Protein AF-0000000076750046 (afdb_homodimer)

pLDDT: mean 88.17, std 16.5, range [24.02, 98.94]

Structure (mmCIF, N/CA/C/O backbone):
data_AF-0000000076750046-model_v1
#
loop_
_entity.id
_entity.type
_entity.pdbx_description
1 polymer 'Transcriptional regulator'
#
loop_
_atom_site.group_PDB
_atom_site.id
_atom_site.type_symbol
_atom_site.label_atom_id
_atom_site.label_alt_id
_atom_site.label_comp_id
_atom_site.label_asym_id
_atom_site.label_entity_id
_atom_site.label_seq_id
_atom_site.pdbx_PDB_ins_code
_atom_site.Cartn_x
_atom_site.Cartn_y
_atom_site.Cartn_z
_atom_site.occupancy
_atom_site.B_iso_or_equiv
_atom_site.auth_seq_id
_atom_site.auth_comp_id
_atom_site.auth_asym_id
_atom_site.auth_atom_id
_atom_site.pdbx_PDB_model_num
ATOM 1 N N . MET A 1 1 ? 12.555 21.469 -29.281 1 24.23 1 MET A N 1
ATOM 2 C CA . MET A 1 1 ? 12.656 22.234 -28.047 1 24.23 1 MET A CA 1
ATOM 3 C C . MET A 1 1 ? 12.914 21.312 -26.844 1 24.23 1 MET A C 1
ATOM 5 O O . MET A 1 1 ? 12.109 20.438 -26.547 1 24.23 1 MET A O 1
ATOM 9 N N . VAL A 1 2 ? 14.195 21.156 -26.438 1 26.05 2 VAL A N 1
ATOM 10 C CA . VAL A 1 2 ? 14.781 20.219 -25.484 1 26.05 2 VAL A CA 1
ATOM 11 C C . VAL A 1 2 ? 14.281 20.531 -24.078 1 26.05 2 VAL A C 1
ATOM 13 O O . VAL A 1 2 ? 14.375 21.672 -23.625 1 26.05 2 VAL A O 1
ATOM 16 N N . ALA A 1 3 ? 13.273 19.812 -23.578 1 32.81 3 ALA A N 1
ATOM 17 C CA . ALA A 1 3 ? 12.82 20.016 -22.203 1 32.81 3 ALA A CA 1
ATOM 18 C C . ALA A 1 3 ? 14.008 20.094 -21.234 1 32.81 3 ALA A C 1
ATOM 20 O O . ALA A 1 3 ? 14.922 19.266 -21.297 1 32.81 3 ALA A O 1
ATOM 21 N N . ARG A 1 4 ? 14.273 21.344 -20.75 1 31.62 4 ARG A N 1
ATOM 22 C CA . ARG A 1 4 ? 15.422 21.594 -19.875 1 31.62 4 ARG A CA 1
ATOM 23 C C . ARG A 1 4 ? 15.398 20.672 -18.656 1 31.62 4 ARG A C 1
ATOM 25 O O . ARG A 1 4 ? 14.352 20.484 -18.031 1 31.62 4 ARG A O 1
ATOM 32 N N . PRO A 1 5 ? 16.312 19.859 -18.422 1 34.69 5 PRO A N 1
ATOM 33 C CA . PRO A 1 5 ? 16.469 18.859 -17.359 1 34.69 5 PRO A CA 1
ATOM 34 C C . PRO A 1 5 ? 16.156 19.438 -15.977 1 34.69 5 PRO A C 1
ATOM 36 O O . PRO A 1 5 ? 15.852 18.672 -15.055 1 34.69 5 PRO A O 1
ATOM 39 N N . ASP A 1 6 ? 16.438 20.734 -15.781 1 31.69 6 ASP A N 1
ATOM 40 C CA . ASP A 1 6 ? 16.641 21.391 -14.492 1 31.69 6 ASP A CA 1
ATOM 41 C C . ASP A 1 6 ? 15.305 21.766 -13.852 1 31.69 6 ASP A C 1
ATOM 43 O O . ASP A 1 6 ? 15.273 22.422 -12.805 1 31.69 6 ASP A O 1
ATOM 47 N N . ALA A 1 7 ? 14.266 21.906 -14.664 1 33.31 7 ALA A N 1
ATOM 48 C CA . ALA A 1 7 ? 13.023 22.562 -14.281 1 33.31 7 ALA A CA 1
ATOM 49 C C . ALA A 1 7 ? 12.383 21.875 -13.078 1 33.31 7 ALA A C 1
ATOM 51 O O . ALA A 1 7 ? 11.391 22.359 -12.523 1 33.31 7 ALA A O 1
ATOM 52 N N . PHE A 1 8 ? 12.562 20.609 -13.031 1 32.09 8 PHE A N 1
ATOM 53 C CA . PHE A 1 8 ? 11.781 19.875 -12.047 1 32.09 8 PHE A CA 1
ATOM 54 C C . PHE A 1 8 ? 12.461 19.891 -10.688 1 32.09 8 PHE A C 1
ATOM 56 O O . PHE A 1 8 ? 12.211 19.031 -9.844 1 32.09 8 PHE A O 1
ATOM 63 N N . ALA A 1 9 ? 13.617 20.625 -10.57 1 35.31 9 ALA A N 1
ATOM 64 C CA . ALA A 1 9 ? 14.258 20.688 -9.266 1 35.31 9 ALA A CA 1
ATOM 65 C C . ALA A 1 9 ? 13.352 21.375 -8.242 1 35.31 9 ALA A C 1
ATOM 67 O O . ALA A 1 9 ? 12.992 22.547 -8.406 1 35.31 9 ALA A O 1
ATOM 68 N N . LEU A 1 10 ? 12.469 20.609 -7.559 1 41.09 10 LEU A N 1
ATOM 69 C CA . LEU A 1 10 ? 11.68 21.172 -6.469 1 41.09 10 LEU A CA 1
ATOM 70 C C . LEU A 1 10 ? 12.508 22.172 -5.66 1 41.09 10 LEU A C 1
ATOM 72 O O . LEU A 1 10 ? 13.703 21.953 -5.449 1 41.09 10 LEU A O 1
ATOM 76 N N . PRO A 1 11 ? 12.141 23.359 -5.602 1 42.78 11 PRO A N 1
ATOM 77 C CA . PRO A 1 11 ? 12.93 24.297 -4.793 1 42.78 11 PRO A CA 1
ATOM 78 C C . PRO A 1 11 ? 13.281 23.734 -3.418 1 42.78 11 PRO A C 1
ATOM 80 O O . PRO A 1 11 ? 12.555 22.891 -2.889 1 42.78 11 PRO A O 1
ATOM 83 N N . PRO A 1 12 ? 14.477 24.016 -2.932 1 48.53 12 PRO A N 1
ATOM 84 C CA . PRO A 1 12 ? 14.945 23.531 -1.63 1 48.53 12 PRO A CA 1
ATOM 85 C C . PRO A 1 12 ? 14.016 23.922 -0.485 1 48.53 12 PRO A C 1
ATOM 87 O O . PRO A 1 12 ? 13.383 24.984 -0.535 1 48.53 12 PRO A O 1
ATOM 90 N N . ARG A 1 13 ? 13.453 22.953 0.246 1 55.06 13 ARG A N 1
ATOM 91 C CA . ARG A 1 13 ? 12.664 23.188 1.457 1 55.06 13 ARG A CA 1
ATOM 92 C C . ARG A 1 13 ? 13.273 24.312 2.295 1 55.06 13 ARG A C 1
ATOM 94 O O . ARG A 1 13 ? 14.492 24.406 2.418 1 55.06 13 ARG A O 1
ATOM 101 N N . GLY A 1 14 ? 12.383 25.25 2.605 1 54.91 14 GLY A N 1
ATOM 102 C CA . GLY A 1 14 ? 12.859 26.266 3.531 1 54.91 14 GLY A CA 1
ATOM 103 C C . GLY A 1 14 ? 13.453 25.688 4.801 1 54.91 14 GLY A C 1
ATOM 104 O O . GLY A 1 14 ? 13.312 24.5 5.07 1 54.91 14 GLY A O 1
ATOM 105 N N . ARG A 1 15 ? 14.219 26.406 5.414 1 58.12 15 ARG A N 1
ATOM 106 C CA . ARG A 1 15 ? 14.969 25.953 6.586 1 58.12 15 ARG A CA 1
ATOM 107 C C . ARG A 1 15 ? 14.039 25.297 7.609 1 58.12 15 ARG A C 1
ATOM 109 O O . ARG A 1 15 ? 14.344 24.234 8.133 1 58.12 15 ARG A O 1
ATOM 116 N N . ALA A 1 16 ? 12.859 25.984 7.82 1 57.03 16 ALA A N 1
ATOM 117 C CA . ALA A 1 16 ? 11.922 25.453 8.805 1 57.03 16 ALA A CA 1
ATOM 118 C C . ALA A 1 16 ? 11.344 24.125 8.352 1 57.03 16 ALA A C 1
ATOM 120 O O . ALA A 1 16 ? 11.172 23.203 9.164 1 57.03 16 ALA A O 1
ATOM 121 N N . GLU A 1 17 ? 11.07 24.062 7.09 1 66.06 17 GLU A N 1
ATOM 122 C CA . GLU A 1 17 ? 10.539 22.828 6.539 1 66.06 17 GLU A CA 1
ATOM 123 C C . GLU A 1 17 ? 11.57 21.703 6.609 1 66.06 17 GLU A C 1
ATOM 125 O O . GLU A 1 17 ? 11.234 20.562 6.934 1 66.06 17 GLU A O 1
ATOM 130 N N . ARG A 1 18 ? 12.734 22.141 6.43 1 72.5 18 ARG A N 1
ATOM 131 C CA . ARG A 1 18 ? 13.812 21.156 6.508 1 72.5 18 ARG A CA 1
ATOM 132 C C . ARG A 1 18 ? 14 20.656 7.938 1 72.5 18 ARG A C 1
ATOM 134 O O . ARG A 1 18 ? 14.234 19.469 8.164 1 72.5 18 ARG A O 1
ATOM 141 N N . LEU A 1 19 ? 13.781 21.625 8.883 1 78.06 19 LEU A N 1
ATOM 142 C CA . LEU A 1 19 ? 13.906 21.266 10.289 1 78.06 19 LEU A CA 1
ATOM 143 C C . LEU A 1 19 ? 12.773 20.344 10.719 1 78.06 19 LEU A C 1
ATOM 145 O O . LEU A 1 19 ? 12.992 19.375 11.445 1 78.06 19 LEU A O 1
ATOM 149 N N . GLY A 1 20 ? 11.578 20.609 10.188 1 86.75 20 GLY A N 1
ATOM 150 C CA . GLY A 1 20 ? 10.422 19.781 10.492 1 86.75 20 GLY A CA 1
ATOM 151 C C . GLY A 1 20 ? 10.578 18.344 10.008 1 86.75 20 GLY A C 1
ATOM 152 O O . GLY A 1 20 ? 10.234 17.406 10.719 1 86.75 20 GLY A O 1
ATOM 153 N N . VAL A 1 21 ? 11.148 18.281 8.883 1 86.62 21 VAL A N 1
ATOM 154 C CA . VAL A 1 21 ? 11.359 16.953 8.297 1 86.62 21 VAL A CA 1
ATOM 155 C C . VAL A 1 21 ? 12.383 16.188 9.117 1 86.62 21 VAL A C 1
ATOM 157 O O . VAL A 1 21 ? 12.188 15 9.398 1 86.62 21 VAL A O 1
ATOM 160 N N . ALA A 1 22 ? 13.43 16.906 9.516 1 92.38 22 ALA A N 1
ATOM 161 C CA . ALA A 1 22 ? 14.484 16.266 10.305 1 92.38 22 ALA A CA 1
ATOM 162 C C . ALA A 1 22 ? 13.953 15.812 11.664 1 92.38 22 ALA A C 1
ATOM 164 O O . ALA A 1 22 ? 14.219 14.688 12.102 1 92.38 22 ALA A O 1
ATOM 165 N N . VAL A 1 23 ? 13.219 16.656 12.297 1 94.88 23 VAL A N 1
ATOM 166 C CA . VAL A 1 23 ? 12.648 16.344 13.602 1 94.88 23 VAL A CA 1
ATOM 167 C C . VAL A 1 23 ? 11.672 15.172 13.477 1 94.88 23 VAL A C 1
ATOM 169 O O . VAL A 1 23 ? 11.711 14.234 14.273 1 94.88 23 VAL A O 1
ATOM 172 N N . THR A 1 24 ? 10.836 15.219 12.477 1 95.19 24 THR A N 1
ATOM 173 C CA . THR A 1 24 ? 9.883 14.141 12.25 1 95.19 24 THR A CA 1
ATOM 174 C C . THR A 1 24 ? 10.602 12.812 12.047 1 95.19 24 THR A C 1
ATOM 176 O O . THR A 1 24 ? 10.219 11.797 12.633 1 95.19 24 THR A O 1
ATOM 179 N N . SER A 1 25 ? 11.609 12.852 11.258 1 95.81 25 SER A N 1
ATOM 180 C CA . SER A 1 25 ? 12.367 11.641 10.984 1 95.81 25 SER A CA 1
ATOM 181 C C . SER A 1 25 ? 12.977 11.062 12.258 1 95.81 25 SER A C 1
ATOM 183 O O . SER A 1 25 ? 12.93 9.852 12.484 1 95.81 25 SER A O 1
ATOM 185 N N . GLU A 1 26 ? 13.531 11.922 13.055 1 95.31 26 GLU A N 1
ATOM 186 C CA . GLU A 1 26 ? 14.141 11.461 14.297 1 95.31 26 GLU A CA 1
ATOM 187 C C . GLU A 1 26 ? 13.094 10.906 15.258 1 95.31 26 GLU A C 1
ATOM 189 O O . GLU A 1 26 ? 13.328 9.898 15.922 1 95.31 26 GLU A O 1
ATOM 194 N N . LEU A 1 27 ? 12.008 11.555 15.32 1 97 27 LEU A N 1
ATOM 195 C CA . LEU A 1 27 ? 10.93 11.07 16.172 1 97 27 LEU A CA 1
ATOM 196 C C . LEU A 1 27 ? 10.414 9.719 15.695 1 97 27 LEU A C 1
ATOM 198 O O . LEU A 1 27 ? 10.125 8.836 16.5 1 97 27 LEU A O 1
ATOM 202 N N . VAL A 1 28 ? 10.281 9.547 14.406 1 97.44 28 VAL A N 1
ATOM 203 C CA . VAL A 1 28 ? 9.883 8.266 13.836 1 97.44 28 VAL A CA 1
ATOM 204 C C . VAL A 1 28 ? 10.875 7.184 14.258 1 97.44 28 VAL A C 1
ATOM 206 O O . VAL A 1 28 ? 10.469 6.098 14.688 1 97.44 28 VAL A O 1
ATOM 209 N N . GLU A 1 29 ? 12.125 7.523 14.211 1 96.31 29 GLU A N 1
ATOM 210 C CA . GLU A 1 29 ? 13.164 6.57 14.594 1 96.31 29 GLU A CA 1
ATOM 211 C C . GLU A 1 29 ? 13.031 6.16 16.062 1 96.31 29 GLU A C 1
ATOM 213 O O . GLU A 1 29 ? 13.125 4.977 16.391 1 96.31 29 GLU A O 1
ATOM 218 N N . MET A 1 30 ? 12.758 7.129 16.906 1 95.94 30 MET A N 1
ATOM 219 C CA . MET A 1 30 ? 12.609 6.855 18.328 1 95.94 30 MET A CA 1
ATOM 220 C C . MET A 1 30 ? 11.445 5.902 18.578 1 95.94 30 MET A C 1
ATOM 222 O O . MET A 1 30 ? 11.547 5.008 19.422 1 95.94 30 MET A O 1
ATOM 226 N N . ILE A 1 31 ? 10.438 6.035 17.828 1 97.5 31 ILE A N 1
ATOM 227 C CA . ILE A 1 31 ? 9.234 5.23 18.016 1 97.5 31 ILE A CA 1
ATOM 228 C C . ILE A 1 31 ? 9.445 3.84 17.422 1 97.5 31 ILE A C 1
ATOM 230 O O . ILE A 1 31 ? 9.172 2.832 18.078 1 97.5 31 ILE A O 1
ATOM 234 N N . VAL A 1 32 ? 10.023 3.768 16.25 1 96.44 32 VAL A N 1
ATOM 235 C CA . VAL A 1 32 ? 10.188 2.52 15.516 1 96.44 32 VAL A CA 1
ATOM 236 C C . VAL A 1 32 ? 11.188 1.617 16.234 1 96.44 32 VAL A C 1
ATOM 238 O O . VAL A 1 32 ? 11.031 0.394 16.25 1 96.44 32 VAL A O 1
ATOM 241 N N . THR A 1 33 ? 12.188 2.213 16.859 1 95.44 33 THR A N 1
ATOM 242 C CA . THR A 1 33 ? 13.227 1.437 17.547 1 95.44 33 THR A CA 1
ATOM 243 C C . THR A 1 33 ? 12.773 1.043 18.953 1 95.44 33 THR A C 1
ATOM 245 O O . THR A 1 33 ? 13.406 0.209 19.594 1 95.44 33 THR A O 1
ATOM 248 N N . GLY A 1 34 ? 11.727 1.709 19.422 1 95.81 34 GLY A N 1
ATOM 249 C CA . GLY A 1 34 ? 11.211 1.406 20.75 1 95.81 34 GLY A CA 1
ATOM 250 C C . GLY A 1 34 ? 11.836 2.256 21.844 1 95.81 34 GLY A C 1
ATOM 251 O O . GLY A 1 34 ? 11.602 2.023 23.031 1 95.81 34 GLY A O 1
ATOM 252 N N . GLU A 1 35 ? 12.688 3.152 21.438 1 95.75 35 GLU A N 1
ATOM 253 C CA . GLU A 1 35 ? 13.156 4.098 22.438 1 95.75 35 GLU A CA 1
ATOM 254 C C . GLU A 1 35 ? 11.984 4.727 23.188 1 95.75 35 GLU A C 1
ATOM 256 O O . GLU A 1 35 ? 12.062 4.949 24.406 1 95.75 35 GLU A O 1
ATOM 261 N N . VAL A 1 36 ? 10.914 5.074 22.469 1 96.56 36 VAL A N 1
ATOM 262 C CA . VAL A 1 36 ? 9.609 5.316 23.078 1 96.56 36 VAL A CA 1
ATOM 263 C C . VAL A 1 36 ? 8.648 4.188 22.703 1 96.56 36 VAL A C 1
ATOM 265 O O . VAL A 1 36 ? 8.266 4.055 21.531 1 96.56 36 VAL A O 1
ATOM 268 N N . ALA A 1 37 ? 8.273 3.422 23.641 1 96.75 37 ALA A N 1
ATOM 269 C CA . ALA A 1 37 ? 7.527 2.189 23.391 1 96.75 37 ALA A CA 1
ATOM 270 C C . ALA A 1 37 ? 6.074 2.486 23.031 1 96.75 37 ALA A C 1
ATOM 272 O O . ALA A 1 37 ? 5.559 3.562 23.344 1 96.75 37 ALA A O 1
ATOM 273 N N . GLU A 1 38 ? 5.469 1.524 22.344 1 96.44 38 GLU A N 1
ATOM 274 C CA . GLU A 1 38 ? 4.031 1.596 22.125 1 96.44 38 GLU A CA 1
ATOM 275 C C . GLU A 1 38 ? 3.275 1.833 23.422 1 96.44 38 GLU A C 1
ATOM 277 O O . GLU A 1 38 ? 3.604 1.24 24.453 1 96.44 38 GLU A O 1
ATOM 282 N N . GLY A 1 39 ? 2.363 2.744 23.375 1 95.81 39 GLY A N 1
ATOM 283 C CA . GLY A 1 39 ? 1.555 3.018 24.547 1 95.81 39 GLY A CA 1
ATOM 284 C C . GLY A 1 39 ? 2.146 4.09 25.438 1 95.81 39 GLY A C 1
ATOM 285 O O . GLY A 1 39 ? 1.445 4.664 26.281 1 95.81 39 GLY A O 1
ATOM 286 N N . ASP A 1 40 ? 3.445 4.398 25.312 1 96.5 40 ASP A N 1
ATOM 287 C CA . ASP A 1 40 ? 4.105 5.406 26.141 1 96.5 40 ASP A CA 1
ATOM 288 C C . ASP A 1 40 ? 3.82 6.812 25.609 1 96.5 40 ASP A C 1
ATOM 290 O O . ASP A 1 40 ? 3.393 6.98 24.469 1 96.5 40 ASP A O 1
ATOM 294 N N . LEU A 1 41 ? 4.098 7.734 26.484 1 96.38 41 LEU A N 1
ATOM 295 C CA . LEU A 1 41 ? 3.959 9.133 26.094 1 96.38 41 LEU A CA 1
ATOM 296 C C . LEU A 1 41 ? 5.277 9.688 25.562 1 96.38 41 LEU A C 1
ATOM 298 O O . LEU A 1 41 ? 6.344 9.383 26.094 1 96.38 41 LEU A O 1
ATOM 302 N N . LEU A 1 42 ? 5.168 10.438 24.516 1 96.25 42 LEU A N 1
ATOM 303 C CA . LEU A 1 42 ? 6.32 11.234 24.125 1 96.25 42 LEU A CA 1
ATOM 304 C C . LEU A 1 42 ? 6.633 12.297 25.172 1 96.25 42 LEU A C 1
ATOM 306 O O . LEU A 1 42 ? 5.73 12.766 25.875 1 96.25 42 LEU A O 1
ATOM 310 N N . PRO A 1 43 ? 7.926 12.734 25.219 1 93.38 43 PRO A N 1
ATOM 311 C CA . PRO A 1 43 ? 8.219 13.898 26.062 1 93.38 43 PRO A CA 1
ATOM 312 C C . PRO A 1 43 ? 7.398 15.125 25.688 1 93.38 43 PRO A C 1
ATOM 314 O O . PRO A 1 43 ? 6.98 15.258 24.531 1 93.38 43 PRO A O 1
ATOM 317 N N . PRO A 1 44 ? 7.203 16 26.688 1 93.06 44 PRO A N 1
ATOM 318 C CA . PRO A 1 44 ? 6.449 17.219 26.391 1 93.06 44 PRO A CA 1
ATOM 319 C C . PRO A 1 44 ? 7.148 18.109 25.359 1 93.06 44 PRO A C 1
ATOM 321 O O . PRO A 1 44 ? 8.32 17.891 25.047 1 93.06 44 PRO A O 1
ATOM 324 N N . GLU A 1 45 ? 6.391 19 24.828 1 93.12 45 GLU A N 1
ATOM 325 C CA . GLU A 1 45 ? 6.855 19.859 23.75 1 93.12 45 GLU A CA 1
ATOM 326 C C . GLU A 1 45 ? 8.094 20.656 24.156 1 93.12 45 GLU A C 1
ATOM 328 O O . GLU A 1 45 ? 9.023 20.812 23.375 1 93.12 45 GLU A O 1
ATOM 333 N N . ALA A 1 46 ? 8.125 21.094 25.422 1 91.56 46 ALA A N 1
ATOM 334 C CA . ALA A 1 46 ? 9.227 21.953 25.875 1 91.56 46 ALA A CA 1
ATOM 335 C C . ALA A 1 46 ? 10.547 21.188 25.891 1 91.56 46 ALA A C 1
ATOM 337 O O . ALA A 1 46 ? 11.516 21.609 25.25 1 91.56 46 ALA A O 1
ATOM 338 N N . PRO A 1 47 ? 10.664 20.062 26.578 1 94.12 47 PRO A N 1
ATOM 339 C CA . PRO A 1 47 ? 11.891 19.266 26.531 1 94.12 47 PRO A CA 1
ATOM 340 C C . PRO A 1 47 ? 12.281 18.859 25.109 1 94.12 47 PRO A C 1
ATOM 342 O O . PRO A 1 47 ? 13.469 18.812 24.781 1 94.12 47 PRO A O 1
ATOM 345 N N . LEU A 1 48 ? 11.344 18.531 24.234 1 94.06 48 LEU A N 1
ATOM 346 C CA . LEU A 1 48 ? 11.641 18.172 22.844 1 94.06 48 LEU A CA 1
ATOM 347 C C . LEU A 1 48 ? 12.234 19.359 22.094 1 94.06 48 LEU A C 1
ATOM 349 O O . LEU A 1 48 ? 13.18 19.219 21.312 1 94.06 48 LEU A O 1
ATOM 353 N N . SER A 1 49 ? 11.57 20.484 22.281 1 94.19 49 SER A N 1
ATOM 354 C CA . SER A 1 49 ? 12.078 21.703 21.688 1 94.19 49 SER A CA 1
ATOM 355 C C . SER A 1 49 ? 13.531 21.953 22.062 1 94.19 49 SER A C 1
ATOM 357 O O . SER A 1 49 ? 14.359 22.266 21.203 1 94.19 49 SER A O 1
ATOM 359 N N . GLU A 1 50 ? 13.859 21.766 23.312 1 92.62 50 GLU A N 1
ATOM 360 C CA . GLU A 1 50 ? 15.227 21.938 23.812 1 92.62 50 GLU A CA 1
ATOM 361 C C . GLU A 1 50 ? 16.156 20.891 23.219 1 92.62 50 GLU A C 1
ATOM 363 O O . GLU A 1 50 ? 17.25 21.234 22.75 1 92.62 50 GLU A O 1
ATOM 368 N N . HIS A 1 51 ? 15.758 19.766 23.141 1 91.19 51 HIS A N 1
ATOM 369 C CA . HIS A 1 51 ? 16.578 18.656 22.641 1 91.19 51 HIS A CA 1
ATOM 370 C C . HIS A 1 51 ? 16.938 18.844 21.172 1 91.19 51 HIS A C 1
ATOM 372 O O . HIS A 1 51 ? 18.094 18.625 20.797 1 91.19 51 HIS A O 1
ATOM 378 N N . PHE A 1 52 ? 15.992 19.281 20.375 1 93.19 52 PHE A N 1
ATOM 379 C CA . PHE A 1 52 ? 16.203 19.375 18.938 1 93.19 52 PHE A CA 1
ATOM 380 C C . PHE A 1 52 ? 16.688 20.766 18.547 1 93.19 52 PHE A C 1
ATOM 382 O O . PHE A 1 52 ? 17.109 20.984 17.406 1 93.19 52 PHE A O 1
ATOM 389 N N . GLY A 1 53 ? 16.578 21.719 19.438 1 93.25 53 GLY A N 1
ATOM 390 C CA . GLY A 1 53 ? 17 23.078 19.141 1 93.25 53 GLY A CA 1
ATOM 391 C C . GLY A 1 53 ? 16.078 23.781 18.172 1 93.25 53 GLY A C 1
ATOM 392 O O . GLY A 1 53 ? 16.547 24.484 17.266 1 93.25 53 GLY A O 1
ATOM 393 N N . VAL A 1 54 ? 14.781 23.469 18.281 1 94.19 54 VAL A N 1
ATOM 394 C CA . VAL A 1 54 ? 13.805 24.078 17.391 1 94.19 54 VAL A CA 1
ATOM 395 C C . VAL A 1 54 ? 12.664 24.688 18.203 1 94.19 54 VAL A C 1
ATOM 397 O O . VAL A 1 54 ? 12.57 24.469 19.422 1 94.19 54 VAL A O 1
ATOM 400 N N . SER A 1 55 ? 11.859 25.453 17.562 1 93.19 55 SER A N 1
ATOM 401 C CA . SER A 1 55 ? 10.734 26.109 18.234 1 93.19 55 SER A CA 1
ATOM 402 C C . SER A 1 55 ? 9.633 25.109 18.562 1 93.19 55 SER A C 1
ATOM 404 O O . SER A 1 55 ? 9.586 24.016 17.984 1 93.19 55 SER A O 1
ATOM 406 N N . ARG A 1 56 ? 8.766 25.531 19.438 1 91.81 56 ARG A N 1
ATOM 407 C CA . ARG A 1 56 ? 7.613 24.703 19.766 1 91.81 56 ARG A CA 1
ATOM 408 C C . ARG A 1 56 ? 6.695 24.531 18.562 1 91.81 56 ARG A C 1
ATOM 410 O O . ARG A 1 56 ? 6.027 23.5 18.422 1 91.81 56 ARG A O 1
ATOM 417 N N . THR A 1 57 ? 6.625 25.516 17.781 1 89.06 57 THR A N 1
ATOM 418 C CA . THR A 1 57 ? 5.82 25.438 16.578 1 89.06 57 THR A CA 1
ATOM 419 C C . THR A 1 57 ? 6.297 24.297 15.68 1 89.06 57 THR A C 1
ATOM 421 O O . THR A 1 57 ? 5.484 23.531 15.164 1 89.06 57 THR A O 1
ATOM 424 N N . VAL A 1 58 ? 7.578 24.156 15.539 1 91.62 58 VAL A N 1
ATOM 425 C CA . VAL A 1 58 ? 8.164 23.094 14.734 1 91.62 58 VAL A CA 1
ATOM 426 C C . VAL A 1 58 ? 7.836 21.734 15.344 1 91.62 58 VAL A C 1
ATOM 428 O O . VAL A 1 58 ? 7.488 20.797 14.633 1 91.62 58 VAL A O 1
ATOM 431 N N . ILE A 1 59 ? 7.922 21.656 16.656 1 93.12 59 ILE A N 1
ATOM 432 C CA . ILE A 1 59 ? 7.613 20.406 17.359 1 93.12 59 ILE A CA 1
ATOM 433 C C . ILE A 1 59 ? 6.148 20.047 17.125 1 93.12 59 ILE A C 1
ATOM 435 O O . ILE A 1 59 ? 5.832 18.891 16.781 1 93.12 59 ILE A O 1
ATOM 439 N N . ARG A 1 60 ? 5.266 20.969 17.266 1 88.75 60 ARG A N 1
ATOM 440 C CA . ARG A 1 60 ? 3.838 20.719 17.094 1 88.75 60 ARG A CA 1
ATOM 441 C C . ARG A 1 60 ? 3.541 20.25 15.672 1 88.75 60 ARG A C 1
ATOM 443 O O . ARG A 1 60 ? 2.738 19.344 15.469 1 88.75 60 ARG A O 1
ATOM 450 N N . GLU A 1 61 ? 4.172 20.859 14.742 1 88.06 61 GLU A N 1
ATOM 451 C CA . GLU A 1 61 ? 3.996 20.469 13.352 1 88.06 61 GLU A CA 1
ATOM 452 C C . GLU A 1 61 ? 4.5 19.047 13.117 1 88.06 61 GLU A C 1
ATOM 454 O O . GLU A 1 61 ? 3.867 18.266 12.398 1 88.06 61 GLU A O 1
ATOM 459 N N . SER A 1 62 ? 5.594 18.75 13.719 1 93.88 62 SER A N 1
ATOM 460 C CA . SER A 1 62 ? 6.168 17.422 13.586 1 93.88 62 SER A CA 1
ATOM 461 C C . SER A 1 62 ? 5.27 16.359 14.227 1 93.88 62 SER A C 1
ATOM 463 O O . SER A 1 62 ? 5.082 15.273 13.672 1 93.88 62 SER A O 1
ATOM 465 N N . ILE A 1 63 ? 4.723 16.719 15.312 1 93.25 63 ILE A N 1
ATOM 466 C CA . ILE A 1 63 ? 3.826 15.797 16.016 1 93.25 63 ILE A CA 1
ATOM 467 C C . ILE A 1 63 ? 2.561 15.586 15.18 1 93.25 63 ILE A C 1
ATOM 469 O O . ILE A 1 63 ? 2.049 14.469 15.102 1 93.25 63 ILE A O 1
ATOM 473 N N . LYS A 1 64 ? 2.078 16.578 14.57 1 88.19 64 LYS A N 1
ATOM 474 C CA . LYS A 1 64 ? 0.925 16.453 13.688 1 88.19 64 LYS A CA 1
ATOM 475 C C . LYS A 1 64 ? 1.227 15.508 12.531 1 88.19 64 LYS A C 1
ATOM 477 O O . LYS A 1 64 ? 0.372 14.711 12.133 1 88.19 64 LYS A O 1
ATOM 482 N N . ARG A 1 65 ? 2.379 15.602 12 1 91.25 65 ARG A N 1
ATOM 483 C CA . ARG A 1 65 ? 2.791 14.688 10.938 1 91.25 65 ARG A CA 1
ATOM 484 C C . ARG A 1 65 ? 2.826 13.25 11.438 1 91.25 65 ARG A C 1
ATOM 486 O O . ARG A 1 65 ? 2.4 12.328 10.727 1 91.25 65 ARG A O 1
ATOM 493 N N . LEU A 1 66 ? 3.334 13.07 12.664 1 95.5 66 LEU A N 1
ATOM 494 C CA . LEU A 1 66 ? 3.352 11.742 13.258 1 95.5 66 LEU A CA 1
ATOM 495 C C . LEU A 1 66 ? 1.936 11.195 13.414 1 95.5 66 LEU A C 1
ATOM 497 O O . LEU A 1 66 ? 1.693 10.008 13.188 1 95.5 66 LEU A O 1
ATOM 501 N N . GLU A 1 67 ? 1.08 12.086 13.789 1 93.31 67 GLU A N 1
ATOM 502 C CA . GLU A 1 67 ? -0.314 11.688 13.961 1 93.31 67 GLU A CA 1
ATOM 503 C C . GLU A 1 67 ? -0.937 11.258 12.641 1 93.31 67 GLU A C 1
ATOM 505 O O . GLU A 1 67 ? -1.632 10.242 12.57 1 93.31 67 GLU A O 1
ATOM 510 N N . GLU A 1 68 ? -0.671 11.969 11.594 1 87.62 68 GLU A N 1
ATOM 511 C CA . GLU A 1 68 ? -1.188 11.656 10.266 1 87.62 68 GLU A CA 1
ATOM 512 C C . GLU A 1 68 ? -0.656 10.312 9.766 1 87.62 68 GLU A C 1
ATOM 514 O O . GLU A 1 68 ? -1.334 9.609 9.016 1 87.62 68 GLU A O 1
ATOM 519 N N . LYS A 1 69 ? 0.485 9.977 10.273 1 93.38 69 LYS A N 1
ATOM 520 C CA . LYS A 1 69 ? 1.116 8.727 9.859 1 93.38 69 LYS A CA 1
ATOM 521 C C . LYS A 1 69 ? 0.667 7.562 10.742 1 93.38 69 LYS A C 1
ATOM 523 O O . LYS A 1 69 ? 1.065 6.418 10.523 1 93.38 69 LYS A O 1
ATOM 528 N N . GLY A 1 70 ? -0.098 7.887 11.844 1 94.69 70 GLY A N 1
ATOM 529 C CA . GLY A 1 70 ? -0.679 6.867 12.703 1 94.69 70 GLY A CA 1
ATOM 530 C C . GLY A 1 70 ? 0.224 6.473 13.859 1 94.69 70 GLY A C 1
ATOM 531 O O . GLY A 1 70 ? -0.078 5.535 14.594 1 94.69 70 GLY A O 1
ATOM 532 N N . LEU A 1 71 ? 1.336 7.156 14.039 1 97.38 71 LEU A N 1
ATOM 533 C CA . LEU A 1 71 ? 2.33 6.754 15.031 1 97.38 71 LEU A CA 1
ATOM 534 C C . LEU A 1 71 ? 1.9 7.172 16.438 1 97.38 71 LEU A C 1
ATOM 536 O O . LEU A 1 71 ? 2.285 6.539 17.422 1 97.38 71 LEU A O 1
ATOM 540 N N . VAL A 1 72 ? 1.147 8.32 16.469 1 97.5 72 VAL A N 1
ATOM 541 C CA . VAL A 1 72 ? 0.8 8.844 17.781 1 97.5 72 VAL A CA 1
ATOM 542 C C . VAL A 1 72 ? -0.647 9.328 17.781 1 97.5 72 VAL A C 1
ATOM 544 O O . VAL A 1 72 ? -1.26 9.469 16.719 1 97.5 72 VAL A O 1
ATOM 547 N N . VAL A 1 73 ? -1.18 9.469 18.891 1 95.81 73 VAL A N 1
ATOM 548 C CA . VAL A 1 73 ? -2.455 10.141 19.109 1 95.81 73 VAL A CA 1
ATOM 549 C C . VAL A 1 73 ? -2.289 11.25 20.156 1 95.81 73 VAL A C 1
ATOM 551 O O . VAL A 1 73 ? -1.649 11.039 21.188 1 95.81 73 VAL A O 1
ATOM 554 N N . VAL A 1 74 ? -2.701 12.43 19.781 1 92.06 74 VAL A N 1
ATOM 555 C CA . VAL A 1 74 ? -2.605 13.57 20.688 1 92.06 74 VAL A CA 1
ATOM 556 C C . VAL A 1 74 ? -3.896 13.703 21.484 1 92.06 74 VAL A C 1
ATOM 558 O O . VAL A 1 74 ? -4.988 13.742 20.922 1 92.06 74 VAL A O 1
ATOM 561 N N . ALA A 1 75 ? -3.811 13.578 22.75 1 84.56 75 ALA A N 1
ATOM 562 C CA . ALA A 1 75 ? -4.945 13.859 23.625 1 84.56 75 ALA A CA 1
ATOM 563 C C . ALA A 1 75 ? -4.746 15.172 24.375 1 84.56 75 ALA A C 1
ATOM 565 O O . ALA A 1 75 ? -3.771 15.328 25.125 1 84.56 75 ALA A O 1
ATOM 566 N N . GLN A 1 76 ? -5.629 16.062 24.141 1 79.62 76 GLN A N 1
ATOM 567 C CA . GLN A 1 76 ? -5.543 17.359 24.797 1 79.62 76 GLN A CA 1
ATOM 568 C C . GLN A 1 76 ? -5.414 17.203 26.297 1 79.62 76 GLN A C 1
ATOM 570 O O . GLN A 1 76 ? -6.227 16.531 26.938 1 79.62 76 GLN A O 1
ATOM 575 N N . GLY A 1 77 ? -4.414 17.781 26.75 1 81 77 GLY A N 1
ATOM 576 C CA . GLY A 1 77 ? -4.195 17.797 28.188 1 81 77 GLY A CA 1
ATOM 577 C C . GLY A 1 77 ? -3.6 16.5 28.719 1 81 77 GLY A C 1
ATOM 578 O O . GLY A 1 77 ? -3.203 16.422 29.875 1 81 77 GLY A O 1
ATOM 579 N N . ARG A 1 78 ? -3.607 15.422 27.953 1 87.69 78 ARG A N 1
ATOM 580 C CA . ARG A 1 78 ? -3.141 14.125 28.422 1 87.69 78 ARG A CA 1
ATOM 581 C C . ARG A 1 78 ? -1.82 13.742 27.766 1 87.69 78 ARG A C 1
ATOM 583 O O . ARG A 1 78 ? -1.198 12.742 28.141 1 87.69 78 ARG A O 1
ATOM 590 N N . GLY A 1 79 ? -1.405 14.531 26.797 1 92.44 79 GLY A N 1
ATOM 591 C CA . GLY A 1 79 ? -0.122 14.273 26.156 1 92.44 79 GLY A CA 1
ATOM 592 C C . GLY A 1 79 ? -0.248 13.555 24.828 1 92.44 79 GLY A C 1
ATOM 593 O O . GLY A 1 79 ? -1.348 13.43 24.281 1 92.44 79 GLY A O 1
ATOM 594 N N . THR A 1 80 ? 0.917 13.219 24.219 1 95.81 80 THR A N 1
ATOM 595 C CA . THR A 1 80 ? 1.015 12.523 22.953 1 95.81 80 THR A CA 1
ATOM 596 C C . THR A 1 80 ? 1.447 11.07 23.156 1 95.81 80 THR A C 1
ATOM 598 O O . THR A 1 80 ? 2.57 10.812 23.594 1 95.81 80 THR A O 1
ATOM 601 N N . GLN A 1 81 ? 0.57 10.133 22.844 1 97.25 81 GLN A N 1
ATOM 602 C CA . GLN A 1 81 ? 0.826 8.719 23.094 1 97.25 81 GLN A CA 1
ATOM 603 C C . GLN A 1 81 ? 1.214 7.996 21.812 1 97.25 81 GLN A C 1
ATOM 605 O O . GLN A 1 81 ? 0.619 8.227 20.75 1 97.25 81 GLN A O 1
ATOM 610 N N . VAL A 1 82 ? 2.193 7.125 21.922 1 97.75 82 VAL A N 1
ATOM 611 C CA . VAL A 1 82 ? 2.602 6.305 20.797 1 97.75 82 VAL A CA 1
ATOM 612 C C . VAL A 1 82 ? 1.58 5.195 20.562 1 97.75 82 VAL A C 1
ATOM 614 O O . VAL A 1 82 ? 1.213 4.477 21.5 1 97.75 82 VAL A O 1
ATOM 617 N N . ASN A 1 83 ? 1.117 5.074 19.312 1 97.12 83 ASN A N 1
ATOM 618 C CA . ASN A 1 83 ? 0.146 4.051 18.938 1 97.12 83 ASN A CA 1
ATOM 619 C C . ASN A 1 83 ? 0.805 2.682 18.797 1 97.12 83 ASN A C 1
ATOM 621 O O . ASN A 1 83 ? 2.027 2.588 18.672 1 97.12 83 ASN A O 1
ATOM 625 N N . ARG A 1 84 ? -0.091 1.691 18.875 1 94.69 84 ARG A N 1
ATOM 626 C CA . ARG A 1 84 ? 0.379 0.358 18.516 1 94.69 84 ARG A CA 1
ATOM 627 C C . ARG A 1 84 ? 0.8 0.303 17.062 1 94.69 84 ARG A C 1
ATOM 629 O O . ARG A 1 84 ? 0.244 1.016 16.219 1 94.69 84 ARG A O 1
ATOM 636 N N . SER A 1 85 ? 1.709 -0.594 16.734 1 92.94 85 SER A N 1
ATOM 637 C CA . SER A 1 85 ? 2.307 -0.652 15.398 1 92.94 85 SER A CA 1
ATOM 638 C C . SER A 1 85 ? 1.262 -0.986 14.344 1 92.94 85 SER A C 1
ATOM 640 O O . SER A 1 85 ? 1.409 -0.61 13.18 1 92.94 85 SER A O 1
ATOM 642 N N . GLY A 1 86 ? 0.215 -1.633 14.781 1 89.75 86 GLY A N 1
ATOM 643 C CA . GLY A 1 86 ? -0.855 -1.956 13.852 1 89.75 86 GLY A CA 1
ATOM 644 C C . GLY A 1 86 ? -1.511 -0.73 13.25 1 89.75 86 GLY A C 1
ATOM 645 O O . GLY A 1 86 ? -2.148 -0.816 12.195 1 89.75 86 GLY A O 1
ATOM 646 N N . SER A 1 87 ? -1.312 0.416 13.844 1 92.25 87 SER A N 1
ATOM 647 C CA . SER A 1 87 ? -1.934 1.657 13.398 1 92.25 87 SER A CA 1
ATOM 648 C C . SER A 1 87 ? -0.992 2.453 12.5 1 92.25 87 SER A C 1
ATOM 650 O O . SER A 1 87 ? -1.404 3.43 11.867 1 92.25 87 SER A O 1
ATOM 652 N N . TRP A 1 88 ? 0.238 2.064 12.406 1 95.81 88 TRP A N 1
ATOM 653 C CA . TRP A 1 88 ? 1.227 2.818 11.648 1 95.81 88 TRP A CA 1
ATOM 654 C C . TRP A 1 88 ? 0.968 2.697 10.148 1 95.81 88 TRP A C 1
ATOM 656 O O . TRP A 1 88 ? 0.606 1.624 9.656 1 95.81 88 TRP A O 1
ATOM 666 N N . ASN A 1 89 ? 1.157 3.746 9.461 1 93.56 89 ASN A N 1
ATOM 667 C CA . ASN A 1 89 ? 1.199 3.676 8.008 1 93.56 89 ASN A CA 1
ATOM 668 C C . ASN A 1 89 ? 2.535 3.133 7.512 1 93.56 89 ASN A C 1
ATOM 670 O O . ASN A 1 89 ? 3.438 3.902 7.176 1 93.56 89 ASN A O 1
ATOM 674 N N . MET A 1 90 ? 2.604 1.92 7.309 1 92.5 90 MET A N 1
ATOM 675 C CA . MET A 1 90 ? 3.871 1.246 7.039 1 92.5 90 MET A CA 1
ATOM 676 C C . MET A 1 90 ? 4.383 1.59 5.645 1 92.5 90 MET A C 1
ATOM 678 O O . MET A 1 90 ? 5.562 1.38 5.344 1 92.5 90 MET A O 1
ATOM 682 N N . LEU A 1 91 ? 3.539 2.111 4.801 1 92.56 91 LEU A N 1
ATOM 683 C CA . LEU A 1 91 ? 3.975 2.449 3.453 1 92.56 91 LEU A CA 1
ATOM 684 C C . LEU A 1 91 ? 4.535 3.867 3.402 1 92.56 91 LEU A C 1
ATOM 686 O O . LEU A 1 91 ? 5.078 4.289 2.379 1 92.56 91 LEU A O 1
ATOM 690 N N . ASP A 1 92 ? 4.348 4.617 4.512 1 93.06 92 ASP A N 1
ATOM 691 C CA . ASP A 1 92 ? 5.016 5.91 4.574 1 93.06 92 ASP A CA 1
ATOM 692 C C . ASP A 1 92 ? 6.523 5.758 4.391 1 93.06 92 ASP A C 1
ATOM 694 O O . ASP A 1 92 ? 7.156 4.926 5.047 1 93.06 92 ASP A O 1
ATOM 698 N N . PRO A 1 93 ? 7.102 6.566 3.574 1 92.25 93 PRO A N 1
ATOM 699 C CA . PRO A 1 93 ? 8.516 6.355 3.244 1 92.25 93 PRO A CA 1
ATOM 700 C C . PRO A 1 93 ? 9.43 6.504 4.457 1 92.25 93 PRO A C 1
ATOM 702 O O . PRO A 1 93 ? 10.422 5.773 4.578 1 92.25 93 PRO A O 1
ATOM 705 N N . ILE A 1 94 ? 9.148 7.445 5.316 1 93.44 94 ILE A N 1
ATOM 706 C CA . ILE A 1 94 ? 10 7.664 6.48 1 93.44 94 ILE A CA 1
ATOM 707 C C . ILE A 1 94 ? 9.891 6.477 7.434 1 93.44 94 ILE A C 1
ATOM 709 O O . ILE A 1 94 ? 10.898 5.984 7.945 1 93.44 94 ILE A O 1
ATOM 713 N N . ILE A 1 95 ? 8.672 6.012 7.629 1 95.62 95 ILE A N 1
ATOM 714 C CA . ILE A 1 95 ? 8.43 4.883 8.523 1 95.62 95 ILE A CA 1
ATOM 715 C C . ILE A 1 95 ? 9.07 3.623 7.949 1 95.62 95 ILE A C 1
ATOM 717 O O . ILE A 1 95 ? 9.805 2.916 8.648 1 95.62 95 ILE A O 1
ATOM 721 N N . LEU A 1 96 ? 8.797 3.334 6.699 1 95.62 96 LEU A N 1
ATOM 722 C CA . LEU A 1 96 ? 9.312 2.125 6.062 1 95.62 96 LEU A CA 1
ATOM 723 C C . LEU A 1 96 ? 10.836 2.113 6.066 1 95.62 96 LEU A C 1
ATOM 725 O O . LEU A 1 96 ? 11.453 1.082 6.348 1 95.62 96 LEU A O 1
ATOM 729 N N . SER A 1 97 ? 11.477 3.277 5.793 1 94.94 97 SER A N 1
ATOM 730 C CA . SER A 1 97 ? 12.93 3.369 5.832 1 94.94 97 SER A CA 1
ATOM 731 C C . SER A 1 97 ? 13.461 3.09 7.234 1 94.94 97 SER A C 1
ATOM 733 O O . SER A 1 97 ? 14.438 2.352 7.398 1 94.94 97 SER A O 1
ATOM 735 N N . ALA A 1 98 ? 12.836 3.689 8.188 1 95.06 98 ALA A N 1
ATOM 736 C CA . ALA A 1 98 ? 13.258 3.48 9.57 1 95.06 98 ALA A CA 1
ATOM 737 C C . ALA A 1 98 ? 13.141 2.012 9.961 1 95.06 98 ALA A C 1
ATOM 739 O O . ALA A 1 98 ? 14.016 1.47 10.641 1 95.06 98 ALA A O 1
ATOM 740 N N . LEU A 1 99 ? 12.055 1.393 9.555 1 95.75 99 LEU A N 1
ATOM 741 C CA . LEU A 1 99 ? 11.836 -0.02 9.852 1 95.75 99 LEU A CA 1
ATOM 742 C C . LEU A 1 99 ? 12.914 -0.882 9.211 1 95.75 99 LEU A C 1
ATOM 744 O O . LEU A 1 99 ? 13.477 -1.767 9.859 1 95.75 99 LEU A O 1
ATOM 748 N N . ILE A 1 100 ? 13.18 -0.611 7.957 1 95 100 ILE A N 1
ATOM 749 C CA . ILE A 1 100 ? 14.18 -1.379 7.227 1 95 100 ILE A CA 1
ATOM 750 C C . ILE A 1 100 ? 15.555 -1.188 7.875 1 95 100 ILE A C 1
ATOM 752 O O . ILE A 1 100 ? 16.266 -2.162 8.141 1 95 100 ILE A O 1
ATOM 756 N N . ASP A 1 101 ? 15.891 0.025 8.156 1 93.25 101 ASP A N 1
ATOM 757 C CA . ASP A 1 101 ? 17.219 0.377 8.641 1 93.25 101 ASP A CA 1
ATOM 758 C C . ASP A 1 101 ? 17.484 -0.2 10.031 1 93.25 101 ASP A C 1
ATOM 760 O O . ASP A 1 101 ? 18.625 -0.478 10.391 1 93.25 101 ASP A O 1
ATOM 764 N N . ASN A 1 102 ? 16.469 -0.429 10.766 1 92.75 102 ASN A N 1
ATOM 765 C CA . ASN A 1 102 ? 16.656 -0.852 12.148 1 92.75 102 ASN A CA 1
ATOM 766 C C . ASN A 1 102 ? 16.25 -2.312 12.344 1 92.75 102 ASN A C 1
ATOM 768 O O . ASN A 1 102 ? 16.047 -2.756 13.477 1 92.75 102 ASN A O 1
ATOM 772 N N . ASP A 1 103 ? 16.141 -3.043 11.266 1 92.69 103 ASP A N 1
ATOM 773 C CA . ASP A 1 103 ? 15.781 -4.461 11.32 1 92.69 103 ASP A CA 1
ATOM 774 C C . ASP A 1 103 ? 16.984 -5.336 11 1 92.69 103 ASP A C 1
ATOM 776 O O . ASP A 1 103 ? 17.25 -5.637 9.828 1 92.69 103 ASP A O 1
ATOM 780 N N . GLU A 1 104 ? 17.609 -5.828 12.016 1 88.56 104 GLU A N 1
ATOM 781 C CA . GLU A 1 104 ? 18.812 -6.629 11.852 1 88.56 104 GLU A CA 1
ATOM 782 C C . GLU A 1 104 ? 18.5 -7.977 11.211 1 88.56 104 GLU A C 1
ATOM 784 O O . GLU A 1 104 ? 19.359 -8.586 10.57 1 88.56 104 GLU A O 1
ATOM 789 N N . SER A 1 105 ? 17.328 -8.445 11.336 1 90.5 105 SER A N 1
ATOM 790 C CA . SER A 1 105 ? 16.938 -9.758 10.844 1 90.5 105 SER A CA 1
ATOM 791 C C . SER A 1 105 ? 16.609 -9.727 9.359 1 90.5 105 SER A C 1
ATOM 793 O O . SER A 1 105 ? 16.469 -10.773 8.727 1 90.5 105 SER A O 1
ATOM 795 N N . LEU A 1 106 ? 16.406 -8.578 8.766 1 92.44 106 LEU A N 1
ATOM 796 C CA . LEU A 1 106 ? 15.992 -8.359 7.383 1 92.44 106 LEU A CA 1
ATOM 797 C C . LEU A 1 106 ? 14.539 -8.773 7.172 1 92.44 106 LEU A C 1
ATOM 799 O O . LEU A 1 106 ? 14.125 -9.031 6.043 1 92.44 106 LEU A O 1
ATOM 803 N N . GLY A 1 107 ? 13.82 -8.836 8.273 1 95 107 GLY A N 1
ATOM 804 C CA . GLY A 1 107 ? 12.438 -9.273 8.219 1 95 107 GLY A CA 1
ATOM 805 C C . GLY A 1 107 ? 11.555 -8.344 7.41 1 95 107 GLY A C 1
ATOM 806 O O . GLY A 1 107 ? 10.672 -8.797 6.68 1 95 107 GLY A O 1
ATOM 807 N N . ILE A 1 108 ? 11.734 -7.031 7.523 1 96.19 108 ILE A N 1
ATOM 808 C CA . ILE A 1 108 ? 10.938 -6.066 6.777 1 96.19 108 ILE A CA 1
ATOM 809 C C . ILE A 1 108 ? 11.203 -6.223 5.281 1 96.19 108 ILE A C 1
ATOM 811 O O . ILE A 1 108 ? 10.281 -6.141 4.469 1 96.19 108 ILE A O 1
ATOM 815 N N . LEU A 1 109 ? 12.43 -6.461 4.914 1 96.19 109 LEU A N 1
ATOM 816 C CA . LEU A 1 109 ? 12.766 -6.676 3.512 1 96.19 109 LEU A CA 1
ATOM 817 C C . LEU A 1 109 ? 12.18 -7.992 3.008 1 96.19 109 LEU A C 1
ATOM 819 O O . LEU A 1 109 ? 11.789 -8.094 1.843 1 96.19 109 LEU A O 1
ATOM 823 N N . ASP A 1 110 ? 12.148 -9.031 3.871 1 97 110 ASP A N 1
ATOM 824 C CA . ASP A 1 110 ? 11.453 -10.266 3.523 1 97 110 ASP A CA 1
ATOM 825 C C . ASP A 1 110 ? 9.984 -10 3.205 1 97 110 ASP A C 1
ATOM 827 O O . ASP A 1 110 ? 9.477 -10.453 2.176 1 97 110 ASP A O 1
ATOM 831 N N . GLU A 1 111 ? 9.344 -9.289 4.094 1 97.81 111 GLU A N 1
ATOM 832 C CA . GLU A 1 111 ? 7.926 -8.969 3.93 1 97.81 111 GLU A CA 1
ATOM 833 C C . GLU A 1 111 ? 7.688 -8.164 2.658 1 97.81 111 GLU A C 1
ATOM 835 O O . GLU A 1 111 ? 6.766 -8.453 1.893 1 97.81 111 GLU A O 1
ATOM 840 N N . LEU A 1 112 ? 8.492 -7.152 2.498 1 98 112 LEU A N 1
ATOM 841 C CA . LEU A 1 112 ? 8.414 -6.27 1.337 1 98 112 LEU A CA 1
ATOM 842 C C . LEU A 1 112 ? 8.547 -7.066 0.042 1 98 112 LEU A C 1
ATOM 844 O O . LEU A 1 112 ? 7.805 -6.832 -0.913 1 98 112 LEU A O 1
ATOM 848 N N . THR A 1 113 ? 9.43 -8.039 -0.009 1 97.56 113 THR A N 1
ATOM 849 C CA . THR A 1 113 ? 9.68 -8.844 -1.2 1 97.56 113 THR A CA 1
ATOM 850 C C . THR A 1 113 ? 8.484 -9.75 -1.506 1 97.56 113 THR A C 1
ATOM 852 O O . THR A 1 113 ? 8.117 -9.922 -2.668 1 97.56 113 THR A O 1
ATOM 855 N N . VAL A 1 114 ? 7.902 -10.273 -0.482 1 98.25 114 VAL A N 1
ATOM 856 C CA . VAL A 1 114 ? 6.699 -11.078 -0.666 1 98.25 114 VAL A CA 1
ATOM 857 C C . VAL A 1 114 ? 5.59 -10.219 -1.275 1 98.25 114 VAL A C 1
ATOM 859 O O . VAL A 1 114 ? 4.922 -10.641 -2.223 1 98.25 114 VAL A O 1
ATOM 862 N N . VAL A 1 115 ? 5.391 -9.016 -0.799 1 98.69 115 VAL A N 1
ATOM 863 C CA . VAL A 1 115 ? 4.367 -8.109 -1.309 1 98.69 115 VAL A CA 1
ATOM 864 C C . VAL A 1 115 ? 4.656 -7.766 -2.768 1 98.69 115 VAL A C 1
ATOM 866 O O . VAL A 1 115 ? 3.779 -7.879 -3.625 1 98.69 115 VAL A O 1
ATOM 869 N N . ARG A 1 116 ? 5.883 -7.371 -3.098 1 98.62 116 ARG A N 1
ATOM 870 C CA . ARG A 1 116 ? 6.258 -7.086 -4.477 1 98.62 116 ARG A CA 1
ATOM 871 C C . ARG A 1 116 ? 5.996 -8.289 -5.379 1 98.62 116 ARG A C 1
ATOM 873 O O . ARG A 1 116 ? 5.395 -8.156 -6.445 1 98.62 116 ARG A O 1
ATOM 880 N N . GLY A 1 117 ? 6.516 -9.469 -4.898 1 98.56 117 GLY A N 1
ATOM 881 C CA . GLY A 1 117 ? 6.367 -10.672 -5.703 1 98.56 117 GLY A CA 1
ATOM 882 C C . GLY A 1 117 ? 4.93 -10.953 -6.098 1 98.56 117 GLY A C 1
ATOM 883 O O . GLY A 1 117 ? 4.648 -11.289 -7.25 1 98.56 117 GLY A O 1
ATOM 884 N N . HIS A 1 118 ? 4.059 -10.758 -5.188 1 98.56 118 HIS A N 1
ATOM 885 C CA . HIS A 1 118 ? 2.662 -11.086 -5.449 1 98.56 118 HIS A CA 1
ATOM 886 C C . HIS A 1 118 ? 1.99 -10.008 -6.289 1 98.56 118 HIS A C 1
ATOM 888 O O . HIS A 1 118 ? 1.24 -10.312 -7.219 1 98.56 118 HIS A O 1
ATOM 894 N N . LEU A 1 119 ? 2.242 -8.766 -6.004 1 98.75 119 LEU A N 1
ATOM 895 C CA . LEU A 1 119 ? 1.606 -7.695 -6.766 1 98.75 119 LEU A CA 1
ATOM 896 C C . LEU A 1 119 ? 2.16 -7.633 -8.188 1 98.75 119 LEU A C 1
ATOM 898 O O . LEU A 1 119 ? 1.403 -7.457 -9.141 1 98.75 119 LEU A O 1
ATOM 902 N N . GLU A 1 120 ? 3.488 -7.742 -8.312 1 98.88 120 GLU A N 1
ATOM 903 C CA . GLU A 1 120 ? 4.066 -7.691 -9.656 1 98.88 120 GLU A CA 1
ATOM 904 C C . GLU A 1 120 ? 3.725 -8.945 -10.453 1 98.88 120 GLU A C 1
ATOM 906 O O . GLU A 1 120 ? 3.635 -8.898 -11.68 1 98.88 120 GLU A O 1
ATOM 911 N N . SER A 1 121 ? 3.559 -10.078 -9.758 1 98.75 121 SER A N 1
ATOM 912 C CA . SER A 1 121 ? 3.02 -11.273 -10.398 1 98.75 121 SER A CA 1
ATOM 913 C C . SER A 1 121 ? 1.646 -11 -11.008 1 98.75 121 SER A C 1
ATOM 915 O O . SER A 1 121 ? 1.402 -11.32 -12.172 1 98.75 121 SER A O 1
ATOM 917 N N . ALA A 1 122 ? 0.763 -10.422 -10.234 1 98.62 122 ALA A N 1
ATOM 918 C CA . ALA A 1 122 ? -0.572 -10.07 -10.711 1 98.62 122 ALA A CA 1
ATOM 919 C C . ALA A 1 122 ? -0.495 -9.18 -11.945 1 98.62 122 ALA A C 1
ATOM 921 O O . ALA A 1 122 ? -1.231 -9.383 -12.914 1 98.62 122 ALA A O 1
ATOM 922 N N . MET A 1 123 ? 0.372 -8.234 -11.898 1 98.88 123 MET A N 1
ATOM 923 C CA . MET A 1 123 ? 0.498 -7.273 -12.992 1 98.88 123 MET A CA 1
ATOM 924 C C . MET A 1 123 ? 1.08 -7.93 -14.234 1 98.88 123 MET A C 1
ATOM 926 O O . MET A 1 123 ? 0.641 -7.652 -15.352 1 98.88 123 MET A O 1
ATOM 930 N N . ALA A 1 124 ? 2.061 -8.805 -14.047 1 98.94 124 ALA A N 1
ATOM 931 C CA . ALA A 1 124 ? 2.594 -9.555 -15.18 1 98.94 124 ALA A CA 1
ATOM 932 C C . ALA A 1 124 ? 1.51 -10.414 -15.828 1 98.94 124 ALA A C 1
ATOM 934 O O . ALA A 1 124 ? 1.44 -10.508 -17.062 1 98.94 124 ALA A O 1
ATOM 935 N N . GLY A 1 125 ? 0.712 -11.039 -15.008 1 98.75 125 GLY A N 1
ATOM 936 C CA . GLY A 1 125 ? -0.413 -11.797 -15.523 1 98.75 125 GLY A CA 1
ATOM 937 C C . GLY A 1 125 ? -1.386 -10.953 -16.328 1 98.75 125 GLY A C 1
ATOM 938 O O . GLY A 1 125 ? -1.855 -11.375 -17.391 1 98.75 125 GLY A O 1
ATOM 939 N N . ALA A 1 126 ? -1.699 -9.812 -15.82 1 98.69 126 ALA A N 1
ATOM 940 C CA . ALA A 1 126 ? -2.594 -8.906 -16.531 1 98.69 126 ALA A CA 1
ATOM 941 C C . ALA A 1 126 ? -2.021 -8.531 -17.891 1 98.69 126 ALA A C 1
ATOM 943 O O . ALA A 1 126 ? -2.76 -8.445 -18.875 1 98.69 126 ALA A O 1
ATOM 944 N N . VAL A 1 127 ? -0.741 -8.258 -17.953 1 98.88 127 VAL A N 1
ATOM 945 C CA . VAL A 1 127 ? -0.082 -7.914 -19.219 1 98.88 127 VAL A CA 1
ATOM 946 C C . VAL A 1 127 ? -0.156 -9.102 -20.172 1 98.88 127 VAL A C 1
ATOM 948 O O . VAL A 1 127 ? -0.407 -8.922 -21.375 1 98.88 127 VAL A O 1
ATOM 951 N N . ALA A 1 128 ? 0.088 -10.289 -19.641 1 98.88 128 ALA A N 1
ATOM 952 C CA . ALA A 1 128 ? -0.01 -11.484 -20.484 1 98.88 128 ALA A CA 1
ATOM 953 C C . ALA A 1 128 ? -1.42 -11.648 -21.047 1 98.88 128 ALA A C 1
ATOM 955 O O . ALA A 1 128 ? -1.594 -12.047 -22.203 1 98.88 128 ALA A O 1
ATOM 956 N N . ALA A 1 129 ? -2.369 -11.359 -20.219 1 98.38 129 ALA A N 1
ATOM 957 C CA . ALA A 1 129 ? -3.766 -11.508 -20.625 1 98.38 129 ALA A CA 1
ATOM 958 C C . ALA A 1 129 ? -4.125 -10.516 -21.734 1 98.38 129 ALA A C 1
ATOM 960 O O . ALA A 1 129 ? -4.914 -10.836 -22.625 1 98.38 129 ALA A O 1
ATOM 961 N N . ARG A 1 130 ? -3.629 -9.359 -21.594 1 97.38 130 ARG A N 1
ATOM 962 C CA . ARG A 1 130 ? -3.955 -8.305 -22.562 1 97.38 130 ARG A CA 1
ATOM 963 C C . ARG A 1 130 ? -2.762 -7.387 -22.781 1 97.38 130 ARG A C 1
ATOM 965 O O . ARG A 1 130 ? -2.326 -6.684 -21.875 1 97.38 130 ARG A O 1
ATOM 972 N N . ASN A 1 131 ? -2.184 -7.367 -23.922 1 97.56 131 ASN A N 1
ATOM 973 C CA . ASN A 1 131 ? -1.16 -6.434 -24.375 1 97.56 131 ASN A CA 1
ATOM 974 C C . ASN A 1 131 ? -1.247 -6.199 -25.891 1 97.56 131 ASN A C 1
ATOM 976 O O . ASN A 1 131 ? -1.739 -7.055 -26.625 1 97.56 131 ASN A O 1
ATOM 980 N N . THR A 1 132 ? -0.867 -5.027 -26.344 1 98.19 132 THR A N 1
ATOM 981 C CA . THR A 1 132 ? -0.759 -4.734 -27.766 1 98.19 132 THR A CA 1
ATOM 982 C C . THR A 1 132 ? 0.62 -5.117 -28.297 1 98.19 132 THR A C 1
ATOM 984 O O . THR A 1 132 ? 1.571 -5.254 -27.531 1 98.19 132 THR A O 1
ATOM 987 N N . PRO A 1 133 ? 0.656 -5.258 -29.578 1 98 133 PRO A N 1
ATOM 988 C CA . PRO A 1 133 ? 1.967 -5.543 -30.172 1 98 133 PRO A CA 1
ATOM 989 C C . PRO A 1 133 ? 3.014 -4.488 -29.812 1 98 133 PRO A C 1
ATOM 991 O O . PRO A 1 133 ? 4.168 -4.824 -29.547 1 98 133 PRO A O 1
ATOM 994 N N . ASP A 1 134 ? 2.592 -3.295 -29.75 1 98.5 134 ASP A N 1
ATOM 995 C CA . ASP A 1 134 ? 3.508 -2.215 -29.391 1 98.5 134 ASP A CA 1
ATOM 996 C C . ASP A 1 134 ? 3.969 -2.34 -27.938 1 98.5 134 ASP A C 1
ATOM 998 O O . ASP A 1 134 ? 5.137 -2.096 -27.641 1 98.5 134 ASP A O 1
ATOM 1002 N N . GLU A 1 135 ? 3.074 -2.711 -27.094 1 98.5 135 GLU A N 1
ATOM 1003 C CA . GLU A 1 135 ? 3.402 -2.883 -25.672 1 98.5 135 GLU A CA 1
ATOM 1004 C C . GLU A 1 135 ? 4.348 -4.062 -25.469 1 98.5 135 GLU A C 1
ATOM 1006 O O . GLU A 1 135 ? 5.312 -3.963 -24.703 1 98.5 135 GLU A O 1
ATOM 1011 N N . LEU A 1 136 ? 4.07 -5.141 -26.141 1 98.5 136 LEU A N 1
ATOM 1012 C CA . LEU A 1 136 ? 4.957 -6.297 -26.062 1 98.5 136 LEU A CA 1
ATOM 1013 C C . LEU A 1 136 ? 6.348 -5.949 -26.594 1 98.5 136 LEU A C 1
ATOM 1015 O O . LEU A 1 136 ? 7.355 -6.355 -26.016 1 98.5 136 LEU A O 1
ATOM 1019 N N . GLU A 1 137 ? 6.375 -5.184 -27.672 1 98.38 137 GLU A N 1
ATOM 1020 C CA . GLU A 1 137 ? 7.652 -4.777 -28.234 1 98.38 137 GLU A CA 1
ATOM 1021 C C . GLU A 1 137 ? 8.438 -3.896 -27.266 1 98.38 137 GLU A C 1
ATOM 1023 O O . GLU A 1 137 ? 9.656 -4.016 -27.156 1 98.38 137 GLU A O 1
ATOM 1028 N N . ARG A 1 138 ? 7.781 -3.014 -26.562 1 98.19 138 ARG A N 1
ATOM 1029 C CA . ARG A 1 138 ? 8.422 -2.188 -25.531 1 98.19 138 ARG A CA 1
ATOM 1030 C C . ARG A 1 138 ? 9.078 -3.049 -24.469 1 98.19 138 ARG A C 1
ATOM 1032 O O . ARG A 1 138 ? 10.211 -2.793 -24.062 1 98.19 138 ARG A O 1
ATOM 1039 N N . ILE A 1 139 ? 8.398 -4.09 -24.062 1 98.38 139 ILE A N 1
ATOM 1040 C CA . ILE A 1 139 ? 8.906 -4.992 -23.031 1 98.38 139 ILE A CA 1
ATOM 1041 C C . ILE A 1 139 ? 10.133 -5.742 -23.562 1 98.38 139 ILE A C 1
ATOM 1043 O O . ILE A 1 139 ? 11.148 -5.852 -22.875 1 98.38 139 ILE A O 1
ATOM 1047 N N . ARG A 1 140 ? 10.047 -6.191 -24.766 1 97.88 140 ARG A N 1
ATOM 1048 C CA . ARG A 1 140 ? 11.148 -6.922 -25.391 1 97.88 140 ARG A CA 1
ATOM 1049 C C . ARG A 1 140 ? 12.383 -6.039 -25.516 1 97.88 140 ARG A C 1
ATOM 1051 O O . ARG A 1 140 ? 13.508 -6.496 -25.297 1 97.88 140 ARG A O 1
ATOM 1058 N N . GLN A 1 141 ? 12.156 -4.82 -25.906 1 97.44 141 GLN A N 1
ATOM 1059 C CA . GLN A 1 141 ? 13.258 -3.889 -26.078 1 97.44 141 GLN A CA 1
ATOM 1060 C C . GLN A 1 141 ? 14.008 -3.66 -24.781 1 97.44 141 GLN A C 1
ATOM 1062 O O . GLN A 1 141 ? 15.242 -3.627 -24.75 1 97.44 141 GLN A O 1
ATOM 1067 N N . VAL A 1 142 ? 13.289 -3.504 -23.688 1 96.31 142 VAL A N 1
ATOM 1068 C CA . VAL A 1 142 ? 13.922 -3.311 -22.391 1 96.31 142 VAL A CA 1
ATOM 1069 C C . VAL A 1 142 ? 14.734 -4.547 -22.016 1 96.31 142 VAL A C 1
ATOM 1071 O O . VAL A 1 142 ? 15.875 -4.438 -21.562 1 96.31 142 VAL A O 1
ATOM 1074 N N . HIS A 1 143 ? 14.148 -5.738 -22.266 1 95.69 143 HIS A N 1
ATOM 1075 C CA . HIS A 1 143 ? 14.836 -6.988 -21.969 1 95.69 143 HIS A CA 1
ATOM 1076 C C . HIS A 1 143 ? 16.078 -7.156 -22.844 1 95.69 143 HIS A C 1
ATOM 1078 O O . HIS A 1 143 ? 17.125 -7.605 -22.359 1 95.69 143 HIS A O 1
ATOM 1084 N N . ASP A 1 144 ? 15.984 -6.777 -24.109 1 94.88 144 ASP A N 1
ATOM 1085 C CA . ASP A 1 144 ? 17.109 -6.867 -25.047 1 94.88 144 ASP A CA 1
ATOM 1086 C C . ASP A 1 144 ? 18.25 -5.961 -24.609 1 94.88 144 ASP A C 1
ATOM 1088 O O . ASP A 1 144 ? 19.422 -6.332 -24.719 1 94.88 144 ASP A O 1
ATOM 1092 N N . THR A 1 145 ? 17.891 -4.785 -24.125 1 94.06 145 THR A N 1
ATOM 1093 C CA . THR A 1 145 ? 18.891 -3.865 -23.609 1 94.06 145 THR A CA 1
ATOM 1094 C C . THR A 1 145 ? 19.641 -4.488 -22.422 1 94.06 145 THR A C 1
ATOM 1096 O O . THR A 1 145 ? 20.875 -4.383 -22.344 1 94.06 145 THR A O 1
ATOM 1099 N N . MET A 1 146 ? 19 -5.191 -21.609 1 91.19 146 MET A N 1
ATOM 1100 C CA . MET A 1 146 ? 19.609 -5.863 -20.469 1 91.19 146 MET A CA 1
ATOM 1101 C C . MET A 1 146 ? 20.516 -6.996 -20.922 1 91.19 146 MET A C 1
ATOM 1103 O O . MET A 1 146 ? 21.625 -7.156 -20.391 1 91.19 146 MET A O 1
ATOM 1107 N N . ARG A 1 147 ? 20.047 -7.73 -21.844 1 90.62 147 ARG A N 1
ATOM 1108 C CA . ARG A 1 147 ? 20.812 -8.867 -22.375 1 90.62 147 ARG A CA 1
ATOM 1109 C C . ARG A 1 147 ? 22.125 -8.406 -23 1 90.62 147 ARG A C 1
ATOM 1111 O O . ARG A 1 147 ? 23.109 -9.148 -22.984 1 90.62 147 ARG A O 1
ATOM 1118 N N . GLY A 1 148 ? 22.062 -7.266 -23.5 1 89.94 148 GLY A N 1
ATOM 1119 C CA . GLY A 1 148 ? 23.25 -6.738 -24.156 1 89.94 148 GLY A CA 1
ATOM 1120 C C . GLY A 1 148 ? 24.312 -6.277 -23.172 1 89.94 148 GLY A C 1
ATOM 1121 O O . GLY A 1 148 ? 25.469 -6.062 -23.562 1 89.94 148 GLY A O 1
ATOM 1122 N N . MET A 1 149 ? 23.891 -6.289 -21.938 1 85.62 149 MET A N 1
ATOM 1123 C CA . MET A 1 149 ? 24.828 -5.84 -20.906 1 85.62 149 MET A CA 1
ATOM 1124 C C . MET A 1 149 ? 25.688 -7.004 -20.406 1 85.62 149 MET A C 1
ATOM 1126 O O . MET A 1 149 ? 25.203 -8.133 -20.312 1 85.62 149 MET A O 1
ATOM 1130 N N . GLN A 1 150 ? 26.938 -6.805 -20.203 1 75.25 150 GLN A N 1
ATOM 1131 C CA . GLN A 1 150 ? 27.906 -7.859 -19.953 1 75.25 150 GLN A CA 1
ATOM 1132 C C . GLN A 1 150 ? 28.031 -8.172 -18.469 1 75.25 150 GLN A C 1
ATOM 1134 O O . GLN A 1 150 ? 28.406 -9.289 -18.094 1 75.25 150 GLN A O 1
ATOM 1139 N N . GLN A 1 151 ? 27.859 -7.133 -17.656 1 77.5 151 GLN A N 1
ATOM 1140 C CA . GLN A 1 151 ? 28.047 -7.328 -16.219 1 77.5 151 GLN A CA 1
ATOM 1141 C C . GLN A 1 151 ? 27.109 -6.426 -15.422 1 77.5 151 GLN A C 1
ATOM 1143 O O . GLN A 1 151 ? 26.5 -5.504 -15.969 1 77.5 151 GLN A O 1
ATOM 1148 N N . GLU A 1 152 ? 27.078 -6.84 -14.109 1 78.06 152 GLU A N 1
ATOM 1149 C CA . GLU A 1 152 ? 26.297 -6 -13.203 1 78.06 152 GLU A CA 1
ATOM 1150 C C . GLU A 1 152 ? 26.922 -4.613 -13.062 1 78.06 152 GLU A C 1
ATOM 1152 O O . GLU A 1 152 ? 28.141 -4.484 -12.953 1 78.06 152 GLU A O 1
ATOM 1157 N N . SER A 1 153 ? 26.156 -3.666 -13.273 1 82.12 153 SER A N 1
ATOM 1158 C CA . SER A 1 153 ? 26.547 -2.262 -13.188 1 82.12 153 SER A CA 1
ATOM 1159 C C . SER A 1 153 ? 25.359 -1.392 -12.758 1 82.12 153 SER A C 1
ATOM 1161 O O . SER A 1 153 ? 24.25 -1.892 -12.562 1 82.12 153 SER A O 1
ATOM 1163 N N . ASP A 1 154 ? 25.703 -0.164 -12.516 1 82.94 154 ASP A N 1
ATOM 1164 C CA . ASP A 1 154 ? 24.641 0.787 -12.234 1 82.94 154 ASP A CA 1
ATOM 1165 C C . ASP A 1 154 ? 23.625 0.834 -13.383 1 82.94 154 ASP A C 1
ATOM 1167 O O . ASP A 1 154 ? 22.422 0.944 -13.148 1 82.94 154 ASP A O 1
ATOM 1171 N N . ALA A 1 155 ? 24.188 0.735 -14.539 1 84.38 155 ALA A N 1
ATOM 1172 C CA . ALA A 1 155 ? 23.344 0.762 -15.719 1 84.38 155 ALA A CA 1
ATOM 1173 C C . ALA A 1 155 ? 22.406 -0.452 -15.758 1 84.38 155 ALA A C 1
ATOM 1175 O O . ALA A 1 155 ? 21.234 -0.331 -16.094 1 84.38 155 ALA A O 1
ATOM 1176 N N . SER A 1 156 ? 22.938 -1.613 -15.5 1 85.19 156 SER A N 1
ATOM 1177 C CA . SER A 1 156 ? 22.109 -2.816 -15.508 1 85.19 156 SER A CA 1
ATOM 1178 C C . SER A 1 156 ? 21.047 -2.766 -14.414 1 85.19 156 SER A C 1
ATOM 1180 O O . SER A 1 156 ? 19.938 -3.26 -14.602 1 85.19 156 SER A O 1
ATOM 1182 N N . ARG A 1 157 ? 21.406 -2.17 -13.305 1 86 157 ARG A N 1
ATOM 1183 C CA . ARG A 1 157 ? 20.438 -2.01 -12.219 1 86 157 ARG A CA 1
ATOM 1184 C C . ARG A 1 157 ? 19.297 -1.082 -12.625 1 86 1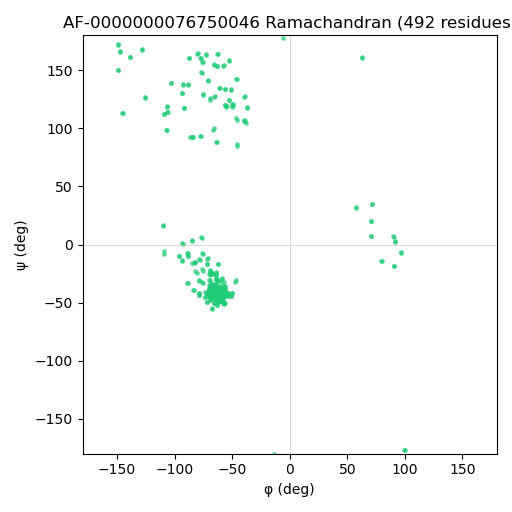57 ARG A C 1
ATOM 1186 O O . ARG A 1 157 ? 18.141 -1.33 -12.297 1 86 157 ARG A O 1
ATOM 1193 N N . GLN A 1 158 ? 19.625 -0.06 -13.305 1 90.31 158 GLN A N 1
ATOM 1194 C CA . GLN A 1 158 ? 18.609 0.864 -13.797 1 90.31 158 GLN A CA 1
ATOM 1195 C C . GLN A 1 158 ? 17.688 0.187 -14.805 1 90.31 158 GLN A C 1
ATOM 1197 O O . GLN A 1 158 ? 16.484 0.422 -14.812 1 90.31 158 GLN A O 1
ATOM 1202 N N . GLU A 1 159 ? 18.281 -0.659 -15.648 1 91.12 159 GLU A N 1
ATOM 1203 C CA . GLU A 1 159 ? 17.469 -1.367 -16.625 1 91.12 159 GLU A CA 1
ATOM 1204 C C . GLU A 1 159 ? 16.531 -2.367 -15.961 1 91.12 159 GLU A C 1
ATOM 1206 O O . GLU A 1 159 ? 15.422 -2.6 -16.438 1 91.12 159 GLU A O 1
ATOM 1211 N N . ASP A 1 160 ? 17.031 -2.945 -14.914 1 92.88 160 ASP A N 1
ATOM 1212 C CA . ASP A 1 160 ? 16.172 -3.816 -14.125 1 92.88 160 ASP A CA 1
ATOM 1213 C C . ASP A 1 160 ? 14.938 -3.062 -13.609 1 92.88 160 ASP A C 1
ATOM 1215 O O . ASP A 1 160 ? 13.812 -3.557 -13.703 1 92.88 160 ASP A O 1
ATOM 1219 N N . VAL A 1 161 ? 15.172 -1.863 -13.148 1 94.62 161 VAL A N 1
ATOM 1220 C CA . VAL A 1 161 ? 14.094 -1.012 -12.664 1 94.62 161 VAL A CA 1
ATOM 1221 C C . VAL A 1 161 ? 13.133 -0.685 -13.812 1 94.62 161 VAL A C 1
ATOM 1223 O O . VAL A 1 161 ? 11.914 -0.808 -13.664 1 94.62 161 VAL A O 1
ATOM 1226 N N . VAL A 1 162 ? 13.68 -0.32 -14.953 1 96.31 162 VAL A N 1
ATOM 1227 C CA . VAL A 1 162 ? 12.867 0.05 -16.109 1 96.31 162 VAL A CA 1
ATOM 1228 C C . VAL A 1 162 ? 12.008 -1.134 -16.531 1 96.31 162 VAL A C 1
ATOM 1230 O O . VAL A 1 162 ? 10.844 -0.96 -16.906 1 96.31 162 VAL A O 1
ATOM 1233 N N . PHE A 1 163 ? 12.57 -2.389 -16.5 1 97.75 163 PHE A N 1
ATOM 1234 C CA . PHE A 1 163 ? 11.844 -3.598 -16.859 1 97.75 163 PHE A CA 1
ATOM 1235 C C . PHE A 1 163 ? 10.594 -3.758 -16 1 97.75 163 PHE A C 1
ATOM 1237 O O . PHE A 1 163 ? 9.484 -3.898 -16.531 1 97.75 163 PHE A O 1
ATOM 1244 N N . HIS A 1 164 ? 10.734 -3.67 -14.719 1 98.12 164 HIS A N 1
ATOM 1245 C CA . HIS A 1 164 ? 9.617 -3.84 -13.797 1 98.12 164 HIS A CA 1
ATOM 1246 C C . HIS A 1 164 ? 8.602 -2.717 -13.953 1 98.12 164 HIS A C 1
ATOM 1248 O O . HIS A 1 164 ? 7.398 -2.969 -14.023 1 98.12 164 HIS A O 1
ATOM 1254 N N . LEU A 1 165 ? 9.086 -1.492 -14.094 1 97.19 165 LEU A N 1
ATOM 1255 C CA . LEU A 1 165 ? 8.195 -0.343 -14.211 1 97.19 165 LEU A CA 1
ATOM 1256 C C . LEU A 1 165 ? 7.387 -0.411 -15.5 1 97.19 165 LEU A C 1
ATOM 1258 O O . LEU A 1 165 ? 6.219 -0.016 -15.523 1 97.19 165 LEU A O 1
ATOM 1262 N N . THR A 1 166 ? 7.992 -0.911 -16.547 1 98.25 166 THR A N 1
ATOM 1263 C CA . THR A 1 166 ? 7.305 -1.047 -17.828 1 98.25 166 THR A CA 1
ATOM 1264 C C . THR A 1 166 ? 6.141 -2.023 -17.719 1 98.25 166 THR A C 1
ATOM 1266 O O . THR A 1 166 ? 5.027 -1.724 -18.156 1 98.25 166 THR A O 1
ATOM 1269 N N . ILE A 1 167 ? 6.371 -3.125 -17.094 1 98.75 167 ILE A N 1
ATOM 1270 C CA . ILE A 1 167 ? 5.328 -4.129 -16.922 1 98.75 167 ILE A CA 1
ATOM 1271 C C . ILE A 1 167 ? 4.23 -3.574 -16.016 1 98.75 167 ILE A C 1
ATOM 1273 O O . ILE A 1 167 ? 3.041 -3.752 -16.281 1 98.75 167 ILE A O 1
ATOM 1277 N N . MET A 1 168 ? 4.613 -2.873 -14.953 1 98.25 168 MET A N 1
ATOM 1278 C CA . MET A 1 168 ? 3.641 -2.273 -14.047 1 98.25 168 MET A CA 1
ATOM 1279 C C . MET A 1 168 ? 2.736 -1.294 -14.789 1 98.25 168 MET A C 1
ATOM 1281 O O . MET A 1 168 ? 1.513 -1.341 -14.641 1 98.25 168 MET A O 1
ATOM 1285 N N . GLU A 1 169 ? 3.307 -0.486 -15.57 1 97.19 169 GLU A N 1
ATOM 1286 C CA . GLU A 1 169 ? 2.561 0.53 -16.312 1 97.19 169 GLU A CA 1
ATOM 1287 C C . GLU A 1 169 ? 1.588 -0.108 -17.297 1 97.19 169 GLU A C 1
ATOM 1289 O O . GLU A 1 169 ? 0.418 0.276 -17.359 1 97.19 169 GLU A O 1
ATOM 1294 N N . ILE A 1 170 ? 2.035 -1.105 -18.031 1 98.31 170 ILE A N 1
ATOM 1295 C CA . ILE A 1 170 ? 1.24 -1.742 -19.078 1 98.31 170 ILE A CA 1
ATOM 1296 C C . ILE A 1 170 ? 0.108 -2.549 -18.453 1 98.31 170 ILE A C 1
ATOM 1298 O O . ILE A 1 170 ? -0.935 -2.76 -19.078 1 98.31 170 ILE A O 1
ATOM 1302 N N . SER A 1 171 ? 0.275 -2.994 -17.188 1 98.31 171 SER A N 1
ATOM 1303 C CA . SER A 1 171 ? -0.709 -3.83 -16.5 1 98.31 171 SER A CA 1
ATOM 1304 C C . SER A 1 171 ? -2.021 -3.082 -16.297 1 98.31 171 SER A C 1
ATOM 1306 O O . SER A 1 171 ? -3.07 -3.699 -16.109 1 98.31 171 SER A O 1
ATOM 1308 N N . ARG A 1 172 ? -1.936 -1.745 -16.141 1 96 172 ARG A N 1
ATOM 1309 C CA . ARG A 1 172 ? -3.064 -0.834 -15.977 1 96 172 ARG A CA 1
ATOM 1310 C C . ARG A 1 172 ? -3.729 -1.018 -14.617 1 96 172 ARG A C 1
ATOM 1312 O O . ARG A 1 172 ? -4.867 -0.594 -14.414 1 96 172 ARG A O 1
ATOM 1319 N N . ASN A 1 173 ? -3.18 -1.789 -13.766 1 96.94 173 ASN A N 1
ATOM 1320 C CA . ASN A 1 173 ? -3.59 -1.764 -12.367 1 96.94 173 ASN A CA 1
ATOM 1321 C C . ASN A 1 173 ? -2.861 -0.672 -11.594 1 96.94 173 ASN A C 1
ATOM 1323 O O . ASN A 1 173 ? -1.811 -0.923 -11 1 96.94 173 ASN A O 1
ATOM 1327 N N . ARG A 1 174 ? -3.479 0.476 -11.523 1 95.75 174 ARG A N 1
ATOM 1328 C CA . ARG A 1 174 ? -2.828 1.674 -11 1 95.75 174 ARG A CA 1
ATOM 1329 C C . ARG A 1 174 ? -2.553 1.54 -9.508 1 95.75 174 ARG A C 1
ATOM 1331 O O . ARG A 1 174 ? -1.551 2.057 -9.008 1 95.75 174 ARG A O 1
ATOM 1338 N N . LEU A 1 175 ? -3.463 0.875 -8.836 1 96.94 175 LEU A N 1
ATOM 1339 C CA . LEU A 1 175 ? -3.297 0.716 -7.395 1 96.94 175 LEU A CA 1
ATOM 1340 C C . LEU A 1 175 ? -2.125 -0.209 -7.082 1 96.94 175 LEU A C 1
ATOM 1342 O O . LEU A 1 175 ? -1.265 0.125 -6.266 1 96.94 175 LEU A O 1
ATOM 1346 N N . ALA A 1 176 ? -2.043 -1.366 -7.734 1 98.25 176 ALA A N 1
ATOM 1347 C CA . ALA A 1 176 ? -0.925 -2.289 -7.555 1 98.25 176 ALA A CA 1
ATOM 1348 C C . ALA A 1 176 ? 0.398 -1.631 -7.934 1 98.25 176 ALA A C 1
ATOM 1350 O O . ALA A 1 176 ? 1.402 -1.793 -7.234 1 98.25 176 ALA A O 1
ATOM 1351 N N . GLU A 1 177 ? 0.352 -0.887 -9.031 1 97.94 177 GLU A N 1
ATOM 1352 C CA . GLU A 1 177 ? 1.535 -0.164 -9.484 1 97.94 177 GLU A CA 1
ATOM 1353 C C . GLU A 1 177 ? 2.012 0.833 -8.43 1 97.94 177 GLU A C 1
ATOM 1355 O O . GLU A 1 177 ? 3.201 0.889 -8.117 1 97.94 177 GLU A O 1
ATOM 1360 N N . ASN A 1 178 ? 1.085 1.568 -7.914 1 96.5 178 ASN A N 1
ATOM 1361 C CA . ASN A 1 178 ? 1.378 2.578 -6.902 1 96.5 178 ASN A CA 1
ATOM 1362 C C . ASN A 1 178 ? 2.068 1.968 -5.684 1 96.5 178 ASN A C 1
ATOM 1364 O O . ASN A 1 178 ? 3.078 2.492 -5.211 1 96.5 178 ASN A O 1
ATOM 1368 N N . ILE A 1 179 ? 1.606 0.847 -5.223 1 96.94 179 ILE A N 1
ATOM 1369 C CA . ILE A 1 179 ? 2.133 0.173 -4.039 1 96.94 179 ILE A CA 1
ATOM 1370 C C . ILE A 1 179 ? 3.498 -0.433 -4.355 1 96.94 179 ILE A C 1
ATOM 1372 O O . ILE A 1 179 ? 4.473 -0.187 -3.643 1 96.94 179 ILE A O 1
ATOM 1376 N N . ALA A 1 180 ? 3.592 -1.153 -5.445 1 97.94 180 ALA A N 1
ATOM 1377 C CA . ALA A 1 180 ? 4.809 -1.88 -5.797 1 97.94 180 ALA A CA 1
ATOM 1378 C C . ALA A 1 180 ? 5.961 -0.917 -6.082 1 97.94 180 ALA A C 1
ATOM 1380 O O . ALA A 1 180 ? 7.098 -1.164 -5.676 1 97.94 180 ALA A O 1
ATOM 1381 N N . LYS A 1 181 ? 5.695 0.18 -6.75 1 96 181 LYS A N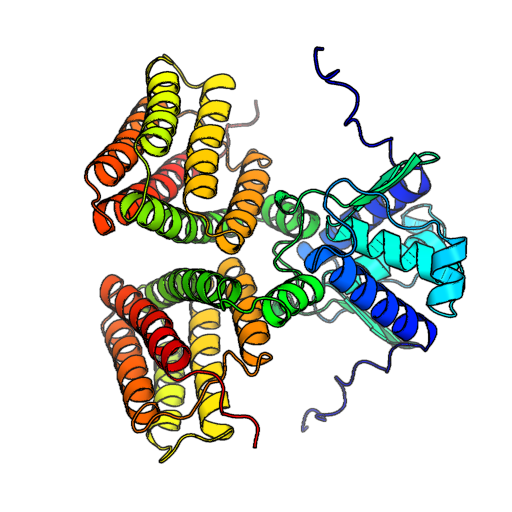 1
ATOM 1382 C CA . LYS A 1 181 ? 6.719 1.173 -7.062 1 96 181 LYS A CA 1
ATOM 1383 C C . LYS A 1 181 ? 7.305 1.775 -5.789 1 96 181 LYS A C 1
ATOM 1385 O O . LYS A 1 181 ? 8.523 1.948 -5.684 1 96 181 LYS A O 1
ATOM 1390 N N . ARG A 1 182 ? 6.48 2.053 -4.91 1 93.75 182 ARG A N 1
ATOM 1391 C CA . ARG A 1 182 ? 6.934 2.66 -3.662 1 93.75 182 ARG A CA 1
ATOM 1392 C C . ARG A 1 182 ? 7.781 1.684 -2.855 1 93.75 182 ARG A C 1
ATOM 1394 O O . ARG A 1 182 ? 8.828 2.059 -2.32 1 93.75 182 ARG A O 1
ATOM 1401 N N . LEU A 1 183 ? 7.355 0.474 -2.799 1 96.62 183 LEU A N 1
ATOM 1402 C CA . LEU A 1 183 ? 8.117 -0.551 -2.094 1 96.62 183 LEU A CA 1
ATOM 1403 C C . LEU A 1 183 ? 9.461 -0.794 -2.771 1 96.62 183 LEU A C 1
ATOM 1405 O O . LEU A 1 183 ? 10.492 -0.869 -2.104 1 96.62 183 LEU A O 1
ATOM 1409 N N . TYR A 1 184 ? 9.406 -0.863 -4.121 1 95.81 184 TYR A N 1
ATOM 1410 C CA . TYR A 1 184 ? 10.625 -1.135 -4.883 1 95.81 184 TYR A CA 1
ATOM 1411 C C . TYR A 1 184 ? 11.641 -0.015 -4.703 1 95.81 184 TYR A C 1
ATOM 1413 O O . TYR A 1 184 ? 12.82 -0.274 -4.457 1 95.81 184 TYR A O 1
ATOM 1421 N N . ARG A 1 185 ? 11.219 1.201 -4.703 1 91.75 185 ARG A N 1
ATOM 1422 C CA . ARG A 1 185 ? 12.102 2.35 -4.523 1 91.75 185 ARG A CA 1
ATOM 1423 C C . ARG A 1 185 ? 12.742 2.338 -3.139 1 91.75 185 ARG A C 1
ATOM 1425 O O . ARG A 1 185 ? 13.938 2.588 -3 1 91.75 185 ARG A O 1
ATOM 1432 N N . ARG A 1 186 ? 11.961 2 -2.18 1 93.12 186 ARG A N 1
ATOM 1433 C CA . ARG A 1 186 ? 12.5 1.974 -0.823 1 93.12 186 ARG A CA 1
ATOM 1434 C C . ARG A 1 186 ? 13.523 0.851 -0.658 1 93.12 186 ARG A C 1
ATOM 1436 O O . ARG A 1 186 ? 14.555 1.032 -0.008 1 93.12 186 ARG A O 1
ATOM 1443 N N . ALA A 1 187 ? 13.18 -0.256 -1.197 1 93.25 187 ALA A N 1
ATOM 1444 C CA . ALA A 1 187 ? 14.117 -1.374 -1.156 1 93.25 187 ALA A CA 1
ATOM 1445 C C . ALA A 1 187 ? 15.453 -0.993 -1.789 1 93.25 187 ALA A C 1
ATOM 1447 O O . ALA A 1 187 ? 16.516 -1.27 -1.227 1 93.25 187 ALA A O 1
ATOM 1448 N N . LEU A 1 188 ? 15.391 -0.326 -2.898 1 91.44 188 LEU A N 1
ATOM 1449 C CA . LEU A 1 188 ? 16.578 0.026 -3.654 1 91.44 188 LEU A CA 1
ATOM 1450 C C . LEU A 1 188 ? 17.422 1.048 -2.895 1 91.44 188 LEU A C 1
ATOM 1452 O O . LEU A 1 188 ? 18.625 1.172 -3.137 1 91.44 188 LEU A O 1
ATOM 1456 N N . GLU A 1 189 ? 16.828 1.781 -2.027 1 91.06 189 GLU A N 1
ATOM 1457 C CA . GLU A 1 189 ? 17.547 2.783 -1.239 1 91.06 189 GLU A CA 1
ATOM 1458 C C . GLU A 1 189 ? 18.312 2.135 -0.094 1 91.06 189 GLU A C 1
ATOM 1460 O O . GLU A 1 189 ? 19.188 2.77 0.517 1 91.06 189 GLU A O 1
ATOM 1465 N N . SER A 1 190 ? 18.016 0.92 0.139 1 88.81 190 SER A N 1
ATOM 1466 C CA . SER A 1 190 ? 18.688 0.207 1.215 1 88.81 190 SER A CA 1
ATOM 1467 C C . SER A 1 190 ? 19.906 -0.561 0.692 1 88.81 190 SER A C 1
ATOM 1469 O O . SER A 1 190 ? 19.781 -1.362 -0.237 1 88.81 190 SER A O 1
ATOM 1471 N N . THR A 1 191 ? 21.016 -0.433 1.28 1 84.19 191 THR A N 1
ATOM 1472 C CA . THR A 1 191 ? 22.219 -1.159 0.895 1 84.19 191 THR A CA 1
ATOM 1473 C C . THR A 1 191 ? 22.094 -2.645 1.218 1 84.19 191 THR A C 1
ATOM 1475 O O . THR A 1 191 ? 22.75 -3.482 0.607 1 84.19 191 THR A O 1
ATOM 1478 N N . ARG A 1 192 ? 21.266 -2.949 2.105 1 84.25 192 ARG A N 1
ATOM 1479 C CA . ARG A 1 192 ? 21.062 -4.336 2.514 1 84.25 192 ARG A CA 1
ATOM 1480 C C . ARG A 1 192 ? 20.234 -5.098 1.476 1 84.25 192 ARG A C 1
ATOM 1482 O O . ARG A 1 192 ? 20.25 -6.332 1.456 1 84.25 192 ARG A O 1
ATOM 1489 N N . TYR A 1 193 ? 19.547 -4.367 0.717 1 88.31 193 TYR A N 1
ATOM 1490 C CA . TYR A 1 193 ? 18.766 -4.957 -0.355 1 88.31 193 TYR A CA 1
ATOM 1491 C C . TYR A 1 193 ? 19.609 -5.18 -1.603 1 88.31 193 TYR A C 1
ATOM 1493 O O . TYR A 1 193 ? 19.375 -6.125 -2.357 1 88.31 193 TYR A O 1
ATOM 1501 N N . GLN A 1 194 ? 20.469 -4.262 -1.902 1 77.94 194 GLN A N 1
ATOM 1502 C CA . GLN A 1 194 ? 21.266 -4.277 -3.125 1 77.94 194 GLN A CA 1
ATOM 1503 C C . GLN A 1 194 ? 22.422 -5.273 -3.018 1 77.94 194 GLN A C 1
ATOM 1505 O O . GLN A 1 194 ? 23.172 -5.465 -3.975 1 77.94 194 GLN A O 1
ATOM 1510 N N . GLY A 1 195 ? 22.453 -6.09 -1.884 1 62.34 195 GLY A N 1
ATOM 1511 C CA . GLY A 1 195 ? 23.484 -7.031 -1.516 1 62.34 195 GLY A CA 1
ATOM 1512 C C . GLY A 1 195 ? 24.453 -7.336 -2.652 1 62.34 195 GLY A C 1
ATOM 1513 O O . GLY A 1 195 ? 24.281 -6.832 -3.764 1 62.34 195 GLY A O 1
ATOM 1514 N N . ALA A 1 196 ? 25.422 -8.242 -2.264 1 55.78 196 ALA A N 1
ATOM 1515 C CA . ALA A 1 196 ? 26.688 -8.562 -2.914 1 55.78 196 ALA A CA 1
ATOM 1516 C C . ALA A 1 196 ? 26.453 -9.289 -4.234 1 55.78 196 ALA A C 1
ATOM 1518 O O . ALA A 1 196 ? 25.469 -10.023 -4.383 1 55.78 196 ALA A O 1
ATOM 1519 N N . ASP A 1 197 ? 27.031 -8.688 -5.219 1 57.41 197 ASP A N 1
ATOM 1520 C CA . ASP A 1 197 ? 27.234 -9.312 -6.523 1 57.41 197 ASP A CA 1
ATOM 1521 C C . ASP A 1 197 ? 27.766 -10.734 -6.375 1 57.41 197 ASP A C 1
ATOM 1523 O O . ASP A 1 197 ? 28.781 -10.953 -5.715 1 57.41 197 ASP A O 1
ATOM 1527 N N . TYR A 1 198 ? 26.859 -11.711 -6.184 1 58.06 198 TYR A N 1
ATOM 1528 C CA . TYR A 1 198 ? 27.438 -13.039 -6.297 1 58.06 198 TYR A CA 1
ATOM 1529 C C . TYR A 1 198 ? 27.672 -13.414 -7.758 1 58.06 198 TYR A C 1
ATOM 1531 O O . TYR A 1 198 ? 27.016 -12.867 -8.656 1 58.06 198 TYR A O 1
ATOM 1539 N N . ALA A 1 199 ? 28.719 -14.18 -7.891 1 59.66 199 ALA A N 1
ATOM 1540 C CA . ALA A 1 199 ? 29.062 -14.68 -9.219 1 59.66 199 ALA A CA 1
ATOM 1541 C C . ALA A 1 199 ? 27.844 -15.297 -9.898 1 59.66 199 ALA A C 1
ATOM 1543 O O . ALA A 1 199 ? 27.188 -16.172 -9.336 1 59.66 199 ALA A O 1
ATOM 1544 N N . GLY A 1 200 ? 27.406 -14.781 -11.039 1 71.12 200 GLY A N 1
ATOM 1545 C CA . GLY A 1 200 ? 26.344 -15.352 -11.852 1 71.12 200 GLY A CA 1
ATOM 1546 C C . GLY A 1 200 ? 24.984 -14.711 -11.586 1 71.12 200 GLY A C 1
ATOM 1547 O O . GLY A 1 200 ? 24 -15.047 -12.25 1 71.12 200 GLY A O 1
ATOM 1548 N N . ALA A 1 201 ? 25 -13.914 -10.617 1 75 201 ALA A N 1
ATOM 1549 C CA . ALA A 1 201 ? 23.719 -13.289 -10.266 1 75 201 ALA A CA 1
ATOM 1550 C C . ALA A 1 201 ? 23.156 -12.5 -11.438 1 75 201 ALA A C 1
ATOM 1552 O O . ALA A 1 201 ? 21.953 -12.539 -11.695 1 75 201 ALA A O 1
ATOM 1553 N N . PHE A 1 202 ? 24.047 -12.062 -12.172 1 82.25 202 PHE A N 1
ATOM 1554 C CA . PHE A 1 202 ? 23.641 -11.211 -13.289 1 82.25 202 PHE A CA 1
ATOM 1555 C C . PHE A 1 202 ? 23 -12.047 -14.391 1 82.25 202 PHE A C 1
ATOM 1557 O O . PHE A 1 202 ? 21.906 -11.711 -14.867 1 82.25 202 PHE A O 1
ATOM 1564 N N . GLU A 1 203 ? 23.594 -13.125 -14.711 1 84.38 203 GLU A N 1
ATOM 1565 C CA . GLU A 1 203 ? 23.062 -14 -15.75 1 84.38 203 GLU A CA 1
ATOM 1566 C C . GLU A 1 203 ? 21.734 -14.625 -15.328 1 84.38 203 GLU A C 1
ATOM 1568 O O . GLU A 1 203 ? 20.812 -14.766 -16.141 1 84.38 203 GLU A O 1
ATOM 1573 N N . SER A 1 204 ? 21.672 -14.961 -14.133 1 86.88 204 SER A N 1
ATOM 1574 C CA . SER A 1 204 ? 20.438 -15.539 -13.609 1 86.88 204 SER A CA 1
ATOM 1575 C C . SER A 1 204 ? 19.281 -14.539 -13.68 1 86.88 204 SER A C 1
ATOM 1577 O O . SER A 1 204 ? 18.172 -14.898 -14.062 1 86.88 204 SER A O 1
ATOM 1579 N N . THR A 1 205 ? 19.594 -13.336 -13.375 1 88.69 205 THR A N 1
ATOM 1580 C CA . THR A 1 205 ? 18.578 -12.289 -13.383 1 88.69 205 THR A CA 1
ATOM 1581 C C . THR A 1 205 ? 18.047 -12.055 -14.797 1 88.69 205 THR A C 1
ATOM 1583 O O . THR A 1 205 ? 16.844 -11.945 -15 1 88.69 205 THR A O 1
ATOM 1586 N N . ILE A 1 206 ? 18.938 -12.086 -15.75 1 90.19 206 ILE A N 1
ATOM 1587 C CA . ILE A 1 206 ? 18.547 -11.867 -17.141 1 90.19 206 ILE A CA 1
ATOM 1588 C C . ILE A 1 206 ? 17.688 -13.023 -17.625 1 90.19 206 ILE A C 1
ATOM 1590 O O . ILE A 1 206 ? 16.656 -12.812 -18.281 1 90.19 206 ILE A O 1
ATOM 1594 N N . SER A 1 207 ? 18.109 -14.188 -17.297 1 93.69 207 SER A N 1
ATOM 1595 C CA . SER A 1 207 ? 17.359 -15.375 -17.688 1 93.69 207 SER A CA 1
ATOM 1596 C C . SER A 1 207 ? 15.969 -15.391 -17.062 1 93.69 207 SER A C 1
ATOM 1598 O O . SER A 1 207 ? 14.992 -15.75 -17.734 1 93.69 207 SER A O 1
ATOM 1600 N N . GLU A 1 208 ? 15.891 -15.008 -15.875 1 95.44 208 GLU A N 1
ATOM 1601 C CA . GLU A 1 208 ? 14.625 -14.977 -15.156 1 95.44 208 GLU A CA 1
ATOM 1602 C C . GLU A 1 208 ? 13.68 -13.938 -15.766 1 95.44 208 GLU A C 1
ATOM 1604 O O . GLU A 1 208 ? 12.484 -14.188 -15.914 1 95.44 208 GLU A O 1
ATOM 1609 N N . HIS A 1 209 ? 14.172 -12.781 -16.141 1 96.5 209 HIS A N 1
ATOM 1610 C CA . HIS A 1 209 ? 13.367 -11.797 -16.859 1 96.5 209 HIS A CA 1
ATOM 1611 C C . HIS A 1 209 ? 12.875 -12.352 -18.188 1 96.5 209 HIS A C 1
ATOM 1613 O O . HIS A 1 209 ? 11.742 -12.094 -18.609 1 96.5 209 HIS A O 1
ATOM 1619 N N . GLY A 1 210 ? 13.766 -13.109 -18.797 1 97.56 210 GLY A N 1
ATOM 1620 C CA . GLY A 1 210 ? 13.398 -13.719 -20.078 1 97.56 210 GLY A CA 1
ATOM 1621 C C . GLY A 1 210 ? 12.195 -14.633 -19.969 1 97.56 210 GLY A C 1
ATOM 1622 O O . GLY A 1 210 ? 11.344 -14.656 -20.859 1 97.56 210 GLY A O 1
ATOM 1623 N N . ARG A 1 211 ? 12.109 -15.359 -18.922 1 98.44 211 ARG A N 1
ATOM 1624 C CA . ARG A 1 211 ? 10.969 -16.25 -18.703 1 98.44 211 ARG A CA 1
ATOM 1625 C C . ARG A 1 211 ? 9.672 -15.461 -18.594 1 98.44 211 ARG A C 1
ATOM 1627 O O . ARG A 1 211 ? 8.625 -15.914 -19.047 1 98.44 211 ARG A O 1
ATOM 1634 N N . VAL A 1 212 ? 9.742 -14.312 -17.984 1 98.81 212 VAL A N 1
ATOM 1635 C CA . VAL A 1 212 ? 8.57 -13.453 -17.859 1 98.81 212 VAL A CA 1
ATOM 1636 C C . VAL A 1 212 ? 8.148 -12.961 -19.234 1 98.81 212 VAL A C 1
ATOM 1638 O O . VAL A 1 212 ? 6.973 -13.055 -19.594 1 98.81 212 VAL A O 1
ATOM 1641 N N . VAL A 1 213 ? 9.117 -12.508 -20.016 1 98.75 213 VAL A N 1
ATOM 1642 C CA . VAL A 1 213 ? 8.844 -11.969 -21.344 1 98.75 213 VAL A CA 1
ATOM 1643 C C . VAL A 1 213 ? 8.227 -13.062 -22.219 1 98.75 213 VAL A C 1
ATOM 1645 O O . VAL A 1 213 ? 7.238 -12.82 -22.922 1 98.75 213 VAL A O 1
ATOM 1648 N N . ASP A 1 214 ? 8.797 -14.25 -22.156 1 98.62 214 ASP A N 1
ATOM 1649 C CA . ASP A 1 214 ? 8.32 -15.375 -22.953 1 98.62 214 ASP A CA 1
ATOM 1650 C C . ASP A 1 214 ? 6.879 -15.727 -22.594 1 98.62 214 ASP A C 1
ATOM 1652 O O . ASP A 1 214 ? 6.059 -15.969 -23.484 1 98.62 214 ASP A O 1
ATOM 1656 N N . ALA A 1 215 ? 6.602 -15.742 -21.344 1 98.81 215 ALA A N 1
ATOM 1657 C CA . ALA A 1 215 ? 5.25 -16.078 -20.891 1 98.81 215 ALA A CA 1
ATOM 1658 C C . ALA A 1 215 ? 4.254 -15.008 -21.344 1 98.81 215 ALA A C 1
ATOM 1660 O O . ALA A 1 215 ? 3.143 -15.336 -21.781 1 98.81 215 ALA A O 1
ATOM 1661 N N . ILE A 1 216 ? 4.605 -13.719 -21.281 1 98.88 216 ILE A N 1
ATOM 1662 C CA . ILE A 1 216 ? 3.75 -12.625 -21.719 1 98.88 216 ILE A CA 1
ATOM 1663 C C . ILE A 1 216 ? 3.523 -12.734 -23.234 1 98.88 216 ILE A C 1
ATOM 1665 O O . ILE A 1 216 ? 2.393 -12.602 -23.703 1 98.88 216 ILE A O 1
ATOM 1669 N N . ALA A 1 217 ? 4.555 -13.062 -23.969 1 98.56 217 ALA A N 1
ATOM 1670 C CA . ALA A 1 217 ? 4.484 -13.172 -25.422 1 98.56 217 ALA A CA 1
ATOM 1671 C C . ALA A 1 217 ? 3.545 -14.297 -25.844 1 98.56 217 ALA A C 1
ATOM 1673 O O . ALA A 1 217 ? 2.891 -14.211 -26.875 1 98.56 217 ALA A O 1
ATOM 1674 N N . ARG A 1 218 ? 3.43 -15.297 -25.047 1 98.38 218 ARG A N 1
ATOM 1675 C CA . ARG A 1 218 ? 2.6 -16.453 -25.328 1 98.38 218 ARG A CA 1
ATOM 1676 C C . ARG A 1 218 ? 1.199 -16.297 -24.75 1 98.38 218 ARG A C 1
ATOM 1678 O O . ARG A 1 218 ? 0.405 -17.234 -24.766 1 98.38 218 ARG A O 1
ATOM 1685 N N . ASN A 1 219 ? 0.971 -15.219 -24.141 1 98.56 219 ASN A N 1
ATOM 1686 C CA . ASN A 1 219 ? -0.287 -14.961 -23.453 1 98.56 219 ASN A CA 1
ATOM 1687 C C . ASN A 1 219 ? -0.567 -16.016 -22.391 1 98.56 219 ASN A C 1
ATOM 1689 O O . ASN A 1 219 ? -1.71 -16.438 -22.219 1 98.56 219 ASN A O 1
ATOM 1693 N N . ASP A 1 220 ? 0.483 -16.5 -21.828 1 98.62 220 ASP A N 1
ATOM 1694 C CA . ASP A 1 220 ? 0.401 -17.453 -20.734 1 98.62 220 ASP A CA 1
ATOM 1695 C C . ASP A 1 220 ? 0.278 -16.75 -19.391 1 98.62 220 ASP A C 1
ATOM 1697 O O . ASP A 1 220 ? 1.279 -16.531 -18.703 1 98.62 220 ASP A O 1
ATOM 1701 N N . VAL A 1 221 ? -0.945 -16.562 -18.984 1 98.44 221 VAL A N 1
ATOM 1702 C CA . VAL A 1 221 ? -1.229 -15.734 -17.797 1 98.44 221 VAL A CA 1
ATOM 1703 C C . VAL A 1 221 ? -0.6 -16.375 -16.562 1 98.44 221 VAL A C 1
ATOM 1705 O O . VAL A 1 221 ? 0.183 -15.734 -15.859 1 98.44 221 VAL A O 1
ATOM 1708 N N . GLU A 1 222 ? -0.858 -17.609 -16.328 1 97.56 222 GLU A N 1
ATOM 1709 C CA . GLU A 1 222 ? -0.339 -18.297 -15.148 1 97.56 222 GLU A CA 1
ATOM 1710 C C . GLU A 1 222 ? 1.185 -18.375 -15.188 1 97.56 222 GLU A C 1
ATOM 1712 O O . GLU A 1 222 ? 1.844 -18.219 -14.156 1 97.56 222 GLU A O 1
ATOM 1717 N N . GLY A 1 223 ? 1.643 -18.625 -16.375 1 98.44 223 GLY A N 1
ATOM 1718 C CA . GLY A 1 223 ? 3.088 -18.688 -16.547 1 98.44 223 GLY A CA 1
ATOM 1719 C C . GLY A 1 223 ? 3.768 -17.359 -16.234 1 98.44 223 GLY A C 1
ATOM 1720 O O . GLY A 1 223 ? 4.828 -17.328 -15.602 1 98.44 223 GLY A O 1
ATOM 1721 N N . ALA A 1 224 ? 3.209 -16.219 -16.672 1 98.88 224 ALA A N 1
ATOM 1722 C CA . ALA A 1 224 ? 3.764 -14.891 -16.422 1 98.88 224 ALA A CA 1
ATOM 1723 C C . ALA A 1 224 ? 3.75 -14.562 -14.938 1 98.88 224 ALA A C 1
ATOM 1725 O O . ALA A 1 224 ? 4.727 -14.031 -14.398 1 98.88 224 ALA A O 1
ATOM 1726 N N . GLU A 1 225 ? 2.641 -14.938 -14.297 1 98.56 225 GLU A N 1
ATOM 1727 C CA . GLU A 1 225 ? 2.531 -14.719 -12.859 1 98.56 225 GLU A CA 1
ATOM 1728 C C . GLU A 1 225 ? 3.607 -15.492 -12.094 1 98.56 225 GLU A C 1
ATOM 1730 O O . GLU A 1 225 ? 4.316 -14.922 -11.266 1 98.56 225 GLU A O 1
ATOM 1735 N N . ARG A 1 226 ? 3.699 -16.719 -12.445 1 97.94 226 ARG A N 1
ATOM 1736 C CA . ARG A 1 226 ? 4.66 -17.578 -11.766 1 97.94 226 ARG A CA 1
ATOM 1737 C C . ARG A 1 226 ? 6.09 -17.109 -12.008 1 97.94 226 ARG A C 1
ATOM 1739 O O . ARG A 1 226 ? 6.895 -17.031 -11.078 1 97.94 226 ARG A O 1
ATOM 1746 N N . ALA A 1 227 ? 6.414 -16.797 -13.234 1 98.62 227 ALA A N 1
ATOM 1747 C CA . ALA A 1 227 ? 7.766 -16.375 -13.594 1 98.62 227 ALA A CA 1
ATOM 1748 C C . ALA A 1 227 ? 8.164 -15.109 -12.852 1 98.62 227 ALA A C 1
ATOM 1750 O O . ALA A 1 227 ? 9.281 -15.016 -12.328 1 98.62 227 ALA A O 1
ATOM 1751 N N . MET A 1 228 ? 7.289 -14.148 -12.758 1 98.81 228 MET A N 1
ATOM 1752 C CA . MET A 1 228 ? 7.59 -12.883 -12.086 1 98.81 228 MET A CA 1
ATOM 1753 C C . MET A 1 228 ? 7.758 -13.086 -10.586 1 98.81 228 MET A C 1
ATOM 1755 O O . MET A 1 228 ? 8.703 -12.578 -9.984 1 98.81 228 MET A O 1
ATOM 1759 N N . ARG A 1 229 ? 6.855 -13.805 -10.016 1 98.19 229 ARG A N 1
ATOM 1760 C CA . ARG A 1 229 ? 6.926 -14.07 -8.586 1 98.19 229 ARG A CA 1
ATOM 1761 C C . ARG A 1 229 ? 8.219 -14.789 -8.227 1 98.19 229 ARG A C 1
ATOM 1763 O O . ARG A 1 229 ? 8.922 -14.398 -7.293 1 98.19 229 ARG A O 1
ATOM 1770 N N . GLU A 1 230 ? 8.5 -15.844 -8.992 1 97.5 230 GLU A N 1
ATOM 1771 C CA . GLU A 1 230 ? 9.711 -16.609 -8.742 1 97.5 230 GLU A CA 1
ATOM 1772 C C . GLU A 1 230 ? 10.961 -15.742 -8.914 1 97.5 230 GLU A C 1
ATOM 1774 O O . GLU A 1 230 ? 11.898 -15.836 -8.125 1 97.5 230 GLU A O 1
ATOM 1779 N N . HIS A 1 231 ? 10.969 -14.914 -9.922 1 97 231 HIS A N 1
ATOM 1780 C CA . HIS A 1 231 ? 12.102 -14.023 -10.18 1 97 231 HIS A CA 1
ATOM 1781 C C . HIS A 1 231 ? 12.367 -13.125 -8.977 1 97 231 HIS A C 1
ATOM 1783 O O . HIS A 1 231 ? 13.5 -13.039 -8.5 1 97 231 HIS A O 1
ATOM 1789 N N . ILE A 1 232 ? 11.336 -12.516 -8.422 1 96.88 232 ILE A N 1
ATOM 1790 C CA . ILE A 1 232 ? 11.477 -11.531 -7.352 1 96.88 232 ILE A CA 1
ATOM 1791 C C . ILE A 1 232 ? 11.898 -12.234 -6.059 1 96.88 232 ILE A C 1
ATOM 1793 O O . ILE A 1 232 ? 12.836 -11.797 -5.387 1 96.88 232 ILE A O 1
ATOM 1797 N N . LEU A 1 233 ? 11.289 -13.352 -5.766 1 96.12 233 LEU A N 1
ATOM 1798 C CA . LEU A 1 233 ? 11.562 -14.047 -4.512 1 96.12 233 LEU A CA 1
ATOM 1799 C C . LEU A 1 233 ? 12.938 -14.711 -4.547 1 96.12 233 LEU A C 1
ATOM 1801 O O . LEU A 1 233 ? 13.68 -14.648 -3.564 1 96.12 233 LEU A O 1
ATOM 1805 N N . SER A 1 234 ? 13.266 -15.32 -5.695 1 93.5 234 SER A N 1
ATOM 1806 C CA . SER A 1 234 ? 14.555 -16 -5.781 1 93.5 234 SER A CA 1
ATOM 1807 C C . SER A 1 234 ? 15.711 -15.008 -5.789 1 93.5 234 SER A C 1
ATOM 1809 O O . SER A 1 234 ? 16.781 -15.289 -5.227 1 93.5 234 SER A O 1
ATOM 1811 N N . SER A 1 235 ? 15.523 -13.867 -6.477 1 91.81 235 SER A N 1
ATOM 1812 C CA . SER A 1 235 ? 16.562 -12.844 -6.48 1 91.81 235 SER A CA 1
ATOM 1813 C C . SER A 1 235 ? 16.859 -12.344 -5.07 1 91.81 235 SER A C 1
ATOM 1815 O O . SER A 1 235 ? 18.016 -12.148 -4.703 1 91.81 235 SER A O 1
ATOM 1817 N N . TRP A 1 236 ? 15.859 -12.172 -4.262 1 92.5 236 TRP A N 1
ATOM 1818 C CA . TRP A 1 236 ? 16.047 -11.719 -2.883 1 92.5 236 TRP A CA 1
ATOM 1819 C C . TRP A 1 236 ? 16.703 -12.805 -2.041 1 92.5 236 TRP A C 1
ATOM 1821 O O . TRP A 1 236 ? 17.594 -12.523 -1.233 1 92.5 236 TRP A O 1
ATOM 1831 N N . ARG A 1 237 ? 16.234 -14.023 -2.242 1 91.06 237 ARG A N 1
ATOM 1832 C CA . ARG A 1 237 ? 16.828 -15.125 -1.495 1 91.06 237 ARG A CA 1
ATOM 1833 C C . ARG A 1 237 ? 18.328 -15.188 -1.727 1 91.06 237 ARG A C 1
ATOM 1835 O O . ARG A 1 237 ? 19.094 -15.414 -0.789 1 91.06 237 ARG A O 1
ATOM 1842 N N . ARG A 1 238 ? 18.781 -14.984 -2.926 1 87.88 238 ARG A N 1
ATOM 1843 C CA . ARG A 1 238 ? 20.203 -15.008 -3.258 1 87.88 238 ARG A CA 1
ATOM 1844 C C . ARG A 1 238 ? 20.938 -13.859 -2.58 1 87.88 238 ARG A C 1
ATOM 1846 O O . ARG A 1 238 ? 22.031 -14.047 -2.045 1 87.88 238 ARG A O 1
ATOM 1853 N N . ARG A 1 239 ? 20.375 -12.711 -2.594 1 85.69 239 ARG A N 1
ATOM 1854 C CA . ARG A 1 239 ? 21.016 -11.547 -1.986 1 85.69 239 ARG A CA 1
ATOM 1855 C C . ARG A 1 239 ? 21.031 -11.664 -0.467 1 85.69 239 ARG A C 1
ATOM 1857 O O . ARG A 1 239 ? 22.016 -11.273 0.178 1 85.69 239 ARG A O 1
ATOM 1864 N N . ARG A 1 240 ? 19.938 -12.141 0.026 1 86 240 ARG A N 1
ATOM 1865 C CA . ARG A 1 240 ? 19.781 -12.289 1.467 1 86 240 ARG A CA 1
ATOM 1866 C C . ARG A 1 240 ? 20.844 -13.211 2.049 1 86 240 ARG A C 1
ATOM 1868 O O . ARG A 1 240 ? 21.375 -12.945 3.133 1 86 240 ARG A O 1
ATOM 1875 N N . LEU A 1 241 ? 21.172 -14.234 1.363 1 77.12 241 LEU A N 1
ATOM 1876 C CA . LEU A 1 241 ? 22.141 -15.242 1.796 1 77.12 241 LEU A CA 1
ATOM 1877 C C . LEU A 1 241 ? 23.562 -14.711 1.661 1 77.12 241 LEU A C 1
ATOM 1879 O O . LEU A 1 241 ? 24.453 -15.102 2.43 1 77.12 241 LEU A O 1
ATOM 1883 N N . ALA A 1 242 ? 23.812 -13.891 0.685 1 69.88 242 ALA A N 1
ATOM 1884 C CA . ALA A 1 242 ? 25.156 -13.367 0.442 1 69.88 242 ALA A CA 1
ATOM 1885 C C . ALA A 1 242 ? 25.562 -12.367 1.521 1 69.88 242 ALA A C 1
ATOM 1887 O O . ALA A 1 242 ? 26.734 -12.242 1.843 1 69.88 242 ALA A O 1
ATOM 1888 N N . GLY A 1 243 ? 24.656 -11.953 2.305 1 64.81 243 GLY A N 1
ATOM 1889 C CA . GLY A 1 243 ? 24.938 -10.984 3.355 1 64.81 243 GLY A CA 1
ATOM 1890 C C . GLY A 1 243 ? 25.406 -9.648 2.822 1 64.81 243 GLY A C 1
ATOM 1891 O O . GLY A 1 243 ? 25.656 -9.5 1.624 1 64.81 243 GLY A O 1
ATOM 1892 N N . PRO A 1 244 ? 25.312 -8.617 3.689 1 58.44 244 PRO A N 1
ATOM 1893 C CA . PRO A 1 244 ? 25.797 -7.297 3.266 1 58.44 244 PRO A CA 1
ATOM 1894 C C . PRO A 1 244 ? 27.281 -7.289 2.945 1 58.44 244 PRO A C 1
ATOM 1896 O O . PRO A 1 244 ? 28.047 -8.078 3.51 1 58.44 244 PRO A O 1
ATOM 1899 N N . PRO A 1 245 ? 27.641 -6.656 1.827 1 50.41 245 PRO A N 1
ATOM 1900 C CA . PRO A 1 245 ? 29.078 -6.613 1.607 1 50.41 245 PRO A CA 1
ATOM 1901 C C . PRO A 1 245 ? 29.859 -6.121 2.832 1 50.41 245 PRO A C 1
ATOM 1903 O O . PRO A 1 245 ? 29.312 -5.348 3.631 1 50.41 245 PRO A O 1
ATOM 1906 N N . GLU A 1 246 ? 30.781 -7.023 3.305 1 46.5 246 GLU A N 1
ATOM 1907 C CA . GLU A 1 246 ? 31.703 -6.621 4.371 1 46.5 246 GLU A CA 1
ATOM 1908 C C . GLU A 1 246 ? 32.156 -5.172 4.199 1 46.5 246 GLU A C 1
ATOM 1910 O O . GLU A 1 246 ? 32.469 -4.742 3.086 1 46.5 246 GLU A O 1
ATOM 1915 N N . SER A 1 247 ? 31.625 -4.312 5 1 41.31 247 SER A N 1
ATOM 1916 C CA . SER A 1 247 ? 32.25 -3.002 5.055 1 41.31 247 SER A CA 1
ATOM 1917 C C . SER A 1 247 ? 33.781 -3.129 5 1 41.31 247 SER A C 1
ATOM 1919 O O . SER A 1 247 ? 34.375 -3.873 5.781 1 41.31 247 SER A O 1
ATOM 1921 N N . ALA A 1 248 ? 34.562 -2.846 4.031 1 33.03 248 ALA A N 1
ATOM 1922 C CA . ALA A 1 248 ? 36 -2.592 4.215 1 33.03 248 ALA A CA 1
ATOM 1923 C C . ALA A 1 248 ? 36.219 -1.445 5.199 1 33.03 248 ALA A C 1
ATOM 1925 O O . ALA A 1 248 ? 35.406 -0.506 5.262 1 33.03 248 ALA A O 1
ATOM 1926 N N . MET B 1 1 ? -11.891 -6.199 35.719 1 24.02 1 MET B N 1
ATOM 1927 C CA . MET B 1 1 ? -11.969 -4.77 35.438 1 24.02 1 MET B CA 1
ATOM 1928 C C . MET B 1 1 ? -12.18 -4.516 33.938 1 24.02 1 MET B C 1
ATOM 1930 O O . MET B 1 1 ? -11.359 -4.922 33.125 1 24.02 1 MET B O 1
ATOM 1934 N N . VAL B 1 2 ? -13.453 -4.336 33.531 1 25.69 2 VAL B N 1
ATOM 1935 C CA . VAL B 1 2 ? -14.008 -4.258 32.156 1 25.69 2 VAL B CA 1
ATOM 1936 C C . VAL B 1 2 ? -13.469 -3.012 31.469 1 25.69 2 VAL B C 1
ATOM 1938 O O . VAL B 1 2 ? -13.57 -1.901 32 1 25.69 2 VAL B O 1
ATOM 1941 N N . ALA B 1 3 ? -12.453 -3.164 30.609 1 33.38 3 ALA B N 1
ATOM 1942 C CA . ALA B 1 3 ? -11.969 -2.02 29.844 1 33.38 3 ALA B CA 1
ATOM 1943 C C . ALA B 1 3 ? -13.125 -1.234 29.234 1 33.38 3 ALA B C 1
ATOM 1945 O O . ALA B 1 3 ? -14.039 -1.818 28.656 1 33.38 3 ALA B O 1
ATOM 1946 N N . ARG B 1 4 ? -13.367 -0.014 29.797 1 31.95 4 ARG B N 1
ATOM 1947 C CA . ARG B 1 4 ? -14.477 0.839 29.391 1 31.95 4 ARG B CA 1
ATOM 1948 C C . ARG B 1 4 ? -14.438 1.101 27.891 1 31.95 4 ARG B C 1
ATOM 1950 O O . ARG B 1 4 ? -13.383 1.41 27.328 1 31.95 4 ARG B O 1
ATOM 1957 N N . PRO B 1 5 ? -15.375 0.738 27.125 1 34.38 5 PRO B N 1
ATOM 1958 C CA . PRO B 1 5 ? -15.516 0.858 25.672 1 34.38 5 PRO B CA 1
ATOM 1959 C C . PRO B 1 5 ? -15.164 2.25 25.156 1 34.38 5 PRO B C 1
ATOM 1961 O O . PRO B 1 5 ? -14.852 2.412 23.984 1 34.38 5 PRO B O 1
ATOM 1964 N N . ASP B 1 6 ? -15.406 3.279 26.016 1 31.66 6 ASP B N 1
ATOM 1965 C CA . ASP B 1 6 ? -15.539 4.684 25.641 1 31.66 6 ASP B CA 1
ATOM 1966 C C . ASP B 1 6 ? -14.164 5.332 25.453 1 31.66 6 ASP B C 1
ATOM 1968 O O . ASP B 1 6 ? -14.07 6.543 25.234 1 31.66 6 ASP B O 1
ATOM 1972 N N . ALA B 1 7 ? -13.148 4.789 26.094 1 33.12 7 ALA B N 1
ATOM 1973 C CA . ALA B 1 7 ? -11.852 5.438 26.297 1 33.12 7 ALA B CA 1
ATOM 1974 C C . ALA B 1 7 ? -11.227 5.836 24.953 1 33.12 7 ALA B C 1
ATOM 1976 O O . ALA B 1 7 ? -10.195 6.508 24.922 1 33.12 7 ALA B O 1
ATOM 1977 N N . PHE B 1 8 ? -11.508 5.051 23.984 1 31.83 8 PHE B N 1
ATOM 1978 C CA . PHE B 1 8 ? -10.773 5.266 22.75 1 31.83 8 PHE B CA 1
ATOM 1979 C C . PHE B 1 8 ? -11.445 6.336 21.906 1 31.83 8 PHE B C 1
ATOM 1981 O O . PHE B 1 8 ? -11.234 6.387 20.688 1 31.83 8 PHE B O 1
ATOM 1988 N N . ALA B 1 9 ? -12.539 6.953 22.422 1 34.38 9 ALA B N 1
ATOM 1989 C CA . ALA B 1 9 ? -13.156 8 21.609 1 34.38 9 ALA B CA 1
ATOM 1990 C C . ALA B 1 9 ? -12.203 9.172 21.406 1 34.38 9 ALA B C 1
ATOM 1992 O O . ALA B 1 9 ? -11.766 9.805 22.375 1 34.38 9 ALA B O 1
ATOM 1993 N N . LEU B 1 10 ? -11.344 9.125 20.344 1 41 10 LEU B N 1
ATOM 1994 C CA . LEU B 1 10 ? -10.5 10.266 20 1 41 10 LEU B CA 1
ATOM 1995 C C . LEU B 1 10 ? -11.242 11.578 20.219 1 41 10 LEU B C 1
ATOM 1997 O O . LEU B 1 10 ? -12.453 11.664 19.969 1 41 10 LEU B O 1
ATOM 2001 N N . PRO B 1 11 ? -10.82 12.398 21.047 1 42.88 11 PRO B N 1
ATOM 2002 C CA . PRO B 1 11 ? -11.531 13.672 21.219 1 42.88 11 PRO B CA 1
ATOM 2003 C C . PRO B 1 11 ? -11.875 14.328 19.891 1 42.88 11 PRO B C 1
ATOM 2005 O O . PRO B 1 11 ? -11.188 14.109 18.891 1 42.88 11 PRO B O 1
ATOM 2008 N N . PRO B 1 12 ? -13.047 14.961 19.812 1 48.34 12 PRO B N 1
ATOM 2009 C CA . PRO B 1 12 ? -13.523 15.617 18.594 1 48.34 12 PRO B CA 1
ATOM 2010 C C . PRO B 1 12 ? -12.547 16.672 18.062 1 48.34 12 PRO B C 1
ATOM 2012 O O . PRO B 1 12 ? -11.852 17.312 18.859 1 48.34 12 PRO B O 1
ATOM 2015 N N . ARG B 1 13 ? -12.039 16.547 16.844 1 55.5 13 ARG B N 1
ATOM 2016 C CA . ARG B 1 13 ? -11.227 17.547 16.156 1 55.5 13 ARG B CA 1
ATOM 2017 C C . ARG B 1 13 ? -11.758 18.953 16.422 1 55.5 13 ARG B C 1
ATOM 2019 O O . ARG B 1 13 ? -12.969 19.172 16.422 1 55.5 13 ARG B O 1
ATOM 2026 N N . GLY B 1 14 ? -10.82 19.781 16.875 1 55.16 14 GLY B N 1
ATOM 2027 C CA . GLY B 1 14 ? -11.227 21.172 16.984 1 55.16 14 GLY B CA 1
ATOM 2028 C C . GLY B 1 14 ? -11.82 21.719 15.703 1 55.16 14 GLY B C 1
ATOM 2029 O O . GLY B 1 14 ? -11.727 21.094 14.641 1 55.16 14 GLY B O 1
ATOM 2030 N N . ARG B 1 15 ? -12.531 22.703 15.82 1 57.69 15 ARG B N 1
ATOM 2031 C CA . ARG B 1 15 ? -13.273 23.297 14.703 1 57.69 15 ARG B CA 1
ATOM 2032 C C . ARG B 1 15 ? -12.359 23.547 13.508 1 57.69 15 ARG B C 1
ATOM 2034 O O . ARG B 1 15 ? -12.703 23.203 12.375 1 57.69 15 ARG B O 1
ATOM 2041 N N . ALA B 1 16 ? -11.148 24.109 13.82 1 56.88 16 ALA B N 1
ATOM 2042 C CA . ALA B 1 16 ? -10.219 24.422 12.742 1 56.88 16 ALA B CA 1
ATOM 2043 C C . ALA B 1 16 ? -9.719 23.141 12.07 1 56.88 16 ALA B C 1
ATOM 2045 O O . ALA B 1 16 ? -9.57 23.094 10.844 1 56.88 16 ALA B O 1
ATOM 2046 N N . GLU B 1 17 ? -9.469 22.188 12.891 1 65.94 17 GLU B N 1
ATOM 2047 C CA . GLU B 1 17 ? -9.016 20.906 12.359 1 65.94 17 GLU B CA 1
ATOM 2048 C C . GLU B 1 17 ? -10.102 20.234 11.523 1 65.94 17 GLU B C 1
ATOM 2050 O O . GLU B 1 17 ? -9.82 19.672 10.461 1 65.94 17 GLU B O 1
ATOM 2055 N N . ARG B 1 18 ? -11.25 20.469 11.984 1 72.5 18 ARG B N 1
ATOM 2056 C CA . ARG B 1 18 ? -12.375 19.906 11.242 1 72.5 18 ARG B CA 1
ATOM 2057 C C . ARG B 1 18 ? -12.562 20.625 9.906 1 72.5 18 ARG B C 1
ATOM 2059 O O . ARG B 1 18 ? -12.844 19.984 8.891 1 72.5 18 ARG B O 1
ATOM 2066 N N . LEU B 1 19 ? -12.273 21.953 9.953 1 78.31 19 LEU B N 1
ATOM 2067 C CA . LEU B 1 19 ? -12.398 22.734 8.727 1 78.31 19 LEU B CA 1
ATOM 2068 C C . LEU B 1 19 ? -11.297 22.359 7.738 1 78.31 19 LEU B C 1
ATOM 2070 O O . LEU B 1 19 ? -11.547 22.234 6.539 1 78.31 19 LEU B O 1
ATOM 2074 N N . GLY B 1 20 ? -10.094 22.109 8.266 1 87.06 20 GLY B N 1
ATOM 2075 C CA . GLY B 1 20 ? -8.977 21.703 7.422 1 87.06 20 GLY B CA 1
ATOM 2076 C C . GLY B 1 20 ? -9.219 20.375 6.723 1 87.06 20 GLY B C 1
ATOM 2077 O O . GLY B 1 20 ? -8.906 20.219 5.539 1 87.06 20 GLY B O 1
ATOM 2078 N N . VAL B 1 21 ? -9.812 19.531 7.457 1 86.81 21 VAL B N 1
ATOM 2079 C CA . VAL B 1 21 ? -10.102 18.219 6.914 1 86.81 21 VAL B CA 1
ATOM 2080 C C . VAL B 1 21 ? -11.148 18.328 5.809 1 86.81 21 VAL B C 1
ATOM 2082 O O . VAL B 1 21 ? -11.008 17.703 4.746 1 86.81 21 VAL B O 1
ATOM 2085 N N . ALA B 1 22 ? -12.156 19.172 6.074 1 92.44 22 ALA B N 1
ATOM 2086 C CA . ALA B 1 22 ? -13.219 19.344 5.086 1 92.44 22 ALA 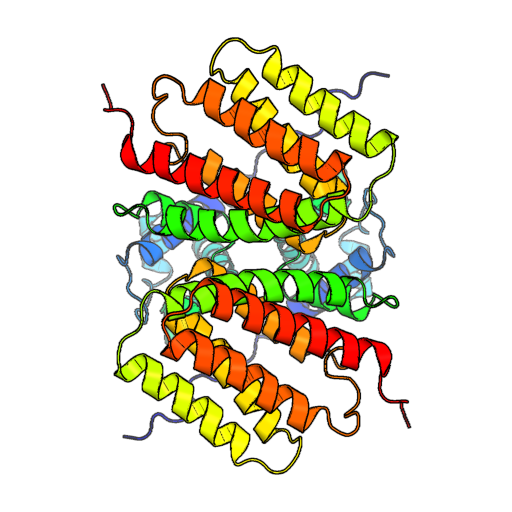B CA 1
ATOM 2087 C C . ALA B 1 22 ? -12.68 20 3.816 1 92.44 22 ALA B C 1
ATOM 2089 O O . ALA B 1 22 ? -13 19.562 2.707 1 92.44 22 ALA B O 1
ATOM 2090 N N . VAL B 1 23 ? -11.891 21 3.979 1 94.94 23 VAL B N 1
ATOM 2091 C CA . VAL B 1 23 ? -11.312 21.703 2.84 1 94.94 23 VAL B CA 1
ATOM 2092 C C . VAL B 1 23 ? -10.398 20.75 2.057 1 94.94 23 VAL B C 1
ATOM 2094 O O . VAL B 1 23 ? -10.469 20.688 0.827 1 94.94 23 VAL B O 1
ATOM 2097 N N . THR B 1 24 ? -9.578 20.016 2.76 1 95.25 24 THR B N 1
ATOM 2098 C CA . THR B 1 24 ? -8.68 19.062 2.115 1 95.25 24 THR B CA 1
ATOM 2099 C C . THR B 1 24 ? -9.469 18.047 1.305 1 95.25 24 THR B C 1
ATOM 2101 O O . THR B 1 24 ? -9.133 17.75 0.156 1 95.25 24 THR B O 1
ATOM 2104 N N . SER B 1 25 ? -10.492 17.547 1.896 1 95.81 25 SER B N 1
ATOM 2105 C CA . SER B 1 25 ? -11.32 16.562 1.224 1 95.81 25 SER B CA 1
ATOM 2106 C C . SER B 1 25 ? -11.93 17.125 -0.057 1 95.81 25 SER B C 1
ATOM 2108 O O . SER B 1 25 ? -11.945 16.453 -1.092 1 95.81 25 SER B O 1
ATOM 2110 N N . GLU B 1 26 ? -12.422 18.312 0.021 1 95.31 26 GLU B N 1
ATOM 2111 C CA . GLU B 1 26 ? -13.031 18.922 -1.152 1 95.31 26 GLU B CA 1
ATOM 2112 C C . GLU B 1 26 ? -11.984 19.188 -2.236 1 95.31 26 GLU B C 1
ATOM 2114 O O . GLU B 1 26 ? -12.258 18.984 -3.422 1 95.31 26 GLU B O 1
ATOM 2119 N N . LEU B 1 27 ? -10.875 19.625 -1.845 1 97 27 LEU B N 1
ATOM 2120 C CA . LEU B 1 27 ? -9.805 19.859 -2.805 1 97 27 LEU B CA 1
ATOM 2121 C C . LEU B 1 27 ? -9.367 18.562 -3.463 1 97 27 LEU B C 1
ATOM 2123 O O . LEU B 1 27 ? -9.102 18.531 -4.668 1 97 27 LEU B O 1
ATOM 2127 N N . VAL B 1 28 ? -9.266 17.5 -2.697 1 97.5 28 VAL B N 1
ATOM 2128 C CA . VAL B 1 28 ? -8.945 16.188 -3.242 1 97.5 28 VAL B CA 1
ATOM 2129 C C . VAL B 1 28 ? -9.977 15.805 -4.301 1 97.5 28 VAL B C 1
ATOM 2131 O O . VAL B 1 28 ? -9.617 15.352 -5.391 1 97.5 28 VAL B O 1
ATOM 2134 N N . GLU B 1 29 ? -11.211 16.062 -3.996 1 96.31 29 GLU B N 1
ATOM 2135 C CA . GLU B 1 29 ? -12.289 15.742 -4.926 1 96.31 29 GLU B CA 1
ATOM 2136 C C . GLU B 1 29 ? -12.141 16.516 -6.234 1 96.31 29 GLU B C 1
ATOM 2138 O O . GLU B 1 29 ? -12.289 15.945 -7.316 1 96.31 29 GLU B O 1
ATOM 2143 N N . MET B 1 30 ? -11.805 17.766 -6.113 1 95.94 30 MET B N 1
ATOM 2144 C CA . MET B 1 30 ? -11.641 18.609 -7.293 1 95.94 30 MET B CA 1
ATOM 2145 C C . MET B 1 30 ? -10.523 18.078 -8.188 1 95.94 30 MET B C 1
ATOM 2147 O O . MET B 1 30 ? -10.656 18.078 -9.414 1 95.94 30 MET B O 1
ATOM 2151 N N . ILE B 1 31 ? -9.523 17.578 -7.594 1 97.5 31 ILE B N 1
ATOM 2152 C CA . ILE B 1 31 ? -8.352 17.109 -8.336 1 97.5 31 ILE B CA 1
ATOM 2153 C C . ILE B 1 31 ? -8.648 15.727 -8.93 1 97.5 31 ILE B C 1
ATOM 2155 O O . ILE B 1 31 ? -8.406 15.5 -10.117 1 97.5 31 ILE B O 1
ATOM 2159 N N . VAL B 1 32 ? -9.25 14.859 -8.164 1 96.44 32 VAL B N 1
ATOM 2160 C CA . VAL B 1 32 ? -9.492 13.469 -8.562 1 96.44 32 VAL B CA 1
ATOM 2161 C C . VAL B 1 32 ? -10.516 13.422 -9.688 1 96.44 32 VAL B C 1
ATOM 2163 O O . VAL B 1 32 ? -10.422 12.586 -10.594 1 96.44 32 VAL B O 1
ATOM 2166 N N . THR B 1 33 ? -11.461 14.344 -9.68 1 95.44 33 THR B N 1
ATOM 2167 C CA . THR B 1 33 ? -12.523 14.359 -10.68 1 95.44 33 THR B CA 1
ATOM 2168 C C . THR B 1 33 ? -12.062 15.086 -11.945 1 95.44 33 THR B C 1
ATOM 2170 O O . THR B 1 33 ? -12.727 15.016 -12.977 1 95.44 33 THR B O 1
ATOM 2173 N N . GLY B 1 34 ? -10.977 15.836 -11.805 1 95.81 34 GLY B N 1
ATOM 2174 C CA . GLY B 1 34 ? -10.453 16.562 -12.945 1 95.81 34 GLY B CA 1
ATOM 2175 C C . GLY B 1 34 ? -11.016 17.969 -13.062 1 95.81 34 GLY B C 1
ATOM 2176 O O . GLY B 1 34 ? -10.766 18.656 -14.055 1 95.81 34 GLY B O 1
ATOM 2177 N N . GLU B 1 35 ? -11.828 18.328 -12.109 1 95.62 35 GLU B N 1
ATOM 2178 C CA . GLU B 1 35 ? -12.219 19.734 -12.102 1 95.62 35 GLU B CA 1
ATOM 2179 C C . GLU B 1 35 ? -11 20.656 -12.188 1 95.62 35 GLU B C 1
ATOM 2181 O O . GLU B 1 35 ? -11.047 21.688 -12.852 1 95.62 35 GLU B O 1
ATOM 2186 N N . VAL B 1 36 ? -9.938 20.312 -11.461 1 96.5 36 VAL B N 1
ATOM 2187 C CA . VAL B 1 36 ? -8.609 20.844 -11.719 1 96.5 36 VAL B CA 1
ATOM 2188 C C . VAL B 1 36 ? -7.715 19.75 -12.305 1 96.5 36 VAL B C 1
ATOM 2190 O O . VAL B 1 36 ? -7.363 18.797 -11.609 1 96.5 36 VAL B O 1
ATOM 2193 N N . ALA B 1 37 ? -7.352 19.906 -13.516 1 96.75 37 ALA B N 1
ATOM 2194 C CA . ALA B 1 37 ? -6.676 18.844 -14.25 1 96.75 37 ALA B CA 1
ATOM 2195 C C . ALA B 1 37 ? -5.219 18.719 -13.828 1 96.75 37 ALA B C 1
ATOM 2197 O O . ALA B 1 37 ? -4.641 19.656 -13.281 1 96.75 37 ALA B O 1
ATOM 2198 N N . GLU B 1 38 ? -4.68 17.531 -14.07 1 96.38 38 GLU B N 1
ATOM 2199 C CA . GLU B 1 38 ? -3.24 17.344 -13.898 1 96.38 38 GLU B CA 1
ATOM 2200 C C . GLU B 1 38 ? -2.449 18.422 -14.641 1 96.38 38 GLU B C 1
ATOM 2202 O O . GLU B 1 38 ? -2.787 18.781 -15.766 1 96.38 38 GLU B O 1
ATOM 2207 N N . GLY B 1 39 ? -1.495 18.969 -13.953 1 95.81 39 GLY B N 1
ATOM 2208 C CA . GLY B 1 39 ? -0.65 19.969 -14.578 1 95.81 39 GLY B CA 1
ATOM 2209 C C . GLY B 1 39 ? -1.17 21.375 -14.398 1 95.81 39 GLY B C 1
ATOM 2210 O O . GLY B 1 39 ? -0.425 22.344 -14.57 1 95.81 39 GLY B O 1
ATOM 2211 N N . ASP B 1 40 ? -2.453 21.547 -14.062 1 96.44 40 ASP B N 1
ATOM 2212 C CA . ASP B 1 40 ? -3.047 22.875 -13.875 1 96.44 40 ASP B CA 1
ATOM 2213 C C . ASP B 1 40 ? -2.703 23.453 -12.508 1 96.44 40 ASP B C 1
ATOM 2215 O O . ASP B 1 40 ? -2.287 22.703 -11.609 1 96.44 40 ASP B O 1
ATOM 2219 N N . LEU B 1 41 ? -2.93 24.719 -12.43 1 96.31 41 LEU B N 1
ATOM 2220 C CA . LEU B 1 41 ? -2.727 25.406 -11.156 1 96.31 41 LEU B CA 1
ATOM 2221 C C . LEU B 1 41 ? -4.023 25.453 -10.352 1 96.31 41 LEU B C 1
ATOM 2223 O O . LEU B 1 41 ? -5.094 25.688 -10.922 1 96.31 41 LEU B O 1
ATOM 2227 N N . LEU B 1 42 ? -3.895 25.203 -9.102 1 96.19 42 LEU B N 1
ATOM 2228 C CA . LEU B 1 42 ? -5.016 25.516 -8.219 1 96.19 42 LEU B CA 1
ATOM 2229 C C . LEU B 1 42 ? -5.25 27.031 -8.164 1 96.19 42 LEU B C 1
ATOM 2231 O O . LEU B 1 42 ? -4.312 27.812 -8.328 1 96.19 42 LEU B O 1
ATOM 2235 N N . PRO B 1 43 ? -6.523 27.438 -7.84 1 93.25 43 PRO B N 1
ATOM 2236 C CA . PRO B 1 43 ? -6.738 28.859 -7.57 1 93.25 43 PRO B CA 1
ATOM 2237 C C . PRO B 1 43 ? -5.863 29.375 -6.434 1 93.25 43 PRO B C 1
ATOM 2239 O O . PRO B 1 43 ? -5.469 28.609 -5.551 1 93.25 43 PRO B O 1
ATOM 2242 N N . PRO B 1 44 ? -5.602 30.688 -6.5 1 93.06 44 PRO B N 1
ATOM 2243 C CA . PRO B 1 44 ? -4.797 31.281 -5.426 1 93.06 44 PRO B CA 1
ATOM 2244 C C . PRO B 1 44 ? -5.473 31.172 -4.059 1 93.06 44 PRO B C 1
ATOM 2246 O O . PRO B 1 44 ? -6.664 30.859 -3.977 1 93.06 44 PRO B O 1
ATOM 2249 N N . GLU B 1 45 ? -4.684 31.375 -3.053 1 93.06 45 GLU B N 1
ATOM 2250 C CA . GLU B 1 45 ? -5.133 31.188 -1.675 1 93.06 45 GLU B CA 1
ATOM 2251 C C . GLU B 1 45 ? -6.32 32.094 -1.359 1 93.06 45 GLU B C 1
ATOM 2253 O O . GLU B 1 45 ? -7.262 31.672 -0.683 1 93.06 45 GLU B O 1
ATOM 2258 N N . ALA B 1 46 ? -6.312 33.312 -1.905 1 91.5 46 ALA B N 1
ATOM 2259 C CA . ALA B 1 46 ? -7.352 34.281 -1.568 1 91.5 46 ALA B CA 1
ATOM 2260 C C . ALA B 1 46 ? -8.711 33.844 -2.107 1 91.5 46 ALA B C 1
ATOM 2262 O O . ALA B 1 46 ? -9.672 33.719 -1.352 1 91.5 46 ALA B O 1
ATOM 2263 N N . PRO B 1 47 ? -8.867 33.562 -3.391 1 94 47 PRO B N 1
ATOM 2264 C CA . PRO B 1 47 ? -10.133 33.062 -3.912 1 9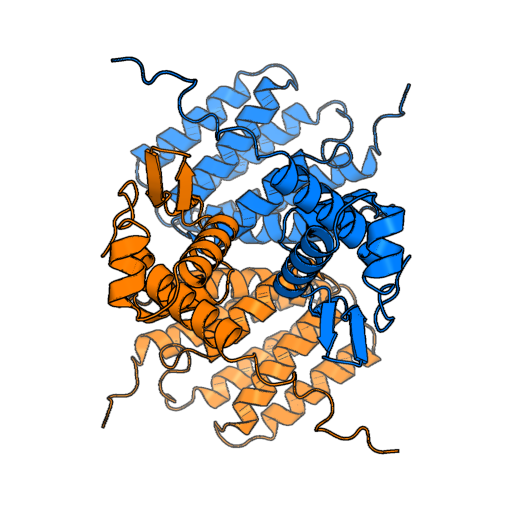4 47 PRO B CA 1
ATOM 2265 C C . PRO B 1 47 ? -10.57 31.766 -3.219 1 94 47 PRO B C 1
ATOM 2267 O O . PRO B 1 47 ? -11.766 31.547 -3.002 1 94 47 PRO B O 1
ATOM 2270 N N . LEU B 1 48 ? -9.68 30.844 -2.896 1 94 48 LEU B N 1
ATOM 2271 C CA . LEU B 1 48 ? -10.016 29.609 -2.193 1 94 48 LEU B CA 1
ATOM 2272 C C . LEU B 1 48 ? -10.562 29.906 -0.801 1 94 48 LEU B C 1
ATOM 2274 O O . LEU B 1 48 ? -11.531 29.297 -0.36 1 94 48 LEU B O 1
ATOM 2278 N N . SER B 1 49 ? -9.844 30.797 -0.137 1 94.19 49 SER B N 1
ATOM 2279 C CA . SER B 1 49 ? -10.305 31.219 1.18 1 94.19 49 SER B CA 1
ATOM 2280 C C . SER B 1 49 ? -11.742 31.734 1.125 1 94.19 49 SER B C 1
ATOM 2282 O O . SER B 1 49 ? -12.57 31.375 1.962 1 94.19 49 SER B O 1
ATOM 2284 N N . GLU B 1 50 ? -12.047 32.531 0.142 1 92.69 50 GLU B N 1
ATOM 2285 C CA . GLU B 1 50 ? -13.383 33.094 -0.047 1 92.69 50 GLU B CA 1
ATOM 2286 C C . GLU B 1 50 ? -14.391 31.984 -0.373 1 92.69 50 GLU B C 1
ATOM 2288 O O . GLU B 1 50 ? -15.477 31.938 0.21 1 92.69 50 GLU B O 1
ATOM 2293 N N . HIS B 1 51 ? -14.047 31.125 -1.145 1 91.19 51 HIS B N 1
ATOM 2294 C CA . HIS B 1 51 ? -14.922 30.047 -1.599 1 91.19 51 HIS B CA 1
ATOM 2295 C C . HIS B 1 51 ? -15.312 29.141 -0.445 1 91.19 51 HIS B C 1
ATOM 2297 O O . HIS B 1 51 ? -16.484 28.75 -0.317 1 91.19 51 HIS B O 1
ATOM 2303 N N . PHE B 1 52 ? -14.359 28.812 0.402 1 93.25 52 PHE B N 1
ATOM 2304 C CA . PHE B 1 52 ? -14.602 27.844 1.456 1 93.25 52 PHE B CA 1
ATOM 2305 C C . PHE B 1 52 ? -15.023 28.531 2.748 1 93.25 52 PHE B C 1
ATOM 2307 O O . PHE B 1 52 ? -15.453 27.875 3.699 1 93.25 52 PHE B O 1
ATOM 2314 N N . GLY B 1 53 ? -14.852 29.812 2.828 1 93.25 53 GLY B N 1
ATOM 2315 C CA . GLY B 1 53 ? -15.203 30.562 4.027 1 93.25 53 GLY B CA 1
ATOM 2316 C C . GLY B 1 53 ? -14.273 30.297 5.195 1 93.25 53 GLY B C 1
ATOM 2317 O O . GLY B 1 53 ? -14.719 30.156 6.336 1 93.25 53 GLY B O 1
ATOM 2318 N N . VAL B 1 54 ? -12.984 30.094 4.863 1 94.25 54 VAL B N 1
ATOM 2319 C CA . VAL B 1 54 ? -11.992 29.812 5.898 1 94.25 54 VAL B CA 1
ATOM 2320 C C . VAL B 1 54 ? -10.812 30.766 5.754 1 94.25 54 VAL B C 1
ATOM 2322 O O . VAL B 1 54 ? -10.703 31.484 4.758 1 94.25 54 VAL B O 1
ATOM 2325 N N . SER B 1 55 ? -9.984 30.797 6.734 1 93.19 55 SER B N 1
ATOM 2326 C CA . SER B 1 55 ? -8.812 31.672 6.727 1 93.19 55 SER B CA 1
ATOM 2327 C C . SER B 1 55 ? -7.754 31.156 5.754 1 93.19 55 SER B C 1
ATOM 2329 O O . SER B 1 55 ? -7.777 30 5.355 1 93.19 55 SER B O 1
ATOM 2331 N N . ARG B 1 56 ? -6.852 32.031 5.426 1 91.88 56 ARG B N 1
ATOM 2332 C CA . ARG B 1 56 ? -5.73 31.656 4.57 1 91.88 56 ARG B CA 1
ATOM 2333 C C . ARG B 1 56 ? -4.848 30.625 5.262 1 91.88 56 ARG B C 1
ATOM 2335 O O . ARG B 1 56 ? -4.242 29.781 4.598 1 91.88 56 ARG B O 1
ATOM 2342 N N . THR B 1 57 ? -4.754 30.734 6.512 1 89.06 57 THR B N 1
ATOM 2343 C CA . THR B 1 57 ? -3.98 29.766 7.273 1 89.06 57 THR B CA 1
ATOM 2344 C C . THR B 1 57 ? -4.531 28.359 7.066 1 89.06 57 THR B C 1
ATOM 2346 O O . THR B 1 57 ? -3.768 27.406 6.848 1 89.06 57 THR B O 1
ATOM 2349 N N . VAL B 1 58 ? -5.82 28.219 7.094 1 91.75 58 VAL B N 1
ATOM 2350 C CA . VAL B 1 58 ? -6.477 26.938 6.887 1 91.75 58 VAL B CA 1
ATOM 2351 C C . VAL B 1 58 ? -6.199 26.438 5.469 1 91.75 58 VAL B C 1
ATOM 2353 O O . VAL B 1 58 ? -5.914 25.25 5.266 1 91.75 58 VAL B O 1
ATOM 2356 N N . ILE B 1 59 ? -6.254 27.328 4.508 1 93.12 59 ILE B N 1
ATOM 2357 C CA . ILE B 1 59 ? -5.992 26.969 3.121 1 93.12 59 ILE B CA 1
ATOM 2358 C C . ILE B 1 59 ? -4.551 26.484 2.979 1 93.12 59 ILE B C 1
ATOM 2360 O O . ILE B 1 59 ? -4.301 25.438 2.373 1 93.12 59 ILE B O 1
ATOM 2364 N N . ARG B 1 60 ? -3.625 27.172 3.531 1 88.75 60 ARG B N 1
ATOM 2365 C CA . ARG B 1 60 ? -2.217 26.797 3.451 1 88.75 60 ARG B CA 1
ATOM 2366 C C . ARG B 1 60 ? -1.974 25.438 4.078 1 88.75 60 ARG B C 1
ATOM 2368 O O . ARG B 1 60 ? -1.224 24.625 3.533 1 88.75 60 ARG B O 1
ATOM 2375 N N . GLU B 1 61 ? -2.6 25.203 5.172 1 88 61 GLU B N 1
ATOM 2376 C CA . GLU B 1 61 ? -2.473 23.922 5.836 1 88 61 GLU B CA 1
ATOM 2377 C C . GLU B 1 61 ? -3.049 22.797 4.973 1 88 61 GLU B C 1
ATOM 2379 O O . GLU B 1 61 ? -2.473 21.703 4.891 1 88 61 GLU B O 1
ATOM 2384 N N . SER B 1 62 ? -4.145 23.094 4.375 1 93.88 62 SER B N 1
ATOM 2385 C CA . SER B 1 62 ? -4.785 22.094 3.51 1 93.88 62 SER B CA 1
ATOM 2386 C C . SER B 1 62 ? -3.928 21.797 2.285 1 93.88 62 SER B C 1
ATOM 2388 O O . SER B 1 62 ? -3.805 20.656 1.872 1 93.88 62 SER B O 1
ATOM 2390 N N . ILE B 1 63 ? -3.344 22.797 1.771 1 93.25 63 ILE B N 1
ATOM 2391 C CA . ILE B 1 63 ? -2.477 22.641 0.609 1 93.25 63 ILE B CA 1
ATOM 2392 C C . ILE B 1 63 ? -1.241 21.828 0.994 1 93.25 63 ILE B C 1
ATOM 2394 O O . ILE B 1 63 ? -0.785 20.984 0.225 1 93.25 63 ILE B O 1
ATOM 2398 N N . LYS B 1 64 ? -0.72 22.047 2.129 1 88.19 64 LYS B N 1
ATOM 2399 C CA . LYS B 1 64 ? 0.407 21.266 2.615 1 88.19 64 LYS B CA 1
ATOM 2400 C C . LYS B 1 64 ? 0.036 19.781 2.729 1 88.19 64 LYS B C 1
ATOM 2402 O O . LYS B 1 64 ? 0.843 18.906 2.404 1 88.19 64 LYS B O 1
ATOM 2407 N N . ARG B 1 65 ? -1.116 19.516 3.182 1 91.31 65 ARG B N 1
ATOM 2408 C CA . ARG B 1 65 ? -1.594 18.141 3.26 1 91.31 65 ARG B CA 1
ATOM 2409 C C . ARG B 1 65 ? -1.691 17.516 1.87 1 91.31 65 ARG B C 1
ATOM 2411 O O . ARG B 1 65 ? -1.329 16.359 1.68 1 91.31 65 ARG B O 1
ATOM 2418 N N . LEU B 1 66 ? -2.184 18.328 0.912 1 95.5 66 LEU B N 1
ATOM 2419 C CA . LEU B 1 66 ? -2.254 17.844 -0.463 1 95.5 66 LEU B CA 1
ATOM 2420 C C . LEU B 1 66 ? -0.863 17.516 -0.996 1 95.5 66 LEU B C 1
ATOM 2422 O O . LEU B 1 66 ? -0.687 16.516 -1.711 1 95.5 66 LEU B O 1
ATOM 2426 N N . GLU B 1 67 ? 0.048 18.344 -0.623 1 93.31 67 GLU B N 1
ATOM 2427 C CA . GLU B 1 67 ? 1.425 18.125 -1.06 1 93.31 67 GLU B CA 1
ATOM 2428 C C . GLU B 1 67 ? 1.994 16.844 -0.472 1 93.31 67 GLU B C 1
ATOM 2430 O O . GLU B 1 67 ? 2.637 16.062 -1.179 1 93.31 67 GLU B O 1
ATOM 2435 N N . GLU B 1 68 ? 1.733 16.578 0.751 1 87.62 68 GLU B N 1
ATOM 2436 C CA . GLU B 1 68 ? 2.203 15.367 1.424 1 87.62 68 GLU B CA 1
ATOM 2437 C C . GLU B 1 68 ? 1.592 14.117 0.8 1 87.62 68 GLU B C 1
ATOM 2439 O O . GLU B 1 68 ? 2.217 13.055 0.79 1 87.62 68 GLU B O 1
ATOM 2444 N N . LYS B 1 69 ? 0.454 14.312 0.236 1 93.5 69 LYS B N 1
ATOM 2445 C CA . LYS B 1 69 ? -0.25 13.195 -0.377 1 93.5 69 LYS B CA 1
ATOM 2446 C C . LYS B 1 69 ? 0.163 13.016 -1.836 1 93.5 69 LYS B C 1
ATOM 2448 O O . LYS B 1 69 ? -0.299 12.094 -2.51 1 93.5 69 LYS B O 1
ATOM 2453 N N . GLY B 1 70 ? 0.975 13.992 -2.363 1 94.75 70 GLY B N 1
ATOM 2454 C CA . GLY B 1 70 ? 1.524 13.891 -3.705 1 94.75 70 GLY B CA 1
ATOM 2455 C C . GLY B 1 70 ? 0.627 14.492 -4.766 1 94.75 70 GLY B C 1
ATOM 2456 O O . GLY B 1 70 ? 0.893 14.359 -5.961 1 94.75 70 GLY B O 1
ATOM 2457 N N . LEU B 1 71 ? -0.446 15.156 -4.367 1 97.44 71 LEU B N 1
ATOM 2458 C CA . LEU B 1 71 ? -1.437 15.648 -5.316 1 97.44 71 LEU B CA 1
ATOM 2459 C C . LEU B 1 71 ? -0.958 16.938 -5.984 1 97.44 71 LEU B C 1
ATOM 2461 O O . LEU B 1 71 ? -1.355 17.234 -7.113 1 97.44 71 LEU B O 1
ATOM 2465 N N . VAL B 1 72 ? -0.143 17.719 -5.195 1 97.56 72 VAL B N 1
ATOM 2466 C CA . VAL B 1 72 ? 0.255 19.016 -5.727 1 97.56 72 VAL B CA 1
ATOM 2467 C C . VAL B 1 72 ? 1.725 19.281 -5.406 1 97.56 72 VAL B C 1
ATOM 2469 O O . VAL B 1 72 ? 2.324 18.562 -4.59 1 97.56 72 VAL B O 1
ATOM 2472 N N . VAL B 1 73 ? 2.287 20.156 -6.09 1 95.88 73 VAL B N 1
ATOM 2473 C CA . VAL B 1 73 ? 3.6 20.703 -5.777 1 95.88 73 VAL B CA 1
ATOM 2474 C C . VAL B 1 73 ? 3.508 22.234 -5.684 1 95.88 73 VAL B C 1
ATOM 2476 O O . VAL B 1 73 ? 2.881 22.875 -6.527 1 95.88 73 VAL B O 1
ATOM 2479 N N . VAL B 1 74 ? 3.973 22.75 -4.57 1 91.94 74 VAL B N 1
ATOM 2480 C CA . VAL B 1 74 ? 3.949 24.188 -4.352 1 91.94 74 VAL B CA 1
ATOM 2481 C C . VAL B 1 74 ? 5.262 24.797 -4.832 1 91.94 74 VAL B C 1
ATOM 2483 O O . VAL B 1 74 ? 6.344 24.359 -4.43 1 91.94 74 VAL B O 1
ATOM 2486 N N . ALA B 1 75 ? 5.191 25.641 -5.793 1 84.44 75 ALA B N 1
ATOM 2487 C CA . ALA B 1 75 ? 6.355 26.406 -6.215 1 84.44 75 ALA B CA 1
ATOM 2488 C C . ALA B 1 75 ? 6.234 27.859 -5.773 1 84.44 75 ALA B C 1
ATOM 2490 O O . ALA B 1 75 ? 5.281 28.562 -6.148 1 84.44 75 ALA B O 1
ATOM 2491 N N . GLN B 1 76 ? 7.145 28.266 -4.977 1 79.69 76 GLN B N 1
ATOM 2492 C CA . GLN B 1 76 ? 7.133 29.641 -4.473 1 79.69 76 GLN B CA 1
ATOM 2493 C C . GLN B 1 76 ? 7.031 30.641 -5.617 1 79.69 76 GLN B C 1
ATOM 2495 O O . GLN B 1 76 ? 7.824 30.594 -6.559 1 79.69 76 GLN B O 1
ATOM 2500 N N . GLY B 1 77 ? 6.074 31.406 -5.492 1 80.88 77 GLY B N 1
ATOM 2501 C CA . GLY B 1 77 ? 5.887 32.469 -6.465 1 80.88 77 GLY B CA 1
ATOM 2502 C C . GLY B 1 77 ? 5.246 32 -7.754 1 80.88 77 GLY B C 1
ATOM 2503 O O . GLY B 1 77 ? 4.875 32.812 -8.602 1 80.88 77 GLY B O 1
ATOM 2504 N N . ARG B 1 78 ? 5.18 30.688 -8.023 1 87.56 78 ARG B N 1
ATOM 2505 C CA . ARG B 1 78 ? 4.66 30.172 -9.281 1 87.56 78 ARG B CA 1
ATOM 2506 C C . ARG B 1 78 ? 3.314 29.484 -9.078 1 87.56 78 ARG B C 1
ATOM 2508 O O . ARG B 1 78 ? 2.662 29.078 -10.039 1 87.56 78 ARG B O 1
ATOM 2515 N N . GLY B 1 79 ? 2.906 29.359 -7.824 1 92.38 79 GLY B N 1
ATOM 2516 C CA . GLY B 1 79 ? 1.601 28.781 -7.559 1 92.38 79 GLY B CA 1
ATOM 2517 C C . GLY B 1 79 ? 1.667 27.312 -7.168 1 92.38 79 GLY B C 1
ATOM 2518 O O . GLY B 1 79 ? 2.748 26.781 -6.898 1 92.38 79 GLY B O 1
ATOM 2519 N N . THR B 1 80 ? 0.474 26.703 -6.977 1 95.75 80 THR B N 1
ATOM 2520 C CA . THR B 1 80 ? 0.319 25.297 -6.598 1 95.75 80 THR B CA 1
ATOM 2521 C C . THR B 1 80 ? -0.18 24.469 -7.781 1 95.75 80 THR B C 1
ATOM 2523 O O . THR B 1 80 ? -1.307 24.656 -8.25 1 95.75 80 THR B O 1
ATOM 2526 N N . GLN B 1 81 ? 0.644 23.547 -8.273 1 97.25 81 GLN B N 1
ATOM 2527 C CA . GLN B 1 81 ? 0.323 22.781 -9.469 1 97.25 81 GLN B CA 1
ATOM 2528 C C . GLN B 1 81 ? -0.128 21.359 -9.102 1 97.25 81 GLN B C 1
ATOM 2530 O O . GLN B 1 81 ? 0.454 20.734 -8.219 1 97.25 81 GLN B O 1
ATOM 2535 N N . VAL B 1 82 ? -1.138 20.906 -9.789 1 97.75 82 VAL B N 1
ATOM 2536 C CA . VAL B 1 82 ? -1.609 19.531 -9.594 1 97.75 82 VAL B CA 1
ATOM 2537 C C . VAL B 1 82 ? -0.65 18.562 -10.266 1 97.75 82 VAL B C 1
ATOM 2539 O O . VAL B 1 82 ? -0.304 18.719 -11.438 1 97.75 82 VAL B O 1
ATOM 2542 N N . ASN B 1 83 ? -0.223 17.547 -9.508 1 97.12 83 ASN B N 1
ATOM 2543 C CA . ASN B 1 83 ? 0.688 16.531 -10.023 1 97.12 83 ASN B CA 1
ATOM 2544 C C . ASN B 1 83 ? -0.04 15.516 -10.898 1 97.12 83 ASN B C 1
ATOM 2546 O O . ASN B 1 83 ? -1.269 15.422 -10.859 1 97.12 83 ASN B O 1
ATOM 2550 N N . ARG B 1 84 ? 0.812 14.852 -11.695 1 94.69 84 ARG B N 1
ATOM 2551 C CA . ARG B 1 84 ? 0.27 13.703 -12.414 1 94.69 84 ARG B CA 1
ATOM 2552 C C . ARG B 1 84 ? -0.187 12.617 -11.438 1 94.69 84 ARG B C 1
ATOM 2554 O O . ARG B 1 84 ? 0.385 12.469 -10.359 1 94.69 84 ARG B O 1
ATOM 2561 N N . SER B 1 85 ? -1.142 11.82 -11.859 1 92.94 85 SER B N 1
ATOM 2562 C CA . SER B 1 85 ? -1.77 10.844 -10.977 1 92.94 85 SER B CA 1
ATOM 2563 C C . SER B 1 85 ? -0.767 9.789 -10.516 1 92.94 85 SER B C 1
ATOM 2565 O O . SER B 1 85 ? -0.92 9.211 -9.438 1 92.94 85 SER B O 1
ATOM 2567 N N . GLY B 1 86 ? 0.256 9.625 -11.305 1 89.69 86 GLY B N 1
ATOM 2568 C CA . GLY B 1 86 ? 1.288 8.672 -10.93 1 89.69 86 GLY B CA 1
ATOM 2569 C C . GLY B 1 86 ? 1.992 9.047 -9.633 1 89.69 86 GLY B C 1
ATOM 2570 O O . GLY B 1 86 ? 2.604 8.188 -8.992 1 89.69 86 GLY B O 1
ATOM 2571 N N . SER B 1 87 ? 1.865 10.273 -9.203 1 92.38 87 SER B N 1
ATOM 2572 C CA . SER B 1 87 ? 2.537 10.766 -8.008 1 92.38 87 SER B CA 1
ATOM 2573 C C . SER B 1 87 ? 1.617 10.703 -6.793 1 92.38 87 SER B C 1
ATOM 2575 O O . SER B 1 87 ? 2.062 10.898 -5.66 1 92.38 87 SER B O 1
ATOM 2577 N N . TRP B 1 88 ? 0.362 10.43 -6.984 1 95.88 88 TRP B N 1
ATOM 2578 C CA . TRP B 1 88 ? -0.604 10.438 -5.891 1 95.88 88 TRP B CA 1
ATOM 2579 C C . TRP B 1 88 ? -0.383 9.258 -4.953 1 95.88 88 TRP B C 1
ATOM 2581 O O . TRP B 1 88 ? -0.084 8.148 -5.406 1 95.88 88 TRP B O 1
ATOM 2591 N N . ASN B 1 89 ? -0.532 9.492 -3.713 1 93.56 89 ASN B N 1
ATOM 2592 C CA . ASN B 1 89 ? -0.606 8.383 -2.764 1 93.56 89 ASN B CA 1
ATOM 2593 C C . ASN B 1 89 ? -1.978 7.715 -2.787 1 93.56 89 ASN B C 1
ATOM 2595 O O . ASN B 1 89 ? -2.846 8.047 -1.976 1 93.56 89 ASN B O 1
ATOM 2599 N N . MET B 1 90 ? -2.115 6.738 -3.533 1 92.44 90 MET B N 1
ATOM 2600 C CA . MET B 1 90 ? -3.42 6.145 -3.809 1 92.44 90 MET B CA 1
ATOM 2601 C C . MET B 1 90 ? -3.945 5.391 -2.59 1 92.44 90 MET B C 1
ATOM 2603 O O . MET B 1 90 ? -5.137 5.086 -2.51 1 92.44 90 MET B O 1
ATOM 2607 N N . LEU B 1 91 ? -3.094 5.094 -1.656 1 92.56 91 LEU B N 1
ATOM 2608 C CA . LEU B 1 91 ? -3.539 4.367 -0.473 1 92.56 91 LEU B CA 1
ATOM 2609 C C . LEU B 1 91 ? -4.031 5.332 0.604 1 92.56 91 LEU B C 1
ATOM 2611 O O . LEU B 1 91 ? -4.57 4.902 1.625 1 92.56 91 LEU B O 1
ATOM 2615 N N . ASP B 1 92 ? -3.777 6.637 0.381 1 93.12 92 ASP B N 1
ATOM 2616 C CA . ASP B 1 92 ? -4.383 7.602 1.293 1 93.12 92 ASP B CA 1
ATOM 2617 C C . ASP B 1 92 ? -5.898 7.438 1.341 1 93.12 92 ASP B C 1
ATOM 2619 O O . ASP B 1 92 ? -6.555 7.375 0.299 1 93.12 92 ASP B O 1
ATOM 2623 N N . PRO B 1 93 ? -6.457 7.434 2.498 1 92.25 93 PRO B N 1
ATOM 2624 C CA . PRO B 1 93 ? -7.883 7.117 2.604 1 92.25 93 PRO B CA 1
ATOM 2625 C C . PRO B 1 93 ? -8.766 8.148 1.901 1 92.25 93 PRO B C 1
ATOM 2627 O O . PRO B 1 93 ? -9.789 7.785 1.314 1 92.25 93 PRO B O 1
ATOM 2630 N N . ILE B 1 94 ? -8.422 9.398 1.993 1 93.5 94 ILE B N 1
ATOM 2631 C CA . ILE B 1 94 ? -9.242 10.438 1.371 1 93.5 94 ILE B CA 1
ATOM 2632 C C . ILE B 1 94 ? -9.172 10.305 -0.149 1 93.5 94 ILE B C 1
ATOM 2634 O O . ILE B 1 94 ? -10.188 10.391 -0.835 1 93.5 94 ILE B O 1
ATOM 2638 N N . ILE B 1 95 ? -7.969 10.07 -0.649 1 95.69 95 ILE B N 1
ATOM 2639 C CA . ILE B 1 95 ? -7.77 9.938 -2.088 1 95.69 95 ILE B CA 1
ATOM 2640 C C . ILE B 1 95 ? -8.484 8.688 -2.592 1 95.69 95 ILE B C 1
ATOM 2642 O O . ILE B 1 95 ? -9.234 8.742 -3.568 1 95.69 95 ILE B O 1
ATOM 2646 N N . LEU B 1 96 ? -8.25 7.57 -1.955 1 95.62 96 LEU B N 1
ATOM 2647 C CA . LEU B 1 96 ? -8.836 6.301 -2.381 1 95.62 96 LEU B CA 1
ATOM 2648 C C . LEU B 1 96 ? -10.359 6.371 -2.357 1 95.62 96 LEU B C 1
ATOM 2650 O O . LEU B 1 96 ? -11.023 5.898 -3.287 1 95.62 96 LEU B O 1
ATOM 2654 N N . SER B 1 97 ? -10.945 7.008 -1.316 1 95 97 SER B N 1
ATOM 2655 C CA . SER B 1 97 ? -12.391 7.172 -1.243 1 95 97 SER B CA 1
ATOM 2656 C C . SER B 1 97 ? -12.914 8.023 -2.398 1 95 97 SER B C 1
ATOM 2658 O O . SER B 1 97 ? -13.922 7.684 -3.023 1 95 97 SER B O 1
ATOM 2660 N N . ALA B 1 98 ? -12.242 9.086 -2.627 1 95.12 98 ALA B N 1
ATOM 2661 C CA . ALA B 1 98 ? -12.648 9.969 -3.719 1 95.12 98 ALA B CA 1
ATOM 2662 C C . ALA B 1 98 ? -12.586 9.242 -5.059 1 95.12 98 ALA B C 1
ATOM 2664 O O . ALA B 1 98 ? -13.477 9.406 -5.898 1 95.12 98 ALA B O 1
ATOM 2665 N N . LEU B 1 99 ? -11.531 8.469 -5.258 1 95.75 99 LEU B N 1
ATOM 2666 C CA . LEU B 1 99 ? -11.383 7.707 -6.488 1 95.75 99 LEU B CA 1
ATOM 2667 C C . LEU B 1 99 ? -12.516 6.703 -6.648 1 95.75 99 LEU B C 1
ATOM 2669 O O . LEU B 1 99 ? -13.109 6.598 -7.727 1 95.75 99 LEU B O 1
ATOM 2673 N N . ILE B 1 100 ? -12.797 5.988 -5.586 1 95 100 ILE B N 1
ATOM 2674 C CA . ILE B 1 100 ? -13.852 4.98 -5.621 1 95 100 ILE B CA 1
ATOM 2675 C C . ILE B 1 100 ? -15.195 5.648 -5.898 1 95 100 ILE B C 1
ATOM 2677 O O . ILE B 1 100 ? -15.945 5.211 -6.773 1 95 100 ILE B O 1
ATOM 2681 N N . ASP B 1 101 ? -15.469 6.715 -5.203 1 93.31 101 ASP B N 1
ATOM 2682 C CA . ASP B 1 101 ? -16.766 7.367 -5.25 1 93.31 101 ASP B CA 1
ATOM 2683 C C . ASP B 1 101 ? -17.016 7.992 -6.621 1 93.31 101 ASP B C 1
ATOM 2685 O O . ASP B 1 101 ? -18.172 8.117 -7.047 1 93.31 101 ASP B O 1
ATOM 2689 N N . ASN B 1 102 ? -16 8.312 -7.312 1 92.69 102 ASN B N 1
ATOM 2690 C CA . ASN B 1 102 ? -16.188 9.031 -8.57 1 92.69 102 ASN B CA 1
ATOM 2691 C C . ASN B 1 102 ? -15.859 8.148 -9.773 1 92.69 102 ASN B C 1
ATOM 2693 O O . ASN B 1 102 ? -15.648 8.656 -10.875 1 92.69 102 ASN B O 1
ATOM 2697 N N . ASP B 1 103 ? -15.797 6.863 -9.547 1 92.62 103 ASP B N 1
ATOM 2698 C CA . ASP B 1 103 ? -15.516 5.914 -10.617 1 92.62 103 ASP B CA 1
ATOM 2699 C C . ASP B 1 103 ? -16.766 5.137 -11.008 1 92.62 103 ASP B C 1
ATOM 2701 O O . ASP B 1 103 ? -17.062 4.098 -10.422 1 92.62 103 ASP B O 1
ATOM 2705 N N . GLU B 1 104 ? -17.375 5.574 -12.047 1 88.62 104 GLU B N 1
ATOM 2706 C CA . GLU B 1 104 ? -18.625 4.961 -12.492 1 88.62 104 GLU B CA 1
ATOM 2707 C C . GLU B 1 104 ? -18.391 3.559 -13.039 1 88.62 104 GLU B C 1
ATOM 2709 O O . GLU B 1 104 ? -19.297 2.717 -13.023 1 88.62 104 GLU B O 1
ATOM 2714 N N . SER B 1 105 ? -17.234 3.281 -13.492 1 90.56 105 SER B N 1
ATOM 2715 C CA . SER B 1 105 ? -16.938 2.004 -14.125 1 90.56 105 SER B CA 1
ATOM 2716 C C . SER B 1 105 ? -16.641 0.929 -13.078 1 90.56 105 SER B C 1
ATOM 2718 O O . SER B 1 105 ? -16.547 -0.255 -13.414 1 90.56 105 SER B O 1
ATOM 2720 N N . LEU B 1 106 ? -16.391 1.276 -11.844 1 92.56 106 LEU B N 1
ATOM 2721 C CA . LEU B 1 106 ? -15.992 0.403 -10.742 1 92.56 106 LEU B CA 1
ATOM 2722 C C . LEU B 1 106 ? -14.57 -0.108 -10.93 1 92.56 106 LEU B C 1
ATOM 2724 O O . LEU B 1 106 ? -14.195 -1.132 -10.359 1 92.56 106 LEU B O 1
ATOM 2728 N N . GLY B 1 107 ? -13.828 0.607 -11.75 1 95 107 GLY B N 1
ATOM 2729 C CA . GLY B 1 107 ? -12.469 0.204 -12.055 1 95 107 GLY B CA 1
ATOM 2730 C C . GLY B 1 107 ? -11.555 0.206 -10.844 1 95 107 GLY B C 1
ATOM 2731 O O . GLY B 1 107 ? -10.711 -0.683 -10.695 1 95 107 GLY B O 1
ATOM 2732 N N . ILE B 1 108 ? -11.68 1.201 -9.969 1 96.25 108 ILE B N 1
ATOM 2733 C CA . ILE B 1 108 ? -10.852 1.282 -8.773 1 96.25 108 ILE B CA 1
ATOM 2734 C C . ILE B 1 108 ? -11.156 0.105 -7.852 1 96.25 108 ILE B C 1
ATOM 2736 O O . ILE B 1 108 ? -10.25 -0.476 -7.25 1 96.25 108 ILE B O 1
ATOM 2740 N N . LEU B 1 109 ? -12.406 -0.27 -7.754 1 96.19 109 LEU B N 1
ATOM 2741 C CA . LEU B 1 109 ? -12.781 -1.418 -6.934 1 96.19 109 LEU B CA 1
ATOM 2742 C C . LEU B 1 109 ? -12.273 -2.717 -7.555 1 96.19 109 LEU B C 1
ATOM 2744 O O . LEU B 1 109 ? -11.906 -3.65 -6.836 1 96.19 109 LEU B O 1
ATOM 2748 N N . ASP B 1 110 ? -12.273 -2.803 -8.898 1 97 110 ASP B N 1
ATOM 2749 C CA . ASP B 1 110 ? -11.648 -3.939 -9.578 1 97 110 ASP B CA 1
ATOM 2750 C C . ASP B 1 110 ? -10.172 -4.062 -9.195 1 97 110 ASP B C 1
ATOM 2752 O O . ASP B 1 110 ? -9.711 -5.145 -8.828 1 97 110 ASP B O 1
ATOM 2756 N N . GLU B 1 111 ? -9.477 -2.951 -9.297 1 97.81 111 GLU B N 1
ATOM 2757 C CA . GLU B 1 111 ? -8.047 -2.922 -8.984 1 97.81 111 GLU B CA 1
ATOM 2758 C C . GLU B 1 111 ? -7.801 -3.301 -7.527 1 97.81 111 GLU B C 1
ATOM 2760 O O . GLU B 1 111 ? -6.914 -4.105 -7.234 1 97.81 111 GLU B O 1
ATOM 2765 N N . LEU B 1 112 ? -8.562 -2.691 -6.664 1 98 112 LEU B N 1
ATOM 2766 C CA . LEU B 1 112 ? -8.469 -2.934 -5.23 1 98 112 LEU B CA 1
ATOM 2767 C C . LEU B 1 112 ? -8.664 -4.41 -4.914 1 98 112 LEU B C 1
ATOM 2769 O O . LEU B 1 112 ? -7.93 -4.98 -4.102 1 98 112 LEU B O 1
ATOM 2773 N N . THR B 1 113 ? -9.586 -5.074 -5.578 1 97.56 113 THR B N 1
ATOM 2774 C CA . THR B 1 113 ? -9.906 -6.48 -5.336 1 97.56 113 THR B CA 1
ATOM 2775 C C . THR B 1 113 ? -8.758 -7.379 -5.805 1 97.56 113 THR B C 1
ATOM 2777 O O . THR B 1 113 ? -8.43 -8.359 -5.141 1 97.56 113 THR 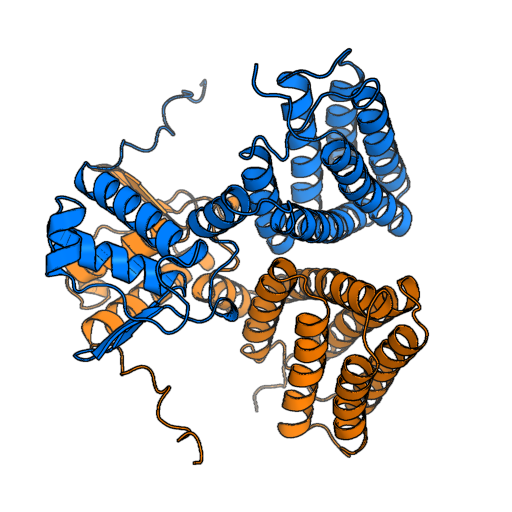B O 1
ATOM 2780 N N . VAL B 1 114 ? -8.188 -7.031 -6.91 1 98.25 114 VAL B N 1
ATOM 2781 C CA . VAL B 1 114 ? -7.027 -7.777 -7.391 1 98.25 114 VAL B CA 1
ATOM 2782 C C . VAL B 1 114 ? -5.895 -7.684 -6.371 1 98.25 114 VAL B C 1
ATOM 2784 O O . VAL B 1 114 ? -5.27 -8.695 -6.035 1 98.25 114 VAL B O 1
ATOM 2787 N N . VAL B 1 115 ? -5.625 -6.52 -5.82 1 98.69 115 VAL B N 1
ATOM 2788 C CA . VAL B 1 115 ? -4.566 -6.32 -4.836 1 98.69 115 VAL B CA 1
ATOM 2789 C C . VAL B 1 115 ? -4.875 -7.125 -3.578 1 98.69 115 VAL B C 1
ATOM 2791 O O . VAL B 1 115 ? -4.02 -7.867 -3.084 1 98.69 115 VAL B O 1
ATOM 2794 N N . ARG B 1 116 ? -6.086 -7.035 -3.045 1 98.62 116 ARG B N 1
ATOM 2795 C CA . ARG B 1 116 ? -6.477 -7.82 -1.881 1 98.62 116 ARG B CA 1
ATOM 2796 C C . ARG B 1 116 ? -6.297 -9.312 -2.143 1 98.62 116 ARG B C 1
ATOM 2798 O O . ARG B 1 116 ? -5.711 -10.023 -1.324 1 98.62 116 ARG B O 1
ATOM 2805 N N . GLY B 1 117 ? -6.867 -9.75 -3.316 1 98.56 117 GLY B N 1
ATOM 2806 C CA . GLY B 1 117 ? -6.797 -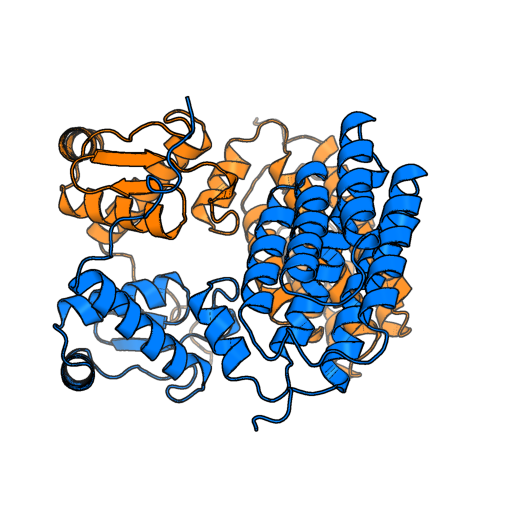11.164 -3.641 1 98.56 117 GLY B CA 1
ATOM 2807 C C . GLY B 1 117 ? -5.383 -11.711 -3.604 1 98.56 117 GLY B C 1
ATOM 2808 O O . GLY B 1 117 ? -5.148 -12.797 -3.062 1 98.56 117 GLY B O 1
ATOM 2809 N N . HIS B 1 118 ? -4.48 -10.969 -4.105 1 98.56 118 HIS B N 1
ATOM 2810 C CA . HIS B 1 118 ? -3.107 -11.453 -4.195 1 98.56 118 HIS B CA 1
ATOM 2811 C C . HIS B 1 118 ? -2.398 -11.352 -2.848 1 98.56 118 HIS B C 1
ATOM 2813 O O . HIS B 1 118 ? -1.685 -12.273 -2.449 1 98.56 118 HIS B O 1
ATOM 2819 N N . LEU B 1 119 ? -2.584 -10.281 -2.133 1 98.75 119 LEU B N 1
ATOM 2820 C CA . LEU B 1 119 ? -1.91 -10.133 -0.848 1 98.75 119 LEU B CA 1
ATOM 2821 C C . LEU B 1 119 ? -2.488 -11.102 0.183 1 98.75 119 LEU B C 1
ATOM 2823 O O . LEU B 1 119 ? -1.744 -11.719 0.947 1 98.75 119 LEU B O 1
ATOM 2827 N N . GLU B 1 120 ? -3.824 -11.188 0.225 1 98.88 120 GLU B N 1
ATOM 2828 C CA . GLU B 1 120 ? -4.43 -12.102 1.195 1 98.88 120 GLU B CA 1
ATOM 2829 C C . GLU B 1 120 ? -4.168 -13.555 0.825 1 98.88 120 GLU B C 1
ATOM 2831 O O . GLU B 1 120 ? -4.098 -14.422 1.7 1 98.88 120 GLU B O 1
ATOM 2836 N N . SER B 1 121 ? -4.043 -13.836 -0.477 1 98.75 121 SER B N 1
ATOM 2837 C CA . SER B 1 121 ? -3.58 -15.148 -0.918 1 98.75 121 SER B CA 1
ATOM 2838 C C . SER B 1 121 ? -2.209 -15.477 -0.337 1 98.75 121 SER B C 1
ATOM 2840 O O . SER B 1 121 ? -2.008 -16.562 0.226 1 98.75 121 SER B O 1
ATOM 2842 N N . ALA B 1 122 ? -1.282 -14.555 -0.466 1 98.62 122 ALA B N 1
ATOM 2843 C CA . ALA B 1 122 ? 0.058 -14.734 0.085 1 98.62 122 ALA B CA 1
ATOM 2844 C C . ALA B 1 122 ? 0.002 -15.016 1.584 1 98.62 122 ALA B C 1
ATOM 2846 O O . ALA B 1 122 ? 0.708 -15.891 2.086 1 98.62 122 ALA B O 1
ATOM 2847 N N . MET B 1 123 ? -0.809 -14.297 2.258 1 98.88 123 MET B N 1
ATOM 2848 C CA . MET B 1 123 ? -0.908 -14.414 3.709 1 98.88 123 MET B CA 1
ATOM 2849 C C . MET B 1 123 ? -1.548 -15.742 4.102 1 98.88 123 MET B C 1
ATOM 2851 O O . MET B 1 123 ? -1.118 -16.391 5.059 1 98.88 123 MET B O 1
ATOM 2855 N N . ALA B 1 124 ? -2.562 -16.156 3.355 1 98.94 124 ALA B N 1
ATOM 2856 C CA . ALA B 1 124 ? -3.154 -17.469 3.602 1 98.94 124 ALA B CA 1
ATOM 2857 C C . ALA B 1 124 ? -2.127 -18.578 3.402 1 98.94 124 ALA B C 1
ATOM 2859 O O . ALA B 1 124 ? -2.088 -19.547 4.172 1 98.94 124 ALA B O 1
ATOM 2860 N N . GLY B 1 125 ? -1.353 -18.453 2.365 1 98.75 125 GLY B N 1
ATOM 2861 C CA . GLY B 1 125 ? -0.278 -19.406 2.145 1 98.75 125 GLY B CA 1
ATOM 2862 C C . GLY B 1 125 ? 0.719 -19.453 3.287 1 98.75 125 GLY B C 1
ATOM 2863 O O . GLY B 1 125 ? 1.148 -20.547 3.695 1 98.75 125 GLY B O 1
ATOM 2864 N N . ALA B 1 126 ? 1.093 -18.328 3.76 1 98.69 126 ALA B N 1
ATOM 2865 C CA . ALA B 1 126 ? 2.016 -18.266 4.891 1 98.69 126 ALA B CA 1
ATOM 2866 C C . ALA B 1 126 ? 1.437 -18.969 6.113 1 98.69 126 ALA B C 1
ATOM 2868 O O . ALA B 1 126 ? 2.156 -19.656 6.836 1 98.69 126 ALA B O 1
ATOM 2869 N N . VAL B 1 127 ? 0.168 -18.766 6.379 1 98.88 127 VAL B N 1
ATOM 2870 C CA . VAL B 1 127 ? -0.499 -19.406 7.504 1 98.88 127 VAL B CA 1
ATOM 2871 C C . VAL B 1 127 ? -0.504 -20.922 7.305 1 98.88 127 VAL B C 1
ATOM 2873 O O . VAL B 1 127 ? -0.268 -21.688 8.25 1 98.88 127 VAL B O 1
ATOM 2876 N N . ALA B 1 128 ? -0.79 -21.344 6.078 1 98.88 128 ALA B N 1
ATOM 2877 C CA . ALA B 1 128 ? -0.77 -22.781 5.785 1 98.88 128 ALA B CA 1
ATOM 2878 C C . ALA B 1 128 ? 0.618 -23.359 6.023 1 98.88 128 ALA B C 1
ATOM 2880 O O . ALA B 1 128 ? 0.749 -24.484 6.531 1 98.88 128 ALA B O 1
ATOM 2881 N N . ALA B 1 129 ? 1.597 -22.625 5.648 1 98.38 129 ALA B N 1
ATOM 2882 C CA . ALA B 1 129 ? 2.975 -23.094 5.789 1 98.38 129 ALA B CA 1
ATOM 2883 C C . ALA B 1 129 ? 3.361 -23.219 7.258 1 98.38 129 ALA B C 1
ATOM 2885 O O . ALA B 1 129 ? 4.113 -24.125 7.629 1 98.38 129 ALA B O 1
ATOM 2886 N N . ARG B 1 130 ? 2.926 -22.312 8.023 1 97.38 130 ARG B N 1
ATOM 2887 C CA . ARG B 1 130 ? 3.289 -22.297 9.438 1 97.38 130 ARG B CA 1
ATOM 2888 C C . ARG B 1 130 ? 2.141 -21.766 10.289 1 97.38 130 ARG B C 1
ATOM 2890 O O . ARG B 1 130 ? 1.771 -20.594 10.188 1 97.38 130 ARG B O 1
ATOM 2897 N N . ASN B 1 131 ? 1.537 -22.547 11.102 1 97.62 131 ASN B N 1
ATOM 2898 C CA . ASN B 1 131 ? 0.553 -22.188 12.117 1 97.62 131 ASN B CA 1
ATOM 2899 C C . ASN B 1 131 ? 0.618 -23.125 13.32 1 97.62 131 ASN B C 1
ATOM 2901 O O . ASN B 1 131 ? 1.051 -24.266 13.195 1 97.62 131 ASN B O 1
ATOM 2905 N N . THR B 1 132 ? 0.285 -22.641 14.484 1 98.19 132 THR B N 1
ATOM 2906 C CA . THR B 1 132 ? 0.161 -23.469 15.68 1 98.19 132 THR B CA 1
ATOM 2907 C C . THR B 1 132 ? -1.246 -24.047 15.797 1 98.19 132 THR B C 1
ATOM 2909 O O . THR B 1 132 ? -2.186 -23.531 15.188 1 98.19 132 THR B O 1
ATOM 2912 N N . PRO B 1 133 ? -1.318 -25.078 16.578 1 98 133 PRO B N 1
ATOM 2913 C CA . PRO B 1 133 ? -2.654 -25.625 16.797 1 98 133 PRO B CA 1
ATOM 2914 C C . PRO B 1 133 ? -3.639 -24.594 17.344 1 98 133 PRO B C 1
ATOM 2916 O O . PRO B 1 133 ? -4.805 -24.578 16.938 1 98 133 PRO B O 1
ATOM 2919 N N . ASP B 1 134 ? -3.152 -23.75 18.156 1 98.5 134 ASP B N 1
ATOM 2920 C CA . ASP B 1 134 ? -4.004 -22.719 18.719 1 98.5 134 ASP B CA 1
ATOM 2921 C C . ASP B 1 134 ? -4.445 -21.719 17.641 1 98.5 134 ASP B C 1
ATOM 2923 O O . ASP B 1 134 ? -5.59 -21.266 17.641 1 98.5 134 ASP B O 1
ATOM 2927 N N . GLU B 1 135 ? -3.557 -21.406 16.766 1 98.5 135 GLU B N 1
ATOM 2928 C CA . GLU B 1 135 ? -3.863 -20.484 15.68 1 98.5 135 GLU B CA 1
ATOM 2929 C C . GLU B 1 135 ? -4.863 -21.094 14.703 1 98.5 135 GLU B C 1
ATOM 2931 O O . GLU B 1 135 ? -5.805 -20.422 14.266 1 98.5 135 GLU B O 1
ATOM 2936 N N . LEU B 1 136 ? -4.641 -22.328 14.375 1 98.5 136 LEU B N 1
ATOM 2937 C CA . LEU B 1 136 ? -5.586 -23.016 13.5 1 98.5 136 LEU B CA 1
ATOM 2938 C C . LEU B 1 136 ? -6.965 -23.094 14.148 1 98.5 136 LEU B C 1
ATOM 2940 O O . LEU B 1 136 ? -7.98 -22.891 13.477 1 98.5 136 LEU B O 1
ATOM 2944 N N . GLU B 1 137 ? -6.98 -23.344 15.438 1 98.38 137 GLU B N 1
ATOM 2945 C CA . GLU B 1 137 ? -8.25 -23.422 16.156 1 98.38 137 GLU B CA 1
ATOM 2946 C C . GLU B 1 137 ? -8.969 -22.062 16.141 1 98.38 137 GLU B C 1
ATOM 2948 O O . GLU B 1 137 ? -10.188 -22.016 16.016 1 98.38 137 GLU B O 1
ATOM 2953 N N . ARG B 1 138 ? -8.25 -20.984 16.281 1 98.19 138 ARG B N 1
ATOM 2954 C CA . ARG B 1 138 ? -8.82 -19.641 16.188 1 98.19 138 ARG B CA 1
ATOM 2955 C C . ARG B 1 138 ? -9.5 -19.422 14.844 1 98.19 138 ARG B C 1
ATOM 2957 O O . ARG B 1 138 ? -10.609 -18.891 14.773 1 98.19 138 ARG B O 1
ATOM 2964 N N . ILE B 1 139 ? -8.875 -19.875 13.805 1 98.38 139 ILE B N 1
ATOM 2965 C CA . ILE B 1 139 ? -9.406 -19.719 12.453 1 98.38 139 ILE B CA 1
ATOM 2966 C C . ILE B 1 139 ? -10.68 -20.562 12.305 1 98.38 139 ILE B C 1
ATOM 2968 O O . ILE B 1 139 ? -11.68 -20.078 11.773 1 98.38 139 ILE B O 1
ATOM 2972 N N . ARG B 1 140 ? -10.648 -21.75 12.789 1 97.88 140 ARG B N 1
ATOM 2973 C CA . ARG B 1 140 ? -11.797 -22.656 12.719 1 97.88 140 ARG B CA 1
ATOM 2974 C C . ARG B 1 140 ? -12.992 -22.078 13.484 1 97.88 140 ARG B C 1
ATOM 2976 O O . ARG B 1 140 ? -14.125 -22.172 13.023 1 97.88 140 ARG B O 1
ATOM 2983 N N . GLN B 1 141 ? -12.695 -21.531 14.617 1 97.44 141 GLN B N 1
ATOM 2984 C CA . GLN B 1 141 ? -13.758 -20.969 15.445 1 97.44 141 GLN B CA 1
ATOM 2985 C C . GLN B 1 141 ? -14.477 -19.828 14.734 1 97.44 141 GLN B C 1
ATOM 2987 O O . GLN B 1 141 ? -15.703 -19.734 14.773 1 97.44 141 GLN B O 1
ATOM 2992 N N . VAL B 1 142 ? -13.719 -18.969 14.086 1 96.31 142 VAL B N 1
ATOM 2993 C CA . VAL B 1 142 ? -14.312 -17.859 13.352 1 96.31 142 VAL B CA 1
ATOM 2994 C C . VAL B 1 142 ? -15.18 -18.406 12.219 1 96.31 142 VAL B C 1
ATOM 2996 O O . VAL B 1 142 ? -16.312 -17.953 12.016 1 96.31 142 VAL B O 1
ATOM 2999 N N . HIS B 1 143 ? -14.656 -19.422 11.5 1 95.62 143 HIS B N 1
ATOM 3000 C CA . HIS B 1 143 ? -15.406 -20.031 10.406 1 95.62 143 HIS B CA 1
ATOM 3001 C C . HIS B 1 143 ? -16.672 -20.719 10.914 1 95.62 143 HIS B C 1
ATOM 3003 O O . HIS B 1 143 ? -17.719 -20.625 10.289 1 95.62 143 HIS B O 1
ATOM 3009 N N . ASP B 1 144 ? -16.578 -21.391 12.062 1 94.81 144 ASP B N 1
ATOM 3010 C CA . ASP B 1 144 ? -17.734 -22.078 12.664 1 94.81 144 ASP B CA 1
ATOM 3011 C C . ASP B 1 144 ? -18.812 -21.078 13.047 1 94.81 144 ASP B C 1
ATOM 3013 O O . ASP B 1 144 ? -20.016 -21.344 12.883 1 94.81 144 ASP B O 1
ATOM 3017 N N . THR B 1 145 ? -18.391 -19.938 13.562 1 94 145 THR B N 1
ATOM 3018 C CA . THR B 1 145 ? -19.344 -18.875 13.898 1 94 145 THR B CA 1
ATOM 3019 C C . THR B 1 145 ? -20.094 -18.422 12.656 1 94 145 THR B C 1
ATOM 3021 O O . THR B 1 145 ? -21.312 -18.219 12.695 1 94 145 THR B O 1
ATOM 3024 N N . MET B 1 146 ? -19.469 -18.344 11.57 1 91.12 146 MET B N 1
ATOM 3025 C CA . MET B 1 146 ? -20.094 -17.938 10.305 1 91.12 146 MET B CA 1
ATOM 3026 C C . MET B 1 146 ? -21.062 -19 9.82 1 91.12 146 MET B C 1
ATOM 3028 O O . MET B 1 146 ? -22.172 -18.688 9.359 1 91.12 146 MET B O 1
ATOM 3032 N N . ARG B 1 147 ? -20.641 -20.203 9.914 1 90.5 147 ARG B N 1
ATOM 3033 C CA . ARG B 1 147 ? -21.469 -21.328 9.469 1 90.5 147 ARG B CA 1
ATOM 3034 C C . ARG B 1 147 ? -22.766 -21.406 10.258 1 90.5 147 ARG B C 1
ATOM 3036 O O . ARG B 1 147 ? -23.797 -21.859 9.742 1 90.5 147 ARG B O 1
ATOM 3043 N N . GLY B 1 148 ? -22.656 -20.984 11.445 1 89.88 148 GLY B N 1
ATOM 3044 C CA . GLY B 1 148 ? -23.828 -21.047 12.305 1 89.88 148 GLY B CA 1
ATOM 3045 C C . GLY B 1 148 ? -24.844 -19.969 11.992 1 89.88 148 GLY B C 1
ATOM 3046 O O . GLY B 1 148 ? -26 -20.031 12.438 1 89.88 148 GLY B O 1
ATOM 3047 N N . MET B 1 149 ? -24.406 -19.094 11.117 1 85.44 149 MET B N 1
ATOM 3048 C CA . MET B 1 149 ? -25.297 -17.984 10.766 1 85.44 149 MET B CA 1
ATOM 3049 C C . MET B 1 149 ? -26.203 -18.375 9.594 1 85.44 149 MET B C 1
ATOM 3051 O O . MET B 1 149 ? -25.781 -19.094 8.695 1 85.44 149 MET B O 1
ATOM 3055 N N . GLN B 1 150 ? -27.438 -18.062 9.617 1 74.69 150 GLN B N 1
ATOM 3056 C CA . GLN B 1 150 ? -28.469 -18.562 8.711 1 74.69 150 GLN B CA 1
ATOM 3057 C C . GLN B 1 150 ? -28.578 -17.688 7.465 1 74.69 150 GLN B C 1
ATOM 3059 O O . GLN B 1 150 ? -29 -18.141 6.406 1 74.69 150 GLN B O 1
ATOM 3064 N N . GLN B 1 151 ? -28.328 -16.375 7.656 1 77.25 151 GLN B N 1
ATOM 3065 C CA . GLN B 1 151 ? -28.5 -15.461 6.539 1 77.25 151 GLN B CA 1
ATOM 3066 C C . GLN B 1 151 ?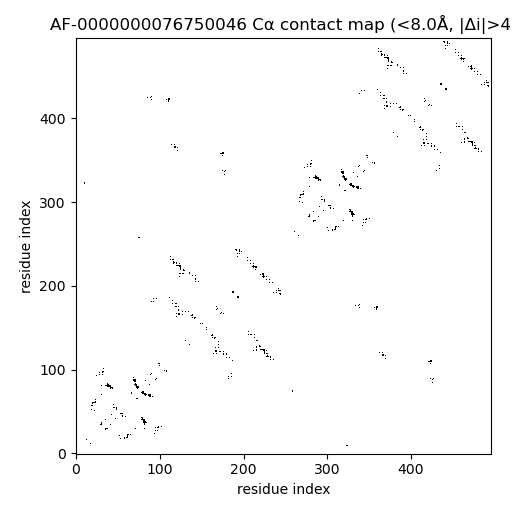 -27.5 -14.305 6.617 1 77.25 151 GLN B C 1
ATOM 3068 O O . GLN B 1 151 ? -26.859 -14.102 7.652 1 77.25 151 GLN B O 1
ATOM 3073 N N . GLU B 1 152 ? -27.469 -13.648 5.418 1 77.94 152 GLU B N 1
ATOM 3074 C CA . GLU B 1 152 ? -26.625 -12.453 5.387 1 77.94 152 GLU B CA 1
ATOM 3075 C C . GLU B 1 152 ? -27.172 -11.367 6.316 1 77.94 152 GLU B C 1
ATOM 3077 O O . GLU B 1 152 ? -28.375 -11.141 6.367 1 77.94 152 GLU B O 1
ATOM 3082 N N . SER B 1 153 ? -26.359 -10.906 7.133 1 81.88 153 SER B N 1
ATOM 3083 C CA . SER B 1 153 ? -26.672 -9.867 8.102 1 81.88 153 SER B CA 1
ATOM 3084 C C . SER B 1 153 ? -25.438 -9.016 8.406 1 81.88 153 SER B C 1
ATOM 3086 O O . SER B 1 153 ? -24.359 -9.266 7.879 1 81.88 153 SER B O 1
ATOM 3088 N N . ASP B 1 154 ? -25.719 -7.977 9.141 1 82.88 154 ASP B N 1
ATOM 3089 C CA . ASP B 1 154 ? -24.594 -7.172 9.609 1 82.88 154 ASP B CA 1
ATOM 3090 C C . ASP B 1 154 ? -23.609 -8.016 10.406 1 82.88 154 ASP B C 1
ATOM 3092 O O . ASP B 1 154 ? -22.391 -7.836 10.297 1 82.88 154 ASP B O 1
ATOM 3096 N N . ALA B 1 155 ? -24.188 -8.898 11.141 1 84.25 155 ALA B N 1
ATOM 3097 C CA . ALA B 1 155 ? -23.359 -9.781 11.953 1 84.25 155 ALA B CA 1
ATOM 3098 C C . ALA B 1 155 ? -22.5 -10.688 11.07 1 84.25 155 ALA B C 1
ATOM 3100 O O . ALA B 1 155 ? -21.312 -10.906 11.359 1 84.25 155 ALA B O 1
ATOM 3101 N N . SER B 1 156 ? -23.078 -11.273 10.062 1 85.19 156 SER B N 1
ATOM 3102 C CA . SER B 1 156 ? -22.312 -12.141 9.172 1 85.19 156 SER B CA 1
ATOM 3103 C C . SER B 1 156 ? -21.234 -11.359 8.43 1 85.19 156 SER B C 1
ATOM 3105 O O . SER B 1 156 ? -20.156 -11.891 8.172 1 85.19 156 SER B O 1
ATOM 3107 N N . ARG B 1 157 ? -21.547 -10.125 8.109 1 86 157 ARG B N 1
ATOM 3108 C CA . ARG B 1 157 ? -20.547 -9.273 7.453 1 86 157 ARG B CA 1
ATOM 3109 C C . ARG B 1 157 ? -19.375 -8.992 8.383 1 86 157 ARG B C 1
ATOM 3111 O O . ARG B 1 157 ? -18.219 -8.977 7.945 1 86 157 ARG B O 1
ATOM 3118 N N . GLN B 1 158 ? -19.656 -8.773 9.602 1 90.25 158 GLN B N 1
ATOM 3119 C CA . GLN B 1 158 ? -18.594 -8.539 10.578 1 90.25 158 GLN B CA 1
ATOM 3120 C C . GLN B 1 158 ? -17.734 -9.781 10.758 1 90.25 158 GLN B C 1
ATOM 3122 O O . GLN B 1 158 ? -16.516 -9.68 10.906 1 90.25 158 GLN B O 1
ATOM 3127 N N . GLU B 1 159 ? -18.375 -10.938 10.742 1 91.12 159 GLU B N 1
ATOM 3128 C CA . GLU B 1 159 ? -17.625 -12.18 10.883 1 91.12 159 GLU B CA 1
ATOM 3129 C C . GLU B 1 159 ? -16.734 -12.422 9.672 1 91.12 159 GLU B C 1
ATOM 3131 O O . GLU B 1 159 ? -15.641 -12.977 9.797 1 91.12 159 GLU B O 1
ATOM 3136 N N . ASP B 1 160 ? -17.234 -12.039 8.555 1 92.94 160 ASP B N 1
ATOM 3137 C CA . ASP B 1 160 ? -16.406 -12.109 7.355 1 92.94 160 ASP B CA 1
ATOM 3138 C C . ASP B 1 160 ? -15.133 -11.273 7.52 1 92.94 160 ASP B C 1
ATOM 3140 O O . ASP B 1 160 ? -14.039 -11.734 7.195 1 92.94 160 ASP B O 1
ATOM 3144 N N . VAL B 1 161 ? -15.297 -10.102 8.07 1 94.62 161 VAL B N 1
ATOM 3145 C CA . VAL B 1 161 ? -14.164 -9.219 8.328 1 94.62 161 VAL B CA 1
ATOM 3146 C C . VAL B 1 161 ? -13.211 -9.867 9.336 1 94.62 161 VAL B C 1
ATOM 3148 O O . VAL B 1 161 ? -12 -9.906 9.117 1 94.62 161 VAL B O 1
ATOM 3151 N N . VAL B 1 162 ? -13.758 -10.43 10.398 1 96.31 162 VAL B N 1
ATOM 3152 C CA . VAL B 1 162 ? -12.961 -11.055 11.445 1 96.31 162 VAL B CA 1
ATOM 3153 C C . VAL B 1 162 ? -12.164 -12.219 10.859 1 96.31 162 VAL B C 1
ATOM 3155 O O . VAL B 1 162 ? -11 -12.422 11.211 1 96.31 162 VAL B O 1
ATOM 3158 N N . PHE B 1 163 ? -12.797 -13.016 9.93 1 97.75 163 PHE B N 1
ATOM 3159 C CA . PHE B 1 163 ? -12.141 -14.148 9.289 1 97.75 163 PHE B CA 1
ATOM 3160 C C . PHE B 1 163 ? -10.883 -13.703 8.555 1 97.75 163 PHE B C 1
ATOM 3162 O O . PHE B 1 163 ? -9.797 -14.234 8.781 1 97.75 163 PHE B O 1
ATOM 3169 N N . HIS B 1 164 ? -10.984 -12.695 7.742 1 98.12 164 HIS B N 1
ATOM 3170 C CA . HIS B 1 164 ? -9.859 -12.203 6.957 1 98.12 164 HIS B CA 1
ATOM 3171 C C . HIS B 1 164 ? -8.789 -11.594 7.855 1 98.12 164 HIS B C 1
ATOM 3173 O O . HIS B 1 164 ? -7.602 -11.875 7.691 1 98.12 164 HIS B O 1
ATOM 3179 N N . LEU B 1 165 ? -9.227 -10.828 8.852 1 97.25 165 LEU B N 1
ATOM 3180 C CA . LEU B 1 165 ? -8.281 -10.172 9.742 1 97.25 165 LEU B CA 1
ATOM 3181 C C . LEU B 1 165 ? -7.496 -11.188 10.562 1 97.25 165 LEU B C 1
ATOM 3183 O O . LEU B 1 165 ? -6.312 -10.992 10.836 1 97.25 165 LEU B O 1
ATOM 3187 N N . THR B 1 166 ? -8.148 -12.266 10.945 1 98.25 166 THR B N 1
ATOM 3188 C CA . THR B 1 166 ? -7.496 -13.32 11.711 1 98.25 166 THR B CA 1
ATOM 3189 C C . THR B 1 166 ? -6.375 -13.961 10.898 1 98.25 166 THR B C 1
ATOM 3191 O O . THR B 1 166 ? -5.258 -14.133 11.391 1 98.25 166 THR B O 1
ATOM 3194 N N . ILE B 1 167 ? -6.652 -14.266 9.68 1 98.75 167 ILE B N 1
ATOM 3195 C CA . ILE B 1 167 ? -5.66 -14.875 8.797 1 98.75 167 ILE B CA 1
ATOM 3196 C C . ILE B 1 167 ? -4.516 -13.891 8.555 1 98.75 167 ILE B C 1
ATOM 3198 O O . ILE B 1 167 ? -3.346 -14.273 8.586 1 98.75 167 ILE B O 1
ATOM 3202 N N . MET B 1 168 ? -4.844 -12.617 8.344 1 98.31 168 MET B N 1
ATOM 3203 C CA . MET B 1 168 ? -3.826 -11.594 8.133 1 98.31 168 MET B CA 1
ATOM 3204 C C . MET B 1 168 ? -2.887 -11.508 9.328 1 98.31 168 MET B C 1
ATOM 3206 O O . MET B 1 168 ? -1.666 -11.492 9.164 1 98.31 168 MET B O 1
ATOM 3210 N N . GLU B 1 169 ? -3.432 -11.492 10.469 1 97.19 169 GLU B N 1
ATOM 3211 C CA . GLU B 1 169 ? -2.648 -11.367 11.688 1 97.19 169 GLU B CA 1
ATOM 3212 C C . GLU B 1 169 ? -1.731 -12.57 11.883 1 97.19 169 GLU B C 1
ATOM 3214 O O . GLU B 1 169 ? -0.544 -12.414 12.172 1 97.19 169 GLU B O 1
ATOM 3219 N N . ILE B 1 170 ? -2.242 -13.773 11.688 1 98.31 170 ILE B N 1
ATOM 3220 C CA . ILE B 1 170 ? -1.503 -15.008 11.922 1 98.31 170 ILE B CA 1
ATOM 3221 C C . ILE B 1 170 ? -0.4 -15.156 10.875 1 98.31 170 ILE B C 1
ATOM 3223 O O . ILE B 1 170 ? 0.619 -15.805 11.133 1 98.31 170 ILE B O 1
ATOM 3227 N N . SER B 1 171 ? -0.557 -14.555 9.688 1 98.31 171 SER B N 1
ATOM 3228 C CA . SER B 1 171 ? 0.396 -14.68 8.586 1 98.31 171 SER B CA 1
ATOM 3229 C C . SER B 1 171 ? 1.75 -14.086 8.961 1 98.31 171 SER B C 1
ATOM 3231 O O . SER B 1 171 ? 2.77 -14.422 8.352 1 98.31 171 SER B O 1
ATOM 3233 N N . ARG B 1 172 ? 1.737 -13.047 9.828 1 96.06 172 ARG B N 1
ATOM 3234 C CA . ARG B 1 172 ? 2.916 -12.359 10.359 1 96.06 172 ARG B CA 1
ATOM 3235 C C . ARG B 1 172 ? 3.596 -11.531 9.273 1 96.06 172 ARG B C 1
ATOM 3237 O O . ARG B 1 172 ? 4.754 -11.141 9.422 1 96.06 172 ARG B O 1
ATOM 3244 N N . ASN B 1 173 ? 3.029 -11.422 8.148 1 97 173 ASN B N 1
ATOM 3245 C CA . ASN B 1 173 ? 3.469 -10.406 7.199 1 97 173 ASN B CA 1
ATOM 3246 C C . ASN B 1 173 ? 2.812 -9.055 7.477 1 97 173 ASN B C 1
ATOM 3248 O O . ASN B 1 173 ? 1.767 -8.742 6.902 1 97 173 ASN B O 1
ATOM 3252 N N . ARG B 1 174 ? 3.482 -8.258 8.242 1 95.81 174 ARG B N 1
ATOM 3253 C CA . ARG B 1 174 ? 2.904 -7.027 8.773 1 95.81 174 ARG B CA 1
ATOM 3254 C C . ARG B 1 174 ? 2.656 -6.02 7.656 1 95.81 174 ARG B C 1
ATOM 3256 O O . ARG B 1 174 ? 1.695 -5.246 7.711 1 95.81 174 ARG B O 1
ATOM 3263 N N . LEU B 1 175 ? 3.551 -6.023 6.688 1 96.94 175 LEU B N 1
ATOM 3264 C CA . LEU B 1 175 ? 3.406 -5.078 5.59 1 96.94 175 LEU B CA 1
ATOM 3265 C C . LEU B 1 175 ? 2.197 -5.426 4.727 1 96.94 175 LEU B C 1
ATOM 3267 O O . LEU B 1 175 ? 1.374 -4.559 4.426 1 96.94 175 LEU B O 1
ATOM 3271 N N . ALA B 1 176 ? 2.045 -6.691 4.332 1 98.25 176 ALA B N 1
ATOM 3272 C CA . ALA B 1 176 ? 0.887 -7.137 3.561 1 98.25 176 ALA B CA 1
ATOM 3273 C C . ALA B 1 176 ? -0.409 -6.895 4.332 1 98.25 176 ALA B C 1
ATOM 3275 O O . ALA B 1 176 ? -1.405 -6.449 3.756 1 98.25 176 ALA B O 1
ATOM 3276 N N . GLU B 1 177 ? -0.353 -7.18 5.621 1 97.94 177 GLU B N 1
ATOM 3277 C CA . GLU B 1 177 ? -1.509 -6.957 6.484 1 97.94 177 GLU B CA 1
ATOM 3278 C C . GLU B 1 177 ? -1.909 -5.484 6.496 1 97.94 177 GLU B C 1
ATOM 3280 O O . GLU B 1 177 ? -3.088 -5.152 6.344 1 97.94 177 GLU B O 1
ATOM 3285 N N . ASN B 1 178 ? -0.939 -4.652 6.66 1 96.5 178 ASN B N 1
ATOM 3286 C CA . ASN B 1 178 ? -1.158 -3.209 6.703 1 96.5 178 ASN B CA 1
ATOM 3287 C C . ASN B 1 178 ? -1.85 -2.709 5.438 1 96.5 178 ASN B C 1
ATOM 3289 O O . ASN B 1 178 ? -2.822 -1.956 5.512 1 96.5 178 ASN B O 1
ATOM 3293 N N . ILE B 1 179 ? -1.435 -3.154 4.297 1 96.94 179 ILE B N 1
ATOM 3294 C CA . ILE B 1 179 ? -1.967 -2.73 3.004 1 96.94 179 ILE B CA 1
ATOM 3295 C C . ILE B 1 179 ? -3.367 -3.305 2.809 1 96.94 179 ILE B C 1
ATOM 3297 O O . ILE B 1 179 ? -4.312 -2.57 2.516 1 96.94 179 ILE B O 1
ATOM 3301 N N . ALA B 1 180 ? -3.514 -4.59 3.041 1 97.88 180 ALA B N 1
ATOM 3302 C CA . ALA B 1 180 ? -4.773 -5.281 2.779 1 97.88 180 ALA B CA 1
ATOM 3303 C C . ALA B 1 180 ? -5.879 -4.77 3.697 1 97.88 180 ALA B C 1
ATOM 3305 O O . ALA B 1 180 ? -7.023 -4.594 3.266 1 97.88 180 ALA B O 1
ATOM 3306 N N . LYS B 1 181 ? -5.582 -4.52 4.945 1 95.94 181 LYS B N 1
ATOM 3307 C CA . LYS B 1 181 ? -6.562 -4.016 5.902 1 95.94 181 LYS B CA 1
ATOM 3308 C C . LYS B 1 181 ? -7.09 -2.648 5.48 1 95.94 181 LYS B C 1
ATOM 3310 O O . LYS B 1 181 ? -8.297 -2.389 5.559 1 95.94 181 LYS B O 1
ATOM 3315 N N . ARG B 1 182 ? -6.238 -1.865 5.059 1 93.75 182 ARG B N 1
ATOM 3316 C CA . ARG B 1 182 ? -6.629 -0.521 4.652 1 93.75 182 ARG B CA 1
ATOM 3317 C C . ARG B 1 182 ? -7.512 -0.562 3.408 1 93.75 182 ARG B C 1
ATOM 3319 O O . ARG B 1 182 ? -8.531 0.13 3.338 1 93.75 182 ARG B O 1
ATOM 3326 N N . LEU B 1 183 ? -7.141 -1.366 2.477 1 96.62 183 LEU B N 1
ATOM 3327 C CA . LEU B 1 183 ? -7.938 -1.519 1.265 1 96.62 183 LEU B CA 1
ATOM 3328 C C . LEU B 1 183 ? -9.305 -2.111 1.584 1 96.62 183 LEU B C 1
ATOM 3330 O O . LEU B 1 183 ? -10.328 -1.629 1.09 1 96.62 183 LEU B O 1
ATOM 3334 N N . TYR B 1 184 ? -9.281 -3.145 2.463 1 95.81 184 TYR B N 1
ATOM 3335 C CA . TYR B 1 184 ? -10.531 -3.82 2.818 1 95.81 184 TYR B CA 1
ATOM 3336 C C . TYR B 1 184 ? -11.484 -2.869 3.529 1 95.81 184 TYR B C 1
ATOM 3338 O O . TYR B 1 184 ? -12.672 -2.811 3.201 1 95.81 184 TYR B O 1
ATOM 3346 N N . ARG B 1 185 ? -11 -2.059 4.398 1 91.88 185 ARG B N 1
ATOM 3347 C CA . ARG B 1 185 ? -11.82 -1.095 5.129 1 91.88 185 ARG B CA 1
ATOM 3348 C C . ARG B 1 185 ? -12.43 -0.066 4.18 1 91.88 185 ARG B C 1
ATOM 3350 O O . ARG B 1 185 ? -13.609 0.268 4.297 1 91.88 185 ARG B O 1
ATOM 3357 N N . ARG B 1 186 ? -11.648 0.358 3.26 1 93.19 186 ARG B N 1
ATOM 3358 C CA . ARG B 1 186 ? -12.156 1.352 2.318 1 93.19 186 ARG B CA 1
ATOM 3359 C C . ARG B 1 186 ? -13.227 0.751 1.414 1 93.19 186 ARG B C 1
ATOM 3361 O O . ARG B 1 186 ? -14.234 1.399 1.123 1 93.19 186 ARG B O 1
ATOM 3368 N N . ALA B 1 187 ? -12.953 -0.418 0.974 1 93.31 187 ALA B N 1
ATOM 3369 C CA . ALA B 1 187 ? -13.945 -1.108 0.157 1 93.31 187 ALA B CA 1
ATOM 3370 C C . ALA B 1 187 ? -15.273 -1.235 0.899 1 93.31 187 ALA B C 1
ATOM 3372 O O . ALA B 1 187 ? -16.328 -0.962 0.336 1 93.31 187 ALA B O 1
ATOM 3373 N N . LEU B 1 188 ? -15.211 -1.58 2.146 1 91.5 188 LEU B N 1
ATOM 3374 C CA . LEU B 1 188 ? -16.406 -1.822 2.949 1 91.5 188 LEU B CA 1
ATOM 3375 C C . LEU B 1 188 ? -17.172 -0.526 3.186 1 91.5 188 LEU B C 1
ATOM 3377 O O . LEU B 1 188 ? -18.375 -0.553 3.477 1 91.5 188 LEU B O 1
ATOM 3381 N N . GLU B 1 189 ? -16.531 0.572 3.109 1 91.19 189 GLU B N 1
ATOM 3382 C CA . GLU B 1 189 ? -17.172 1.867 3.309 1 91.19 189 GLU B CA 1
ATOM 3383 C C . GLU B 1 189 ? -17.953 2.293 2.068 1 91.19 189 GLU B C 1
ATOM 3385 O O . GLU B 1 189 ? -18.766 3.217 2.127 1 91.19 189 GLU B O 1
ATOM 3390 N N . SER B 1 190 ? -17.703 1.611 1.014 1 88.75 190 SER B N 1
ATOM 3391 C CA . SER B 1 190 ? -18.391 1.936 -0.231 1 88.75 190 SER B CA 1
ATOM 3392 C C . SER B 1 190 ? -19.656 1.093 -0.401 1 88.75 190 SER B C 1
ATOM 3394 O O . SER B 1 190 ? -19.594 -0.138 -0.341 1 88.75 190 SER B O 1
ATOM 3396 N N . THR B 1 191 ? -20.75 1.671 -0.691 1 84.25 191 THR B N 1
ATOM 3397 C CA . THR B 1 191 ? -22 0.957 -0.926 1 84.25 191 THR B CA 1
ATOM 3398 C C . THR B 1 191 ? -21.938 0.162 -2.229 1 84.25 191 THR B C 1
ATOM 3400 O O . THR B 1 191 ? -22.656 -0.822 -2.398 1 84.25 191 THR B O 1
ATOM 3403 N N . ARG B 1 192 ? -21.094 0.547 -3.082 1 84.31 192 ARG B N 1
ATOM 3404 C CA . ARG B 1 192 ? -20.953 -0.124 -4.371 1 84.31 192 ARG B CA 1
ATOM 3405 C C . ARG B 1 192 ? -20.219 -1.444 -4.223 1 84.31 192 ARG B C 1
ATOM 3407 O O . ARG B 1 192 ? -20.297 -2.311 -5.098 1 84.31 192 ARG B O 1
ATOM 3414 N N . TYR B 1 193 ? -19.484 -1.515 -3.18 1 88.38 193 TYR B N 1
ATOM 3415 C CA . TYR B 1 193 ? -18.75 -2.736 -2.885 1 88.38 193 TYR B CA 1
ATOM 3416 C C . TYR B 1 193 ? -19.641 -3.748 -2.166 1 88.38 193 TYR B C 1
ATOM 3418 O O . TYR B 1 193 ? -19.469 -4.957 -2.338 1 88.38 193 TYR B O 1
ATOM 3426 N N . GLN B 1 194 ? -20.453 -3.307 -1.288 1 78.31 194 GLN B N 1
ATOM 3427 C CA . GLN B 1 194 ? -21.281 -4.168 -0.441 1 78.31 194 GLN B CA 1
ATOM 3428 C C . GLN B 1 194 ? -22.469 -4.723 -1.212 1 78.31 194 GLN B C 1
ATOM 3430 O O . GLN B 1 194 ? -23.203 -5.566 -0.7 1 78.31 194 GLN B O 1
ATOM 3435 N N . GLY B 1 195 ? -22.531 -4.449 -2.574 1 62.66 195 GLY B N 1
ATOM 3436 C CA . GLY B 1 195 ? -23.578 -4.82 -3.506 1 62.66 195 GLY B CA 1
ATOM 3437 C C . GLY B 1 195 ? -24.641 -5.711 -2.887 1 62.66 195 GLY B C 1
ATOM 3438 O O . GLY B 1 195 ? -24.547 -6.082 -1.716 1 62.66 195 GLY B O 1
ATOM 3439 N N . ALA B 1 196 ? -25.625 -5.996 -3.789 1 56.09 196 ALA B N 1
ATOM 3440 C CA . ALA B 1 196 ? -26.922 -6.625 -3.531 1 56.09 196 ALA B CA 1
ATOM 3441 C C . ALA B 1 196 ? -26.75 -8.094 -3.152 1 56.09 196 ALA B C 1
ATOM 3443 O O . ALA B 1 196 ? -25.828 -8.758 -3.609 1 56.09 196 ALA B O 1
ATOM 3444 N N . ASP B 1 197 ? -27.328 -8.375 -2.029 1 57.66 197 ASP B N 1
ATOM 3445 C CA . ASP B 1 197 ? -27.562 -9.75 -1.592 1 57.66 197 ASP B CA 1
ATOM 3446 C C . ASP B 1 197 ? -28.141 -10.586 -2.719 1 57.66 197 ASP B C 1
ATOM 3448 O O . ASP B 1 197 ? -29.172 -10.219 -3.309 1 57.66 197 ASP B O 1
ATOM 3452 N N . TYR B 1 198 ? -27.281 -11.172 -3.574 1 58.19 198 TYR B N 1
ATOM 3453 C CA . TYR B 1 198 ? -27.922 -12.133 -4.461 1 58.19 198 TYR B CA 1
ATOM 3454 C C . TYR B 1 198 ? -28.203 -13.438 -3.725 1 58.19 198 TYR B C 1
ATOM 3456 O O . TYR B 1 198 ? -27.562 -13.758 -2.727 1 58.19 198 TYR B O 1
ATOM 3464 N N . ALA B 1 199 ? -29.281 -14.016 -4.18 1 59.62 199 ALA B N 1
ATOM 3465 C CA . ALA B 1 199 ? -29.688 -15.305 -3.629 1 59.62 199 ALA B CA 1
ATOM 3466 C C . ALA B 1 199 ? -28.531 -16.297 -3.623 1 59.62 199 ALA B C 1
ATOM 3468 O O . ALA B 1 199 ? -27.875 -16.5 -4.652 1 59.62 199 ALA B O 1
ATOM 3469 N N . GLY B 1 200 ? -28.094 -16.797 -2.473 1 71.06 200 GLY B N 1
ATOM 3470 C CA . GLY B 1 200 ? -27.078 -17.828 -2.342 1 71.06 200 GLY B CA 1
ATOM 3471 C C . GLY B 1 200 ? -25.688 -17.266 -2.086 1 71.06 200 GLY B C 1
ATOM 3472 O O . GLY B 1 200 ? -24.734 -18.016 -1.895 1 71.06 200 GLY B O 1
ATOM 3473 N N . ALA B 1 201 ? -25.641 -16 -2.168 1 74.94 201 ALA B N 1
ATOM 3474 C CA . ALA B 1 201 ? -24.328 -15.383 -1.984 1 74.94 201 ALA B CA 1
ATOM 3475 C C . ALA B 1 201 ? -23.75 -15.734 -0.618 1 74.94 201 ALA B C 1
ATOM 3477 O O . ALA B 1 201 ? -22.547 -16 -0.498 1 74.94 201 ALA B O 1
ATOM 3478 N N . PHE B 1 202 ? -24.641 -15.922 0.221 1 82.44 202 PHE B N 1
ATOM 3479 C CA . PHE B 1 202 ? -24.203 -16.188 1.591 1 82.44 202 PHE B CA 1
ATOM 3480 C C . PHE B 1 202 ? -23.625 -17.594 1.723 1 82.44 202 PHE B C 1
ATOM 3482 O O . PHE B 1 202 ? -22.547 -17.766 2.264 1 82.44 202 PHE B O 1
ATOM 3489 N N . GLU B 1 203 ? -24.281 -18.516 1.171 1 84.38 203 GLU B N 1
ATOM 3490 C CA . GLU B 1 203 ? -23.828 -19.906 1.231 1 84.38 203 GLU B CA 1
ATOM 3491 C C . GLU B 1 203 ? -22.516 -20.078 0.459 1 84.38 203 GLU B C 1
ATOM 3493 O O . GLU B 1 203 ? -21.625 -20.828 0.895 1 84.38 203 GLU B O 1
ATOM 3498 N N . SER B 1 204 ? -22.453 -19.453 -0.614 1 87.06 204 SER B N 1
ATOM 3499 C CA . SER B 1 204 ? -21.234 -19.531 -1.422 1 87.06 204 SER B CA 1
ATOM 3500 C C . SER B 1 204 ? -20.031 -18.953 -0.668 1 87.06 204 SER B C 1
ATOM 3502 O O . SER B 1 204 ? -18.953 -19.547 -0.69 1 87.06 204 SER B O 1
ATOM 3504 N N . THR B 1 205 ? -20.281 -17.891 0.02 1 88.88 205 THR B N 1
ATOM 3505 C CA . THR B 1 205 ? -19.203 -17.234 0.765 1 88.88 205 THR B CA 1
ATOM 3506 C C . THR B 1 205 ? -18.703 -18.141 1.889 1 88.88 205 THR B C 1
ATOM 3508 O O . THR B 1 205 ? -17.5 -18.281 2.08 1 88.88 205 THR B O 1
ATOM 3511 N N . ILE B 1 206 ? -19.609 -18.812 2.543 1 90.31 206 ILE B N 1
ATOM 3512 C CA . ILE B 1 206 ? -19.25 -19.703 3.648 1 90.31 206 ILE B CA 1
ATOM 3513 C C . ILE B 1 206 ? -18.453 -20.891 3.115 1 90.31 206 ILE B C 1
ATOM 3515 O O . ILE B 1 206 ? -17.438 -21.266 3.693 1 90.31 206 ILE B O 1
ATOM 3519 N N . SER B 1 207 ? -18.922 -21.406 2.047 1 93.81 207 SER B N 1
ATOM 3520 C CA . SER B 1 207 ? -18.25 -22.547 1.433 1 93.81 207 SER B CA 1
ATOM 3521 C C . SER B 1 207 ? -16.844 -22.188 0.967 1 93.81 207 SER B C 1
ATOM 3523 O O . SER B 1 207 ? -15.906 -22.953 1.141 1 93.81 207 SER B O 1
ATOM 3525 N N . GLU B 1 208 ? -16.734 -21.047 0.419 1 95.44 208 GLU B N 1
ATOM 3526 C CA . GLU B 1 208 ? -15.445 -20.578 -0.073 1 95.44 208 GLU B CA 1
ATOM 3527 C C . GLU B 1 208 ? -14.469 -20.344 1.074 1 95.44 208 GLU B C 1
ATOM 3529 O O . GLU B 1 208 ? -13.289 -20.688 0.968 1 95.44 208 GLU B O 1
ATOM 3534 N N . HIS B 1 209 ? -14.906 -19.797 2.178 1 96.5 209 HIS B N 1
ATOM 3535 C CA . HIS B 1 209 ? -14.07 -19.688 3.363 1 96.5 209 HIS B CA 1
ATOM 3536 C C . HIS B 1 209 ? -13.641 -21.062 3.871 1 96.5 209 HIS B C 1
ATOM 3538 O O . HIS B 1 209 ? -12.508 -21.25 4.316 1 96.5 209 HIS B O 1
ATOM 3544 N N . GLY B 1 210 ? -14.562 -21.984 3.768 1 97.56 210 GLY B N 1
ATOM 3545 C CA . GLY B 1 210 ? -14.258 -23.344 4.191 1 97.56 210 GLY B CA 1
ATOM 3546 C C . GLY B 1 210 ? -13.102 -23.969 3.43 1 97.56 210 GLY B C 1
ATOM 3547 O O . GLY B 1 210 ? -12.273 -24.672 4.012 1 97.56 210 GLY B O 1
ATOM 3548 N N . ARG B 1 211 ? -13.031 -23.719 2.182 1 98.44 211 ARG B N 1
ATOM 3549 C CA . ARG B 1 211 ? -11.938 -24.219 1.358 1 98.44 211 ARG B CA 1
ATOM 3550 C C . ARG B 1 211 ? -10.602 -23.656 1.817 1 98.44 211 ARG B C 1
ATOM 3552 O O . ARG B 1 211 ? -9.578 -24.344 1.786 1 98.44 211 ARG B O 1
ATOM 3559 N N . VAL B 1 212 ? -10.594 -22.422 2.242 1 98.81 212 VAL B N 1
ATOM 3560 C CA . VAL B 1 212 ? -9.383 -21.797 2.758 1 98.81 212 VAL B CA 1
ATOM 3561 C C . VAL B 1 212 ? -8.961 -22.469 4.055 1 98.81 212 VAL B C 1
ATOM 3563 O O . VAL B 1 212 ? -7.797 -22.859 4.211 1 98.81 212 VAL B O 1
ATOM 3566 N N . VAL B 1 213 ? -9.93 -22.688 4.938 1 98.75 213 VAL B N 1
ATOM 3567 C CA . VAL B 1 213 ? -9.648 -23.297 6.234 1 98.75 213 VAL B CA 1
ATOM 3568 C C . VAL B 1 213 ? -9.117 -24.703 6.031 1 98.75 213 VAL B C 1
ATOM 3570 O O . VAL B 1 213 ? -8.133 -25.109 6.664 1 98.75 213 VAL B O 1
ATOM 3573 N N . ASP B 1 214 ? -9.734 -25.438 5.125 1 98.62 214 ASP B N 1
ATOM 3574 C CA . ASP B 1 214 ? -9.336 -26.812 4.852 1 98.62 214 ASP B CA 1
ATOM 3575 C C . ASP B 1 214 ? -7.902 -26.875 4.324 1 98.62 214 ASP B C 1
ATOM 3577 O O . ASP B 1 214 ? -7.117 -27.734 4.746 1 98.62 214 ASP B O 1
ATOM 3581 N N . ALA B 1 215 ? -7.605 -25.984 3.439 1 98.81 215 ALA B N 1
ATOM 3582 C CA . ALA B 1 215 ? -6.262 -25.969 2.869 1 98.81 215 ALA B CA 1
ATOM 3583 C C . ALA B 1 215 ? -5.223 -25.609 3.934 1 98.81 215 ALA B C 1
ATOM 3585 O O . ALA B 1 215 ? -4.141 -26.203 3.967 1 98.81 215 ALA B O 1
ATOM 3586 N N . ILE B 1 216 ? -5.508 -24.656 4.828 1 98.88 216 ILE B N 1
ATOM 3587 C CA . ILE B 1 216 ? -4.609 -24.281 5.914 1 98.88 216 ILE B CA 1
ATOM 3588 C C . ILE B 1 216 ? -4.422 -25.453 6.863 1 98.88 216 ILE B C 1
ATOM 3590 O O . ILE B 1 216 ? -3.299 -25.766 7.266 1 98.88 216 ILE B O 1
ATOM 3594 N N . ALA B 1 217 ? -5.484 -26.156 7.148 1 98.56 217 ALA B N 1
ATOM 3595 C CA . ALA B 1 217 ? -5.449 -27.297 8.07 1 98.56 217 ALA B CA 1
ATOM 3596 C C . ALA B 1 217 ? -4.578 -28.422 7.523 1 98.56 217 ALA B C 1
ATOM 3598 O O . ALA B 1 217 ? -3.943 -29.141 8.289 1 98.56 217 ALA B O 1
ATOM 3599 N N . ARG B 1 218 ? -4.488 -28.531 6.246 1 98.38 218 ARG B N 1
ATOM 3600 C CA . ARG B 1 218 ? -3.721 -29.578 5.586 1 98.38 218 ARG B CA 1
ATOM 3601 C C . ARG B 1 218 ? -2.305 -29.109 5.273 1 98.38 218 ARG B C 1
ATOM 3603 O O . ARG B 1 218 ? -1.558 -29.812 4.574 1 98.38 218 ARG B O 1
ATOM 3610 N N . ASN B 1 219 ? -2.008 -27.953 5.629 1 98.56 219 ASN B N 1
ATOM 3611 C CA . ASN B 1 219 ? -0.725 -27.328 5.309 1 98.56 219 ASN B CA 1
ATOM 3612 C C . ASN B 1 219 ? -0.479 -27.297 3.803 1 98.56 219 ASN B C 1
ATOM 3614 O O . ASN B 1 219 ? 0.645 -27.516 3.348 1 98.56 219 ASN B O 1
ATOM 3618 N N . ASP B 1 220 ? -1.549 -27.188 3.1 1 98.62 220 ASP B N 1
ATOM 3619 C CA . ASP B 1 220 ? -1.495 -27.047 1.647 1 98.62 220 ASP B CA 1
ATOM 3620 C C . ASP B 1 220 ? -1.307 -25.594 1.233 1 98.62 220 ASP B C 1
ATOM 3622 O O . ASP B 1 220 ? -2.279 -24.891 0.954 1 98.62 220 ASP B O 1
ATOM 3626 N N . VAL B 1 221 ? -0.064 -25.219 1.054 1 98.44 221 VAL B N 1
ATOM 3627 C CA . VAL B 1 221 ? 0.287 -23.828 0.833 1 98.44 221 VAL B CA 1
ATOM 3628 C C . VAL B 1 221 ? -0.347 -23.328 -0.465 1 98.44 221 VAL B C 1
ATOM 3630 O O . VAL B 1 221 ? -1.083 -22.344 -0.467 1 98.44 221 VAL B O 1
ATOM 3633 N N . GLU B 1 222 ? -0.149 -24.016 -1.522 1 97.56 222 GLU B N 1
ATOM 3634 C CA . GLU B 1 222 ? -0.678 -23.609 -2.82 1 97.56 222 GLU B CA 1
ATOM 3635 C C . GLU B 1 222 ? -2.203 -23.609 -2.82 1 97.56 222 GLU B C 1
ATOM 3637 O O . GLU B 1 222 ? -2.834 -22.719 -3.404 1 97.56 222 GLU B O 1
ATOM 3642 N N . GLY B 1 223 ? -2.699 -24.625 -2.178 1 98.44 223 GLY B N 1
ATOM 3643 C CA . GLY B 1 223 ? -4.145 -24.703 -2.068 1 98.44 223 GLY B CA 1
ATOM 3644 C C . GLY B 1 223 ? -4.754 -23.547 -1.307 1 98.44 223 GLY B C 1
ATOM 3645 O O . GLY B 1 223 ? -5.797 -23.016 -1.698 1 98.44 223 GLY B O 1
ATOM 3646 N N . ALA B 1 224 ? -4.148 -23.109 -0.19 1 98.88 224 ALA B N 1
ATOM 3647 C CA . ALA B 1 224 ? -4.633 -21.984 0.614 1 98.88 224 ALA B CA 1
ATOM 3648 C C . ALA B 1 224 ? -4.566 -20.672 -0.171 1 98.88 224 ALA B C 1
ATOM 3650 O O . ALA B 1 224 ? -5.504 -19.875 -0.133 1 98.88 224 ALA B O 1
ATOM 3651 N N . GLU B 1 225 ? -3.465 -20.531 -0.904 1 98.56 225 GLU B N 1
ATOM 3652 C CA . GLU B 1 225 ? -3.312 -19.328 -1.736 1 98.56 225 GLU B CA 1
ATOM 3653 C C . GLU B 1 225 ? -4.406 -19.266 -2.797 1 98.56 225 GLU B C 1
ATOM 3655 O O . GLU B 1 225 ? -5.066 -18.234 -2.941 1 98.56 225 GLU B O 1
ATOM 3660 N N . ARG B 1 226 ? -4.57 -20.344 -3.445 1 97.94 226 ARG B N 1
ATOM 3661 C CA . ARG B 1 226 ? -5.555 -20.391 -4.52 1 97.94 226 ARG B CA 1
ATOM 3662 C C . ARG B 1 226 ? -6.965 -20.172 -3.979 1 97.94 226 ARG B C 1
ATOM 3664 O O . ARG B 1 226 ? -7.742 -19.406 -4.551 1 97.94 226 ARG B O 1
ATOM 3671 N N . ALA B 1 227 ? -7.297 -20.844 -2.902 1 98.62 227 ALA B N 1
ATOM 3672 C CA . ALA B 1 227 ? -8.641 -20.75 -2.33 1 98.62 227 ALA B CA 1
ATOM 3673 C C . ALA B 1 227 ? -8.961 -19.312 -1.905 1 98.62 227 ALA B C 1
ATOM 3675 O O . ALA B 1 227 ? -10.047 -18.812 -2.174 1 98.62 227 ALA B O 1
ATOM 3676 N N . MET B 1 228 ? -8.039 -18.625 -1.288 1 98.81 228 MET B N 1
ATOM 3677 C CA . MET B 1 228 ? -8.258 -17.266 -0.824 1 98.81 228 MET B CA 1
ATOM 3678 C C . MET B 1 228 ? -8.406 -16.297 -2.002 1 98.81 228 MET B C 1
ATOM 3680 O O . MET B 1 228 ? -9.312 -15.469 -2.023 1 98.81 228 MET B O 1
ATOM 3684 N N . ARG B 1 229 ? -7.523 -16.438 -2.93 1 98.25 229 ARG B N 1
ATOM 3685 C CA . ARG B 1 229 ? -7.578 -15.57 -4.105 1 98.25 229 ARG B CA 1
ATOM 3686 C C . ARG B 1 229 ? -8.898 -15.742 -4.848 1 98.25 229 ARG B C 1
ATOM 3688 O O . ARG B 1 229 ? -9.555 -14.758 -5.184 1 98.25 229 ARG B O 1
ATOM 3695 N N . GLU B 1 230 ? -9.242 -17 -5.082 1 97.56 230 GLU B N 1
ATOM 3696 C CA . GLU B 1 230 ? -10.484 -17.281 -5.785 1 97.56 230 GLU B CA 1
ATOM 3697 C C . GLU B 1 230 ? -11.688 -16.75 -5.012 1 97.56 230 GLU B C 1
ATOM 3699 O O . GLU B 1 230 ? -12.617 -16.203 -5.602 1 97.56 230 GLU B O 1
ATOM 3704 N N . HIS B 1 231 ? -11.688 -16.906 -3.717 1 97 231 HIS B N 1
ATOM 3705 C CA . HIS B 1 231 ? -12.781 -16.422 -2.873 1 97 231 HIS B CA 1
ATOM 3706 C C . HIS B 1 231 ? -12.977 -14.93 -3.035 1 97 231 HIS B C 1
ATOM 3708 O O . HIS B 1 231 ? -14.094 -14.469 -3.283 1 97 231 HIS B O 1
ATOM 3714 N N . ILE B 1 232 ? -11.906 -14.156 -2.992 1 96.94 232 ILE B N 1
ATOM 3715 C CA . ILE B 1 232 ? -11.977 -12.695 -3.012 1 96.94 232 ILE B CA 1
ATOM 3716 C C . ILE B 1 232 ? -12.398 -12.219 -4.398 1 96.94 232 ILE B C 1
ATOM 3718 O O . ILE B 1 232 ? -13.297 -11.383 -4.527 1 96.94 232 ILE B O 1
ATOM 3722 N N . LEU B 1 233 ? -11.844 -12.805 -5.43 1 96.19 233 LEU B N 1
ATOM 3723 C CA . LEU B 1 233 ? -12.117 -12.352 -6.789 1 96.19 233 LEU B CA 1
ATOM 3724 C C . LEU B 1 233 ? -13.523 -12.758 -7.219 1 96.19 233 LEU B C 1
ATOM 3726 O O . LEU B 1 233 ? -14.242 -11.969 -7.832 1 96.19 233 LEU B O 1
ATOM 3730 N N . SER B 1 234 ? -13.914 -14 -6.859 1 93.62 234 SER B N 1
ATOM 3731 C CA . SER B 1 234 ? -15.234 -14.461 -7.273 1 93.62 234 SER B CA 1
ATOM 3732 C C . SER B 1 234 ? -16.344 -13.734 -6.523 1 93.62 234 SER B C 1
ATOM 3734 O O . SER B 1 234 ? -17.406 -13.461 -7.082 1 93.62 234 SER B O 1
ATOM 3736 N N . SER B 1 235 ? -16.109 -13.461 -5.223 1 91.88 235 SER B N 1
ATOM 3737 C CA . SER B 1 235 ? -17.094 -12.711 -4.449 1 91.88 235 SER B CA 1
ATOM 3738 C C . SER B 1 235 ? -17.328 -11.328 -5.055 1 91.88 235 SER B C 1
ATOM 3740 O O . SER B 1 235 ? -18.469 -10.875 -5.145 1 91.88 235 SER B O 1
ATOM 3742 N N . TRP B 1 236 ? -16.312 -10.672 -5.504 1 92.62 236 TRP B N 1
ATOM 3743 C CA . TRP B 1 236 ? -16.438 -9.359 -6.121 1 92.62 236 TRP B CA 1
ATOM 3744 C C . TRP B 1 236 ? -17.141 -9.453 -7.477 1 92.62 236 TRP B C 1
ATOM 3746 O O . TRP B 1 236 ? -17.984 -8.633 -7.805 1 92.62 236 TRP B O 1
ATOM 3756 N N . ARG B 1 237 ? -16.734 -10.453 -8.234 1 91.12 237 ARG B N 1
ATOM 3757 C CA . ARG B 1 237 ? -17.375 -10.641 -9.531 1 91.12 237 ARG B CA 1
ATOM 3758 C C . ARG B 1 237 ? -18.891 -10.773 -9.383 1 91.12 237 ARG B C 1
ATOM 3760 O O . ARG B 1 237 ? -19.656 -10.211 -10.18 1 91.12 237 ARG B O 1
ATOM 3767 N N . ARG B 1 238 ? -19.344 -11.477 -8.398 1 88 238 ARG B N 1
ATOM 3768 C CA . ARG B 1 238 ? -20.781 -11.664 -8.156 1 88 238 ARG B CA 1
ATOM 3769 C C . ARG B 1 238 ? -21.438 -10.352 -7.77 1 88 238 ARG B C 1
ATOM 3771 O O . ARG B 1 238 ? -22.531 -10.039 -8.25 1 88 238 ARG B O 1
ATOM 3778 N N . ARG B 1 239 ? -20.812 -9.594 -6.938 1 85.88 239 ARG B N 1
ATOM 3779 C CA . ARG B 1 239 ? -21.391 -8.32 -6.5 1 85.88 239 ARG B CA 1
ATOM 3780 C C . ARG B 1 239 ? -21.375 -7.301 -7.633 1 85.88 239 ARG B C 1
ATOM 3782 O O . ARG B 1 239 ? -22.312 -6.516 -7.773 1 85.88 239 ARG B O 1
ATOM 3789 N N . ARG B 1 240 ? -20.297 -7.328 -8.328 1 86.12 240 ARG B N 1
ATOM 3790 C CA . ARG B 1 240 ? -20.109 -6.398 -9.438 1 86.12 240 ARG B CA 1
ATOM 3791 C C . ARG B 1 240 ? -21.203 -6.555 -10.484 1 86.12 240 ARG B C 1
ATOM 3793 O O . ARG B 1 240 ? -21.703 -5.562 -11.023 1 86.12 240 ARG B O 1
ATOM 3800 N N . LEU B 1 241 ? -21.609 -7.73 -10.75 1 77.12 241 LEU B N 1
ATOM 3801 C CA . LEU B 1 241 ? -22.609 -8.055 -11.75 1 77.12 241 LEU B CA 1
ATOM 3802 C C . LEU B 1 241 ? -24.016 -7.723 -11.25 1 77.12 241 LEU B C 1
ATOM 3804 O O . LEU B 1 241 ? -24.906 -7.387 -12.039 1 77.12 241 LEU B O 1
ATOM 3808 N N . ALA B 1 242 ? -24.234 -7.84 -9.977 1 69.94 242 ALA B N 1
ATOM 3809 C CA . ALA B 1 242 ? -25.547 -7.594 -9.406 1 69.94 242 ALA B CA 1
ATOM 3810 C C . ALA B 1 242 ? -25.875 -6.105 -9.414 1 69.94 242 ALA B C 1
ATOM 3812 O O . ALA B 1 242 ? -27.047 -5.723 -9.508 1 69.94 242 ALA B O 1
ATOM 3813 N N . GLY B 1 243 ? -24.938 -5.289 -9.664 1 65 243 GLY B N 1
ATOM 3814 C CA . GLY B 1 243 ? -25.141 -3.852 -9.68 1 65 243 GLY B CA 1
ATOM 3815 C C . GLY B 1 243 ? -25.562 -3.293 -8.336 1 65 243 GLY B C 1
ATOM 3816 O O . GLY B 1 243 ? -25.812 -4.047 -7.398 1 65 243 GLY B O 1
ATOM 3817 N N . PRO B 1 244 ? -25.375 -1.975 -8.188 1 58.62 244 PRO B N 1
ATOM 3818 C CA . PRO B 1 244 ? -25.797 -1.352 -6.934 1 58.62 244 PRO B CA 1
ATOM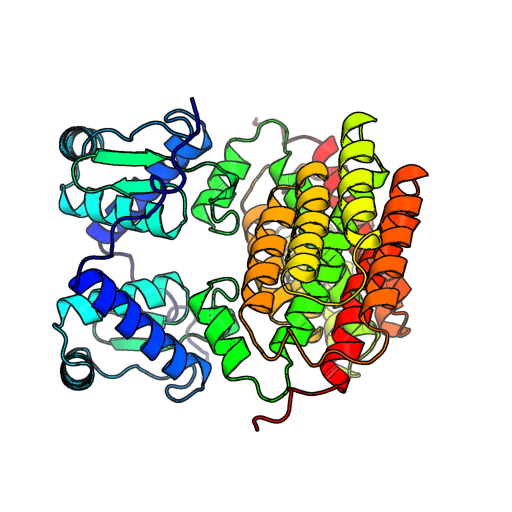 3819 C C . PRO B 1 244 ? -27.297 -1.497 -6.676 1 58.62 244 PRO B C 1
ATOM 3821 O O . PRO B 1 244 ? -28.078 -1.584 -7.621 1 58.62 244 PRO B O 1
ATOM 3824 N N . PRO B 1 245 ? -27.656 -1.855 -5.441 1 50.53 245 PRO B N 1
ATOM 3825 C CA . PRO B 1 245 ? -29.094 -1.905 -5.227 1 50.53 245 PRO B CA 1
ATOM 3826 C C . PRO B 1 245 ? -29.812 -0.642 -5.703 1 50.53 245 PRO B C 1
ATOM 3828 O O . PRO B 1 245 ? -29.219 0.442 -5.699 1 50.53 245 PRO B O 1
ATOM 3831 N N . GLU B 1 246 ? -30.766 -0.871 -6.648 1 46.78 246 GLU B N 1
ATOM 3832 C CA . GLU B 1 246 ? -31.625 0.224 -7.082 1 46.78 246 GLU B CA 1
ATOM 3833 C C . GLU B 1 246 ? -32.031 1.117 -5.91 1 46.78 246 GLU B C 1
ATOM 3835 O O . GLU B 1 246 ? -32.312 0.624 -4.82 1 46.78 246 GLU B O 1
ATOM 3840 N N . SER B 1 247 ? -31.438 2.285 -5.863 1 41.91 247 SER B N 1
ATOM 3841 C CA . SER B 1 247 ? -32.031 3.25 -4.941 1 41.91 247 SER B CA 1
ATOM 3842 C C . SER B 1 247 ? -33.562 3.17 -4.957 1 41.91 247 SER B C 1
ATOM 3844 O O . SER B 1 247 ? -34.188 3.238 -6.023 1 41.91 247 SER B O 1
ATOM 3846 N N . ALA B 1 248 ? -34.344 2.678 -4.074 1 33.31 248 ALA B N 1
ATOM 3847 C CA . ALA B 1 248 ? -35.75 3.035 -3.982 1 33.31 248 ALA B CA 1
ATOM 3848 C C . ALA B 1 248 ? -35.906 4.543 -3.811 1 33.31 248 ALA B C 1
ATOM 3850 O O . ALA B 1 248 ? -35.094 5.203 -3.191 1 33.31 248 ALA B O 1
#

Foldseek 3Di:
DPPDPCVPPPPDPDPLRVLLVVLLLVVLLCDLLPVPDAFGFDDDLVVSCVVSVHDSVSVVSSLVVCVVQQQWDQDVPPGIGGHDPVRGNCLPLSNVLSNCVNDPPNVSVLVLLQLLLQLLLQLLLLLLQDDDPVLLVVLVVLLVVLVPDDDDDPVNVVSVVVNSLSSLVRSPPVVSSVSNNSSVVSLVPDLLNVADDDPCLSVVLSVLSVQLSVCSVVSNSNSNSVSSSCSSNVSRVVRNVRGRPPDD/DPPDPCVPPPPDDPPLRVLLVVLLLVVLLCDLLPVPDAFGFDDDLVVSCVVSVHDSVSVVSSLVVCVVQQQWDQDVPPGIGGHDPVRGNCLPLSNVLSNCVNDPPNVSVLVLLQLLLQLLLQLLLLLLQDDDPVLLVVLVVLLVVLVPDDDDDPVNVVSVVVNSLSSLVRSPPVVSSVSNNSSVVSLVVDLLNVADPDDCLSVVLSVLSVQLSVCSVVSNSNSNSVSSSCSSNVSRVVRNVRGRPPDD

Secondary structure (DSSP, 8-state):
----TTTT------HHHHHHHHHHHHHHHHHHHTSS-TTPBPPPHHHHHHHHT--HHHHHHHHHHHHHTTSEEEETTTEEEEPPGGGS-TTSHHHHHHHHHT-TT-HHHHHHHHHHHHHHHHHHHHHHHS--HHHHHHHHHHHHHHHT--S--HHHHHHHHHHHHHHHHHHT-HHHHHHHHHHHHHHHH-TTTS----TTHHHHHHHHHHHHHHHHHTT-HHHHHHHHHHHHHHHHHHHHHH-S----/----TTTT------HHHHHHHHHHHHHHHHHHHTSS-TTPBPPPHHHHHHHHT--HHHHHHHHHHHHHTTSEEEETTTEEEEPPGGGS-TTSHHHHHHHHHT-TT-HHHHHHHHHHHHHHHHHHHHHHHS--HHHHHHHHHHHHHHHT--S--HHHHHHHHHHHHHHHHHH--HHHHHHHHHHHHHHHH-TTTS----TTHHHHHHHHHHHHHHHHHTT-HHHHHHHHHHHHHHHHHHHHHH-S----

InterPro domains:
  IPR000524 Transcription regulator HTH, GntR [PF00392] (22-82)
  IPR000524 Transcription regulator HTH, GntR [PR00035] (42-56)
  IPR000524 Transcription regulator HTH, GntR [PR00035] (56-72)
  IPR000524 Transcription regulator HTH, GntR [PS50949] (17-85)
  IPR000524 Transcription regulator HTH, GntR [SM00345] (23-82)
  IPR000524 Transcription regulator HTH, GntR [cd07377] (23-83)
  IPR008920 Transcription regulator FadR/GntR, C-terminal [G3DSA:1.20.120.530] (108-238)
  IPR008920 Transcription regulator FadR/GntR, C-terminal [SSF48008] (110-238)
  IPR011711 GntR, C-terminal [PF07729] (111-232)
  IPR011711 GntR, C-terminal [SM00895] (111-234)
  IPR036388 Winged helix-like DNA-binding domain superfamily [G3DSA:1.10.10.10] (16-84)
  IPR036390 Winged helix DNA-binding domain superfamily [SSF46785] (17-91)

Radius of gyration: 23.95 Å; Cα contacts (8 Å, |Δi|>4): 628; chains: 2; bounding box: 72×64×66 Å

Organism: NCBI:txid927661

Sequence (496 aa):
MVARPDAFALPPRGRAERLGVAVTSELVEMIVTGEVAEGDLLPPEAPLSEHFGVSRTVIRESIKRLEEKGLVVVAQGRGTQVNRSGSWNMLDPIILSALIDNDESLGILDELTVVRGHLESAMAGAVAARNTPDELERIRQVHDTMRGMQQESDASRQEDVVFHLTIMEISRNRLAENIAKRLYRRALESTRYQGADYAGAFESTISEHGRVVDAIARNDVEGAERAMREHILSSWRRRRLAGPPESAMVARPDAFALPPRGRAERLGVAVTSELVEMIVTGEVAEGDLLPPEAPLSEHFGVSRTVIRESIKRLEEKGLVVVAQGRGTQVNRSGSWNMLDPIILSALIDNDESLGILDELTVVRGHLESAMAGAVAARNTPDELERIRQVHDTMRGMQQESDASRQEDVVFHLTIMEISRNRLAENIAKRLYRRALESTRYQGADYAGAFESTISEHGRVVDAIARNDVEGAERAMREHILSSWRRRRLAGPPESA

Solvent-accessible surface area (backbone atoms only — not comparable to full-atom values): 26441 Å² total; per-residue (Å²): 134,79,80,69,84,69,75,74,61,70,72,79,66,51,70,68,55,46,48,30,51,50,52,34,51,52,51,50,42,34,46,74,73,43,79,46,39,68,69,34,65,55,77,55,62,66,66,48,18,63,73,70,71,47,53,58,68,46,46,52,52,23,48,50,52,36,36,75,41,27,45,31,47,78,39,89,96,74,46,40,30,28,36,53,75,88,52,36,43,63,79,40,66,69,52,37,48,45,49,47,75,71,34,89,82,45,55,56,56,53,35,50,41,53,47,38,18,38,45,50,9,52,25,33,17,40,29,11,69,51,69,50,73,68,55,50,48,53,55,48,50,47,52,51,56,50,66,71,50,89,60,84,42,73,66,47,52,50,43,52,50,50,47,54,51,51,44,34,61,64,28,68,34,63,60,47,34,55,53,40,51,54,53,50,53,53,44,67,72,32,69,70,61,63,21,44,87,49,94,61,50,55,60,52,52,52,53,37,52,46,47,25,53,52,18,32,75,66,46,30,31,68,50,7,21,48,30,37,24,49,40,47,46,52,54,46,53,54,23,62,72,60,33,59,64,76,78,128,133,79,80,68,86,69,75,74,63,70,74,80,68,52,69,67,56,46,48,30,51,51,51,33,50,52,51,48,42,35,44,74,73,44,78,45,39,67,69,35,66,55,78,55,61,64,64,48,18,64,73,71,71,47,52,56,67,46,47,53,53,24,49,50,52,35,36,76,40,26,43,34,47,78,40,89,93,74,48,40,29,28,36,55,74,88,52,35,44,61,81,39,66,70,52,37,49,44,48,47,75,69,34,90,82,43,55,57,56,52,35,51,40,54,47,37,17,39,46,51,8,54,26,34,18,42,30,11,67,49,68,50,74,69,55,51,48,54,54,49,50,46,50,50,58,50,66,71,50,91,59,84,43,72,67,47,52,49,43,52,51,51,46,53,51,50,42,34,60,64,28,67,35,63,61,47,35,53,52,40,51,52,52,52,53,54,43,68,71,32,69,69,62,65,21,44,87,49,92,59,50,55,59,52,51,52,51,36,51,45,46,24,52,53,19,31,75,66,46,29,31,68,51,7,20,48,30,38,24,50,40,48,46,52,54,47,54,56,23,61,72,61,33,57,64,76,80,126

Nearest PDB structures (foldseek):
  4p9u-assembly2_A  TM=7.667E-01  e=3.181E-07  Vibrio cholerae
  1hw1-assembly1_A  TM=7.188E-01  e=2.313E-07  Escherichia coli
  6wfq-assembly1_C  TM=5.083E-01  e=5.150E-08  Escherichia coli
  1h9t-assembly1_A  TM=7.328E-01  e=3.392E-06  Escherichia coli
  5xgf-assembly1_A  TM=7.084E-01  e=1.108E-05  Vibrio diabolicus E0666